Protein 3BFO (pdb70)

B-factor: mean 20.1, std 7.02, range [10.29, 91.29]

Structure (mmCIF, N/CA/C/O backbone):
data_3BFO
#
_entry.id   3BFO
#
_cell.length_a   39.944
_cell.length_b   43.640
_cell.length_c   49.595
_cell.angle_alpha   66.50
_cell.angle_beta   90.00
_cell.angle_gamma   90.02
#
_symmetry.space_group_name_H-M   'P 1'
#
loop_
_entity.id
_entity.type
_entity.pdbx_description
1 polymer 'Mucosa-associated lymphoid tissue lymphoma translocation protein 1 (Isoform 2)'
2 water water
#
loop_
_atom_site.group_PDB
_atom_site.id
_atom_site.type_symbol
_atom_site.label_atom_id
_atom_site.label_alt_id
_atom_site.label_comp_id
_atom_site.label_asym_id
_atom_site.label_entity_id
_atom_site.label_seq_id
_atom_site.pdbx_PDB_ins_code
_atom_site.Cartn_x
_atom_site.Cartn_y
_atom_site.Cartn_z
_atom_site.occupancy
_atom_site.B_iso_or_equiv
_atom_site.auth_seq_id
_atom_site.auth_comp_id
_atom_site.auth_asym_id
_atom_site.auth_atom_id
_atom_site.pdbx_PDB_model_num
ATOM 1 N N . SER A 1 2 ? 21.878 31.226 18.319 1.00 27.16 225 SER A N 1
ATOM 2 C CA . SER A 1 2 ? 20.813 30.661 19.188 1.00 25.75 225 SER A CA 1
ATOM 3 C C . SER A 1 2 ? 20.256 31.766 20.084 1.00 22.61 225 SER A C 1
ATOM 4 O O . SER A 1 2 ? 20.985 32.665 20.561 1.00 21.33 225 SER A O 1
ATOM 7 N N A LYS A 1 3 ? 18.940 31.688 20.305 0.50 21.35 226 LYS A N 1
ATOM 8 N N B LYS A 1 3 ? 18.951 31.751 20.276 0.50 21.48 226 LYS A N 1
ATOM 9 C CA A LYS A 1 3 ? 18.144 32.658 21.050 0.50 20.55 226 LYS A CA 1
ATOM 10 C CA B LYS A 1 3 ? 18.329 32.888 20.875 0.50 20.93 226 LYS A CA 1
ATOM 11 C C A LYS A 1 3 ? 18.813 32.927 22.394 0.50 19.40 226 LYS A C 1
ATOM 12 C C B LYS A 1 3 ? 18.715 32.981 22.344 0.50 19.57 226 LYS A C 1
ATOM 13 O O A LYS A 1 3 ? 19.138 31.979 23.136 0.50 19.04 226 LYS A O 1
ATOM 14 O O B LYS A 1 3 ? 18.749 31.998 23.102 0.50 19.50 226 LYS A O 1
ATOM 25 N N . LEU A 1 4 ? 19.001 34.205 22.724 1.00 19.01 227 LEU A N 1
ATOM 26 C CA . LEU A 1 4 ? 19.467 34.554 24.066 1.00 17.10 227 LEU A CA 1
ATOM 27 C C . LEU A 1 4 ? 18.301 34.341 24.983 1.00 16.47 227 LEU A C 1
ATOM 28 O O . LEU A 1 4 ? 17.170 34.832 24.755 1.00 18.90 227 LEU A O 1
ATOM 33 N N . GLN A 1 5 ? 18.535 33.606 26.062 1.00 16.56 228 GLN A N 1
ATOM 34 C CA . GLN A 1 5 ? 17.456 33.337 27.002 1.00 17.69 228 GLN A CA 1
ATOM 35 C C . GLN A 1 5 ? 18.009 33.188 28.434 1.00 17.08 228 GLN A C 1
ATOM 36 O O . GLN A 1 5 ? 18.912 32.392 28.670 1.00 17.58 228 GLN A O 1
ATOM 42 N N . ILE A 1 6 ? 17.450 33.933 29.353 1.00 16.93 229 ILE A N 1
ATOM 43 C CA . ILE A 1 6 ? 17.802 33.783 30.775 1.00 16.29 229 ILE A CA 1
ATOM 44 C C . ILE A 1 6 ? 17.140 32.482 31.269 1.00 16.60 229 ILE A C 1
ATOM 45 O O . ILE A 1 6 ? 15.879 32.287 31.158 1.00 20.82 229 ILE A O 1
ATOM 50 N N A CYS A 1 7 ? 17.977 31.640 31.881 0.50 17.03 230 CYS A N 1
ATOM 51 N N B CYS A 1 7 ? 18.009 31.619 31.840 0.50 17.95 230 CYS A N 1
ATOM 52 C CA A CYS A 1 7 ? 17.510 30.355 32.403 0.50 18.36 230 CYS A CA 1
ATOM 53 C CA B CYS A 1 7 ? 17.617 30.285 32.366 0.50 19.64 230 CYS A CA 1
ATOM 54 C C A CYS A 1 7 ? 17.554 30.336 33.913 0.50 19.08 230 CYS A C 1
ATOM 55 C C B CYS A 1 7 ? 17.800 30.122 33.876 0.50 19.38 230 CYS A C 1
ATOM 56 O O A CYS A 1 7 ? 16.738 29.644 34.513 0.50 17.11 230 CYS A O 1
ATOM 57 O O B CYS A 1 7 ? 17.295 29.148 34.432 0.50 15.87 230 CYS A O 1
ATOM 62 N N . VAL A 1 8 ? 18.512 31.039 34.537 1.00 18.14 231 VAL A N 1
ATOM 63 C CA . VAL A 1 8 ? 18.606 31.108 36.012 1.00 17.85 231 VAL A CA 1
ATOM 64 C C . VAL A 1 8 ? 18.349 32.566 36.333 1.00 16.79 231 VAL A C 1
ATOM 65 O O . VAL A 1 8 ? 19.064 33.471 35.869 1.00 16.30 231 VAL A O 1
ATOM 69 N N . GLU A 1 9 ? 17.260 32.791 37.076 1.00 17.73 232 GLU A N 1
ATOM 70 C CA . GLU A 1 9 ? 16.807 34.078 37.539 1.00 19.03 232 GLU A CA 1
ATOM 71 C C . GLU A 1 9 ? 17.358 34.346 38.955 1.00 18.59 232 GLU A C 1
ATOM 72 O O . GLU A 1 9 ? 17.427 33.412 39.756 1.00 21.45 232 GLU A O 1
ATOM 78 N N . PRO A 1 10 ? 17.701 35.617 39.304 1.00 18.26 233 PRO A N 1
ATOM 79 C CA . PRO A 1 10 ? 18.111 35.926 40.661 1.00 18.80 233 PRO A CA 1
ATOM 80 C C . PRO A 1 10 ? 16.914 35.744 41.604 1.00 19.25 233 PRO A C 1
ATOM 81 O O . PRO A 1 10 ? 15.766 35.715 41.165 1.00 19.98 233 PRO A O 1
ATOM 85 N N . THR A 1 11 ? 17.246 35.649 42.894 1.00 20.33 234 THR A N 1
ATOM 86 C CA . THR A 1 11 ? 16.314 35.446 44.004 1.00 21.50 234 THR A CA 1
ATOM 87 C C . THR A 1 11 ? 16.395 36.605 45.021 1.00 19.10 234 THR A C 1
ATOM 88 O O . THR A 1 11 ? 17.481 37.065 45.367 1.00 21.28 234 THR A O 1
ATOM 92 N N . SER A 1 12 ? 15.214 37.066 45.480 1.00 20.83 235 SER A N 1
ATOM 93 C CA . SER A 1 12 ? 15.178 38.026 46.586 1.00 19.21 235 SER A CA 1
ATOM 94 C C . SER A 1 12 ? 15.681 37.339 47.857 1.00 19.19 235 SER A C 1
ATOM 95 O O . SER A 1 12 ? 15.636 36.102 47.983 1.00 21.12 235 SER A O 1
ATOM 98 N N . GLN A 1 13 ? 16.210 38.154 48.758 1.00 18.24 236 GLN A N 1
ATOM 99 C CA . GLN A 1 13 ? 16.812 37.648 49.998 1.00 18.25 236 GLN A CA 1
ATOM 100 C C . GLN A 1 13 ? 16.472 38.631 51.094 1.00 19.01 236 GLN A C 1
ATOM 101 O O . GLN A 1 13 ? 16.400 39.849 50.889 1.00 19.11 236 GLN A O 1
ATOM 107 N N . LYS A 1 14 ? 16.343 38.066 52.290 1.00 18.17 237 LYS A N 1
ATOM 108 C CA . LYS A 1 14 ? 16.246 38.829 53.527 1.00 19.24 237 LYS A CA 1
ATOM 109 C C . LYS A 1 14 ? 17.450 38.488 54.364 1.00 17.06 237 LYS A C 1
ATOM 110 O O . LYS A 1 14 ? 17.629 37.351 54.801 1.00 18.35 237 LYS A O 1
ATOM 114 N N . LEU A 1 15 ? 18.340 39.465 54.524 1.00 16.63 238 LEU A N 1
ATOM 115 C CA . LEU A 1 15 ? 19.665 39.235 55.100 1.00 15.59 238 LEU A CA 1
ATOM 116 C C . LEU A 1 15 ? 19.849 40.058 56.353 1.00 17.73 238 LEU A C 1
ATOM 117 O O . LEU A 1 15 ? 19.191 41.066 56.542 1.00 21.06 238 LEU A O 1
ATOM 122 N N A MET A 1 16 ? 20.790 39.634 57.189 0.50 17.21 239 MET A N 1
ATOM 123 N N B MET A 1 16 ? 20.738 39.652 57.238 0.50 18.78 239 MET A N 1
ATOM 124 C CA A MET A 1 16 ? 21.199 40.442 58.336 0.50 18.94 239 MET A CA 1
ATOM 125 C CA B MET A 1 16 ? 21.070 40.604 58.291 0.50 21.24 239 MET A CA 1
ATOM 126 C C A MET A 1 16 ? 22.539 41.122 58.044 0.50 17.50 239 MET A C 1
ATOM 127 C C B MET A 1 16 ? 22.503 41.107 58.102 0.50 18.94 239 MET A C 1
ATOM 128 O O A MET A 1 16 ? 23.322 40.625 57.217 0.50 15.45 239 MET A O 1
ATOM 129 O O B MET A 1 16 ? 23.300 40.491 57.377 0.50 16.95 239 MET A O 1
ATOM 138 N N . PRO A 1 17 ? 22.851 42.242 58.723 1.00 18.93 240 PRO A N 1
ATOM 139 C CA . PRO A 1 17 ? 24.183 42.794 58.522 1.00 18.25 240 PRO A CA 1
ATOM 140 C C . PRO A 1 17 ? 25.223 41.681 58.823 1.00 17.43 240 PRO A C 1
ATOM 141 O O . PRO A 1 17 ? 25.075 40.938 59.783 1.00 19.46 240 PRO A O 1
ATOM 145 N N . GLY A 1 18 ? 26.275 41.607 58.026 1.00 17.64 241 GLY A N 1
ATOM 146 C CA . GLY A 1 18 ? 27.297 40.616 58.234 1.00 17.33 241 GLY A CA 1
ATOM 147 C C . GLY A 1 18 ? 27.108 39.374 57.389 1.00 16.60 241 GLY A C 1
ATOM 148 O O . GLY A 1 18 ? 28.051 38.618 57.226 1.00 19.01 241 GLY A O 1
ATOM 149 N N A SER A 1 19 ? 25.887 39.157 56.867 0.50 14.49 242 SER A N 1
ATOM 150 N N B SER A 1 19 ? 25.909 39.154 56.857 0.50 14.35 242 SER A N 1
ATOM 151 C CA A SER A 1 19 ? 25.533 37.997 55.995 0.50 14.14 242 SER A CA 1
ATOM 152 C CA B SER A 1 19 ? 25.665 37.953 56.046 0.50 13.72 242 SER A CA 1
ATOM 153 C C A SER A 1 19 ? 26.170 38.195 54.630 0.50 13.91 242 SER A C 1
ATOM 154 C C B SER A 1 19 ? 26.028 38.242 54.575 0.50 13.64 242 SER A C 1
ATOM 155 O O A SER A 1 19 ? 26.806 39.219 54.376 0.50 13.45 242 SER A O 1
ATOM 156 O O B SER A 1 19 ? 26.385 39.372 54.199 0.50 14.37 242 SER A O 1
ATOM 161 N N . THR A 1 20 ? 26.041 37.199 53.761 1.00 14.15 243 THR A N 1
ATOM 162 C CA . THR A 1 20 ? 26.545 37.290 52.420 1.00 14.18 243 THR A CA 1
ATOM 163 C C . THR A 1 20 ? 25.403 37.525 51.442 1.00 13.64 243 THR A C 1
ATOM 164 O O . THR A 1 20 ? 24.352 36.872 51.513 1.00 13.83 243 THR A O 1
ATOM 168 N N 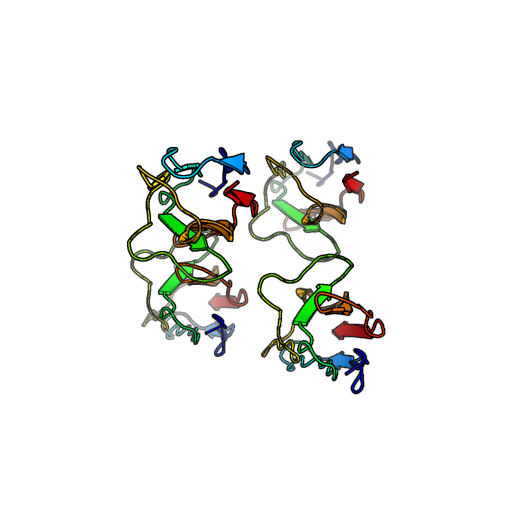. LEU A 1 21 ? 25.605 38.452 50.511 1.00 13.19 244 LEU A N 1
ATOM 169 C CA . LEU A 1 21 ? 24.706 38.621 49.394 1.00 14.17 244 LEU A CA 1
ATOM 170 C C . LEU A 1 21 ? 25.222 37.854 48.207 1.00 13.71 244 LEU A C 1
ATOM 171 O O . LEU A 1 21 ? 26.340 38.071 47.801 1.00 13.99 244 LEU A O 1
ATOM 176 N N A VAL A 1 22 ? 24.386 36.976 47.655 0.50 15.39 245 VAL A N 1
ATOM 177 N N B VAL A 1 22 ? 24.445 36.931 47.667 0.50 15.47 245 VAL A N 1
ATOM 178 C CA A VAL A 1 22 ? 24.735 36.239 46.427 0.50 15.68 245 VAL A CA 1
ATOM 179 C CA B VAL A 1 22 ? 24.783 36.421 46.332 0.50 16.01 245 VAL A CA 1
ATOM 180 C C A VAL A 1 22 ? 23.581 36.334 45.439 0.50 15.04 245 VAL A C 1
ATOM 181 C C B VAL A 1 22 ? 23.518 36.542 45.498 0.50 15.15 245 VAL A C 1
ATOM 182 O O A VAL A 1 22 ? 22.520 35.827 45.727 0.50 14.12 245 VAL A O 1
ATOM 183 O O B VAL A 1 22 ? 22.365 36.284 45.930 0.50 14.60 245 VAL A O 1
ATOM 190 N N . LEU A 1 23 ? 23.779 37.002 44.290 1.00 13.86 246 LEU A N 1
ATOM 191 C CA . LEU A 1 23 ? 22.794 37.088 43.224 1.00 14.11 246 LEU A CA 1
ATOM 192 C C . LEU A 1 23 ? 23.372 36.401 42.007 1.00 14.01 246 LEU A C 1
ATOM 193 O O . LEU A 1 23 ? 24.554 36.507 41.719 1.00 14.79 246 LEU A O 1
ATOM 198 N N . GLN A 1 24 ? 22.526 35.670 41.286 1.00 13.71 247 GLN A N 1
ATOM 199 C CA . GLN A 1 24 ? 22.981 34.944 40.125 1.00 13.28 247 GLN A CA 1
ATOM 200 C C . GLN A 1 24 ? 21.988 35.119 38.979 1.00 13.05 247 GLN A C 1
ATOM 201 O O . GLN A 1 24 ? 20.767 35.057 39.199 1.00 14.53 247 GLN A O 1
ATOM 207 N N . CYS A 1 25 ? 22.521 35.247 37.778 1.00 12.83 248 CYS A N 1
ATOM 208 C CA . CYS A 1 25 ? 21.696 35.257 36.557 1.00 12.79 248 CYS A CA 1
ATOM 209 C C . CYS A 1 25 ? 22.504 34.508 35.530 1.00 13.00 248 CYS A C 1
ATOM 210 O O . CYS A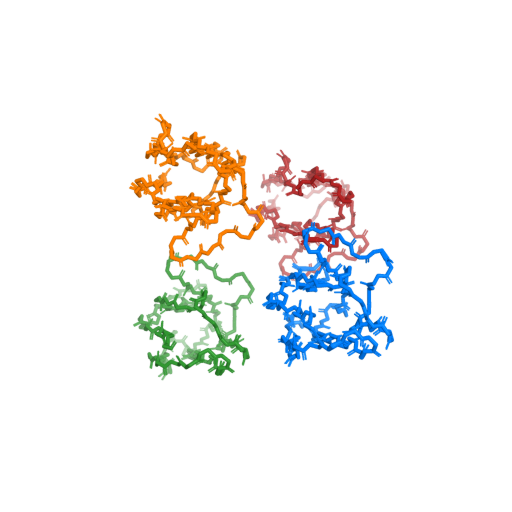 1 25 ? 23.663 34.810 35.326 1.00 14.02 248 CYS A O 1
ATOM 213 N N . VAL A 1 26 ? 21.896 33.494 34.887 1.00 14.20 249 VAL A N 1
ATOM 214 C CA . VAL A 1 26 ? 22.593 32.699 33.880 1.00 14.94 249 VAL A CA 1
ATOM 215 C C . VAL A 1 26 ? 21.746 32.634 32.644 1.00 14.86 249 VAL A C 1
ATOM 216 O O . VAL A 1 26 ? 20.549 32.344 32.742 1.00 15.95 249 VAL A O 1
ATOM 220 N N . ALA A 1 27 ? 22.331 32.916 31.501 1.00 15.15 250 ALA A N 1
ATOM 221 C CA . ALA A 1 27 ? 21.647 32.858 30.235 1.00 15.62 250 ALA A CA 1
ATOM 222 C C . A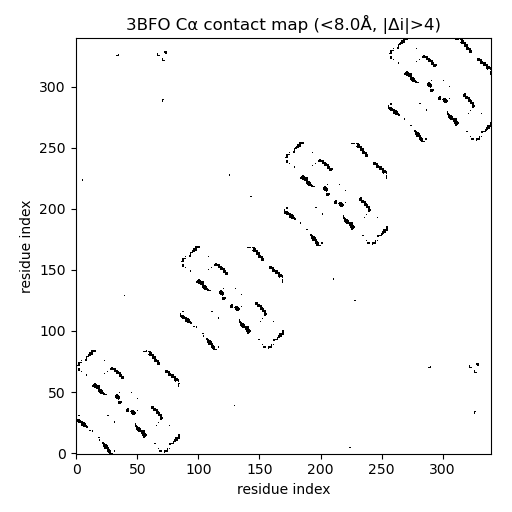LA A 1 27 ? 22.391 31.929 29.300 1.00 15.30 250 ALA A C 1
ATOM 223 O O . ALA A 1 27 ? 23.583 31.685 29.463 1.00 16.70 250 ALA A O 1
ATOM 225 N N . VAL A 1 28 ? 21.672 31.442 28.293 1.00 17.26 251 VAL A N 1
ATOM 226 C CA . VAL A 1 28 ? 22.242 30.747 27.157 1.00 18.40 251 VAL A CA 1
ATOM 227 C C . VAL A 1 28 ? 22.026 31.617 25.906 1.00 17.23 251 VAL A C 1
ATOM 228 O O . VAL A 1 28 ? 21.265 32.571 25.914 1.00 17.19 251 VAL A O 1
ATOM 232 N N . GLY A 1 29 ? 22.747 31.300 24.851 1.00 19.33 252 GLY A N 1
ATOM 233 C CA . GLY A 1 29 ? 22.581 31.995 23.590 1.00 18.58 252 GLY A CA 1
ATOM 234 C C . GLY A 1 29 ? 23.870 31.998 22.823 1.00 17.09 252 GLY A C 1
ATOM 235 O O . GLY A 1 29 ? 24.949 31.782 23.381 1.00 17.39 252 GLY A O 1
ATOM 236 N N . SER A 1 30 ? 23.754 32.289 21.535 1.00 16.50 253 SER A N 1
ATOM 237 C CA . SER A 1 30 ? 24.952 32.512 20.737 1.00 17.36 253 SER A CA 1
ATOM 238 C C . SER A 1 30 ? 24.633 33.655 19.803 1.00 16.72 253 SER A C 1
ATOM 239 O O . SER A 1 30 ? 23.632 33.540 19.049 1.00 18.79 253 SER A O 1
ATOM 242 N N . PRO A 1 31 ? 25.484 34.697 19.759 1.00 16.79 254 PRO A N 1
ATOM 243 C CA . PRO A 1 31 ? 26.729 34.822 20.527 1.00 16.34 254 PRO A CA 1
ATOM 244 C C . PRO A 1 31 ? 26.531 34.755 22.036 1.00 14.18 254 PRO A C 1
ATOM 245 O O . PRO A 1 31 ? 25.445 35.034 22.585 1.00 13.78 254 PRO A O 1
ATOM 249 N N . ILE A 1 32 ? 27.612 34.412 22.697 1.00 14.94 255 ILE A N 1
ATOM 250 C CA . ILE A 1 32 ? 27.594 34.168 24.134 1.00 14.84 255 ILE A CA 1
ATOM 251 C C . ILE A 1 32 ? 27.088 35.410 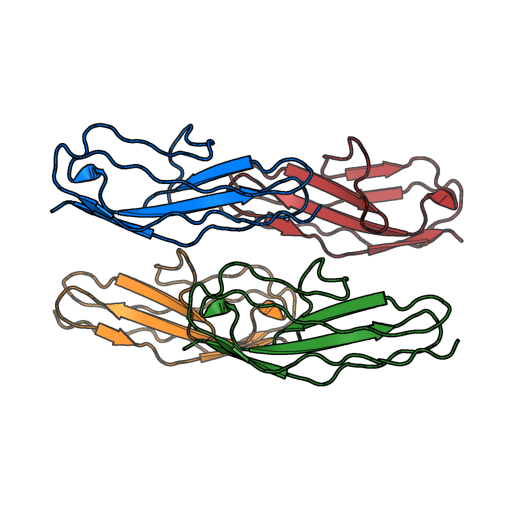24.876 1.00 13.63 255 ILE A C 1
ATOM 252 O O . ILE A 1 32 ? 27.550 36.506 24.634 1.00 15.87 255 ILE A O 1
ATOM 257 N N . PRO A 1 33 ? 26.111 35.263 25.772 1.00 13.60 256 PRO A N 1
ATOM 258 C CA . PRO A 1 33 ? 25.601 36.434 26.512 1.00 13.54 256 PRO A CA 1
ATOM 259 C C . PRO A 1 33 ? 26.636 37.105 27.376 1.00 12.22 256 PRO A C 1
ATOM 260 O O . PRO A 1 33 ? 27.490 36.448 27.989 1.00 14.66 256 PRO A O 1
ATOM 264 N N . HIS A 1 34 ? 26.494 38.422 27.471 1.00 12.09 257 HIS A N 1
ATOM 265 C CA . HIS A 1 34 ? 27.163 39.277 28.427 1.00 12.80 257 HIS A CA 1
ATOM 266 C C . HIS A 1 34 ? 26.150 39.741 29.472 1.00 11.37 257 HIS A C 1
ATOM 267 O O . HIS A 1 34 ? 24.941 39.698 29.263 1.00 12.31 257 HIS A O 1
ATOM 274 N N . TYR A 1 35 ? 26.727 40.197 30.588 1.00 12.27 258 TYR A N 1
ATOM 275 C CA . TYR A 1 35 ? 25.921 40.519 31.785 1.00 11.45 258 TYR A CA 1
ATOM 276 C C . TYR A 1 35 ? 26.356 41.888 32.311 1.00 12.61 258 TYR A C 1
ATOM 277 O O . TYR A 1 35 ? 27.539 42.243 32.266 1.00 13.21 258 TYR A O 1
ATOM 286 N N . GLN A 1 36 ? 25.402 42.593 32.906 1.00 11.83 259 GLN A N 1
ATOM 287 C CA . GLN A 1 36 ? 25.741 43.804 33.661 1.00 11.67 259 GLN A CA 1
ATOM 288 C C . GLN A 1 36 ? 24.685 43.961 34.766 1.00 12.23 259 GLN A C 1
ATOM 289 O O . GLN A 1 36 ? 23.505 44.024 34.475 1.00 12.12 259 GLN A O 1
ATOM 295 N N . TRP A 1 37 ? 25.150 43.999 36.021 1.00 11.26 260 TRP A N 1
ATOM 296 C CA . TRP A 1 37 ? 24.245 44.145 37.139 1.00 12.14 260 TRP A CA 1
ATOM 297 C C . TRP A 1 37 ? 23.948 45.603 37.443 1.00 13.57 260 TRP A C 1
ATOM 298 O O . TRP A 1 37 ? 24.775 46.498 37.245 1.00 14.37 260 TRP A O 1
ATOM 309 N N . PHE A 1 38 ? 22.746 45.832 37.966 1.00 14.27 261 PHE A N 1
ATOM 310 C CA . PHE A 1 38 ? 22.264 47.150 38.339 1.00 15.16 261 PHE A CA 1
ATOM 311 C C . PHE A 1 38 ? 21.693 47.084 39.730 1.00 15.83 261 PHE A C 1
ATOM 312 O O . PHE A 1 38 ? 21.137 46.077 40.140 1.00 15.98 261 PHE A O 1
ATOM 320 N N A LYS A 1 39 ? 21.884 48.158 40.477 0.50 18.17 262 LYS A N 1
ATOM 321 N N B LYS A 1 39 ? 21.833 48.204 40.445 0.50 17.10 262 LYS A N 1
ATOM 322 C CA A LYS A 1 39 ? 21.148 48.336 41.720 0.50 19.57 262 LYS A CA 1
ATOM 323 C CA B LYS A 1 39 ? 21.319 48.399 41.816 0.50 17.91 262 LYS A CA 1
ATOM 324 C C A LYS A 1 39 ? 20.585 49.751 41.691 0.50 20.61 262 LYS A C 1
ATOM 325 C C B LYS A 1 39 ? 20.660 49.796 41.836 0.50 19.42 262 LYS A C 1
ATOM 326 O O A LYS A 1 39 ? 21.251 50.698 41.299 0.50 21.15 262 LYS A O 1
ATOM 327 O O B LYS A 1 39 ? 21.348 50.788 41.589 0.50 18.69 262 LYS A O 1
ATOM 338 N N . ASN A 1 40 ? 19.359 49.881 42.164 1.00 22.44 263 ASN A N 1
ATOM 339 C CA . ASN A 1 40 ? 18.691 51.221 42.288 1.00 23.36 263 ASN A CA 1
ATOM 340 C C . ASN A 1 40 ? 18.997 52.089 41.064 1.00 24.47 263 ASN A C 1
ATOM 341 O O . ASN A 1 40 ? 19.423 53.278 41.188 1.00 25.32 263 ASN A O 1
ATOM 346 N N . GLU A 1 41 ? 18.802 51.472 39.902 1.00 25.42 264 GLU A N 1
ATOM 347 C CA . GLU A 1 41 ? 18.825 52.117 38.569 1.00 25.55 264 GLU A CA 1
ATOM 348 C C . GLU A 1 41 ? 20.212 52.486 38.080 1.00 25.64 264 GLU A C 1
ATOM 349 O O . GLU A 1 41 ? 20.360 53.107 37.017 1.00 27.60 264 GLU A O 1
ATOM 355 N N . LEU A 1 42 ? 21.233 52.125 38.821 1.00 21.50 265 LEU A N 1
ATOM 356 C CA . LEU A 1 42 ? 22.604 52.469 38.478 1.00 21.29 265 LEU A CA 1
ATOM 357 C C . LEU A 1 42 ? 23.431 51.196 38.215 1.00 19.90 265 LEU A C 1
ATOM 358 O O . LEU A 1 42 ? 23.297 50.206 38.944 1.00 18.66 265 LEU A O 1
ATOM 363 N N . PRO A 1 43 ? 24.345 51.229 37.224 1.00 19.77 266 PRO A N 1
ATOM 364 C CA . PRO A 1 43 ? 25.154 50.024 37.007 1.00 19.68 266 PRO A CA 1
ATOM 365 C C . PRO A 1 43 ? 26.094 49.814 38.162 1.00 19.26 266 PRO A C 1
ATOM 366 O O . PRO A 1 43 ? 26.649 50.805 38.676 1.00 21.12 266 PRO A O 1
ATOM 370 N N . LEU A 1 44 ? 26.293 48.596 38.585 1.00 17.61 267 LEU A N 1
ATOM 371 C CA . LEU A 1 44 ? 27.298 48.247 39.563 1.00 18.12 267 LEU A CA 1
ATOM 372 C C . LEU A 1 44 ? 28.590 48.067 38.796 1.00 19.69 267 LEU A C 1
ATOM 373 O O . LEU A 1 44 ? 28.715 47.091 38.013 1.00 18.93 267 LEU A O 1
ATOM 378 N N A THR A 1 45 ? 29.526 48.984 39.011 0.50 20.47 268 THR A N 1
ATOM 379 N N B THR A 1 45 ? 29.570 48.974 39.035 0.50 21.71 268 THR A N 1
ATOM 380 C CA A THR A 1 45 ? 30.724 48.963 38.230 0.50 21.69 268 THR A CA 1
ATOM 381 C CA B THR A 1 45 ? 30.861 49.016 38.294 0.50 24.31 268 THR A CA 1
ATOM 382 C C A THR A 1 45 ? 31.477 47.638 38.345 0.50 21.89 268 THR A C 1
ATOM 383 C C B THR A 1 45 ? 31.737 47.784 38.360 0.50 24.32 268 THR A C 1
ATOM 384 O O A THR A 1 45 ? 31.578 47.020 39.428 0.50 28.58 268 THR A O 1
ATOM 385 O O B THR A 1 45 ? 32.338 47.483 39.426 0.50 27.63 268 THR A O 1
ATOM 392 N N . HIS A 1 46 ? 31.886 47.140 37.185 1.00 23.21 269 HIS A N 1
ATOM 393 C CA . HIS A 1 46 ? 32.631 45.916 37.031 1.00 21.99 269 HIS A CA 1
ATOM 394 C C . HIS A 1 46 ? 31.836 44.689 37.521 1.00 20.14 269 HIS A C 1
ATOM 395 O O . HIS A 1 46 ? 32.472 43.701 37.860 1.00 31.32 269 HIS A O 1
ATOM 397 N N . GLU A 1 47 ? 30.545 44.773 37.532 1.00 20.70 270 GLU A N 1
ATOM 398 C CA . GLU A 1 47 ? 29.859 43.580 37.871 1.00 16.36 270 GLU A CA 1
ATOM 399 C C . GLU A 1 47 ? 29.193 43.079 36.608 1.00 12.75 270 GLU A C 1
ATOM 400 O O . GLU A 1 47 ? 28.056 43.378 36.316 1.00 14.74 270 GLU A O 1
ATOM 406 N N . THR A 1 48 ? 30.002 42.296 35.891 1.00 14.31 271 THR A N 1
ATOM 407 C CA . THR A 1 48 ? 29.654 41.816 34.549 1.00 15.04 271 THR A CA 1
ATOM 408 C C . THR A 1 48 ? 29.696 40.305 34.501 1.00 13.72 271 THR A C 1
ATOM 409 O O . THR A 1 48 ? 29.860 39.713 33.441 1.00 15.72 271 THR A O 1
ATOM 413 N N A LYS A 1 49 ? 29.546 39.676 35.655 0.70 14.44 272 LYS A N 1
ATOM 414 N N B LYS A 1 49 ? 29.580 39.658 35.650 0.30 15.13 272 LYS A N 1
ATOM 415 C CA A LYS A 1 49 ? 29.576 38.226 35.784 0.70 14.78 272 LYS A CA 1
ATOM 416 C CA B LYS A 1 49 ? 29.596 38.201 35.689 0.30 15.71 272 LYS A CA 1
ATOM 417 C C A LYS A 1 49 ? 28.198 37.683 36.140 0.70 13.57 272 LYS A C 1
ATOM 418 C C B LYS A 1 49 ? 28.248 37.665 36.162 0.30 14.56 272 LYS A C 1
ATOM 419 O O A LYS A 1 49 ? 27.337 38.437 36.563 0.70 13.02 272 LYS A O 1
ATOM 420 O O B LYS A 1 49 ? 27.449 38.407 36.730 0.30 14.97 272 LYS A O 1
ATOM 431 N N . LYS A 1 50 ? 28.012 36.377 35.899 1.00 14.34 273 LYS A N 1
ATOM 432 C CA . LYS A 1 50 ? 26.760 35.726 36.235 1.00 14.43 273 LYS A CA 1
ATOM 433 C C . LYS A 1 50 ? 26.458 35.836 37.739 1.00 13.53 273 LYS A C 1
ATOM 434 O O . LYS A 1 50 ? 25.288 35.896 38.124 1.00 15.16 273 LYS A O 1
ATOM 440 N N . LEU A 1 51 ? 27.510 35.862 38.577 1.00 14.73 274 LEU A N 1
ATOM 441 C CA . LEU A 1 51 ? 27.360 36.039 40.003 1.00 14.98 274 LEU A CA 1
ATOM 442 C C . LEU A 1 51 ? 27.697 37.453 40.431 1.00 14.88 274 LEU A C 1
ATOM 443 O O . LEU A 1 51 ? 28.690 38.029 39.960 1.00 15.86 274 LEU A O 1
ATOM 448 N N . TYR A 1 52 ? 26.907 37.991 41.338 1.00 15.00 275 TYR A N 1
ATOM 449 C CA . TYR A 1 52 ? 27.246 39.240 42.043 1.00 15.46 275 TYR A CA 1
ATOM 450 C C . TYR A 1 52 ? 27.260 38.857 43.515 1.00 15.71 275 TYR A C 1
ATOM 451 O O . TYR A 1 52 ? 26.261 38.349 44.035 1.00 15.20 275 TYR A O 1
ATOM 460 N N A MET A 1 53 ? 28.383 39.179 44.161 0.25 16.18 276 MET A N 1
ATOM 461 N N B MET A 1 53 ? 28.382 39.148 44.167 0.25 15.45 276 MET A N 1
ATOM 462 N N C MET A 1 53 ? 28.391 39.056 44.210 0.50 16.59 276 MET A N 1
ATOM 463 C CA A MET A 1 53 ? 28.713 38.706 45.497 0.25 17.79 276 MET A CA 1
ATOM 464 C CA B MET A 1 53 ? 28.608 38.707 45.526 0.25 15.84 276 MET A CA 1
ATOM 465 C CA C MET A 1 53 ? 28.469 38.603 45.616 0.50 18.83 276 MET A CA 1
ATOM 466 C C A MET A 1 53 ? 29.128 39.886 46.386 0.25 16.39 276 MET A C 1
ATOM 467 C C B MET A 1 53 ? 29.083 39.886 46.372 0.25 15.60 276 MET A C 1
ATOM 468 C C C MET A 1 53 ? 29.197 39.609 46.463 0.50 17.12 276 MET A C 1
ATOM 469 O O A MET A 1 53 ? 29.919 40.754 45.972 0.25 17.34 276 MET A O 1
ATOM 470 O O B MET A 1 53 ? 29.871 40.736 45.921 0.25 16.48 276 MET A O 1
ATOM 471 O O C MET A 1 53 ? 30.284 40.032 46.100 0.50 18.39 276 MET A O 1
ATOM 484 N N . VAL A 1 54 ? 28.573 39.925 47.596 1.00 15.78 277 VAL A N 1
ATOM 485 C CA . VAL A 1 54 ? 29.079 40.863 48.595 1.00 15.03 277 VAL A CA 1
ATOM 486 C C . VAL A 1 54 ? 29.244 40.064 49.888 1.00 15.88 277 VAL A C 1
ATOM 487 O O . VAL A 1 54 ? 28.275 39.565 50.443 1.00 16.11 277 VAL A O 1
ATOM 491 N N . PRO A 1 55 ? 30.475 39.941 50.389 1.00 17.93 278 PRO A N 1
ATOM 492 C CA . PRO A 1 55 ? 30.686 39.009 51.479 1.00 20.94 278 PRO A CA 1
ATOM 493 C C . PRO A 1 55 ? 30.081 39.285 52.778 1.00 21.73 278 PRO A C 1
ATOM 494 O O . PRO A 1 55 ? 29.593 38.376 53.438 1.00 22.79 278 PRO A O 1
ATOM 498 N N . TYR A 1 56 ? 30.091 40.541 53.187 1.00 20.18 279 TYR A N 1
ATOM 499 C CA . TYR A 1 56 ? 29.605 40.949 54.502 1.00 22.19 279 TYR A CA 1
ATOM 500 C C . TYR A 1 56 ? 28.742 42.159 54.178 1.00 21.43 279 TYR A C 1
ATOM 501 O O . TYR A 1 56 ? 29.265 43.255 53.857 1.00 23.13 279 TYR A O 1
ATOM 510 N N . VAL A 1 57 ? 27.446 42.011 54.214 1.00 17.90 280 VAL A N 1
ATOM 511 C CA . VAL A 1 57 ? 26.547 43.096 53.845 1.00 19.12 280 VAL A CA 1
ATOM 512 C C . VAL A 1 57 ? 26.265 44.046 54.978 1.00 19.63 280 VAL A C 1
ATOM 513 O O . VAL A 1 57 ? 26.420 43.743 56.172 1.00 19.14 280 VAL A O 1
ATOM 517 N N . ASP A 1 58 ? 25.871 45.249 54.575 1.00 21.01 281 ASP A N 1
ATOM 518 C CA . ASP A 1 58 ? 25.337 46.210 55.540 1.00 22.96 281 ASP A CA 1
ATOM 519 C C . ASP A 1 58 ? 24.203 46.940 54.872 1.00 21.57 281 ASP A C 1
ATOM 520 O O . ASP A 1 58 ? 23.802 46.597 53.747 1.00 20.86 281 ASP A O 1
ATOM 525 N N . LEU A 1 59 ? 23.668 47.964 55.537 1.00 21.73 282 LEU A N 1
ATOM 526 C CA . LEU A 1 59 ? 22.432 48.585 55.038 1.00 21.21 282 LEU A CA 1
ATOM 527 C C . LEU A 1 59 ? 22.619 49.179 53.651 1.00 21.14 282 LEU A C 1
ATOM 528 O O . LEU A 1 59 ? 21.660 49.287 52.888 1.00 21.86 282 LEU A O 1
ATOM 533 N N . GLU A 1 60 ? 23.849 49.573 53.330 1.00 20.69 283 GLU A N 1
ATOM 534 C CA . GLU A 1 60 ? 24.110 50.157 52.016 1.00 22.31 283 GLU A CA 1
ATOM 535 C C . GLU A 1 60 ? 23.819 49.186 50.875 1.00 21.36 283 GLU A C 1
ATOM 536 O O . GLU A 1 60 ? 23.613 49.600 49.736 1.00 22.82 283 GLU A O 1
ATOM 542 N N . HIS A 1 61 ? 23.790 47.884 51.165 1.00 18.73 284 HIS A N 1
ATOM 543 C CA . HIS A 1 61 ? 23.529 46.904 50.096 1.00 18.03 284 HIS A CA 1
ATOM 544 C C . HIS A 1 61 ? 22.047 46.614 49.893 1.00 19.02 284 HIS A C 1
ATOM 545 O O . HIS A 1 61 ? 21.690 45.860 48.978 1.00 19.72 284 HIS A O 1
ATOM 552 N N . GLN A 1 62 ? 21.161 47.214 50.698 1.00 19.51 285 GLN A N 1
ATOM 553 C CA . GLN A 1 62 ? 19.736 47.044 50.492 1.00 20.33 285 GLN A CA 1
ATOM 554 C C . GLN A 1 62 ? 19.366 47.709 49.173 1.00 21.20 285 GLN A C 1
ATOM 555 O O . GLN A 1 62 ? 19.939 48.743 48.802 1.00 24.18 285 GLN A O 1
ATOM 561 N N . GLY A 1 63 ? 18.445 47.112 48.442 1.00 19.72 286 GLY A N 1
ATOM 562 C CA . GLY A 1 63 ? 17.972 47.775 47.229 1.00 20.75 286 GLY A CA 1
ATOM 563 C C . GLY A 1 63 ? 17.342 46.789 46.289 1.00 20.61 286 GLY A C 1
ATOM 564 O O . GLY A 1 63 ? 17.126 45.600 46.616 1.00 21.42 286 GLY A O 1
ATOM 565 N N . THR A 1 64 ? 17.057 47.314 45.089 1.00 19.98 287 THR A N 1
ATOM 566 C CA . THR A 1 64 ? 16.386 46.553 44.074 1.00 18.34 287 THR A CA 1
ATOM 567 C C . THR A 1 64 ? 17.444 46.287 43.005 1.00 17.77 287 THR A C 1
ATOM 568 O O . THR A 1 64 ? 18.057 47.254 42.547 1.00 22.92 287 THR A O 1
ATOM 572 N N . TYR A 1 65 ? 17.642 45.009 42.648 1.00 18.84 288 TYR A N 1
ATOM 573 C CA . TYR A 1 65 ? 18.727 44.613 41.701 1.00 18.00 288 TYR A CA 1
ATOM 574 C C . TYR A 1 65 ? 18.150 43.909 40.514 1.00 18.24 288 TYR A C 1
ATOM 575 O O . TYR A 1 65 ? 17.114 43.267 40.581 1.00 18.64 288 TYR A O 1
ATOM 584 N N . TRP A 1 66 ? 18.877 43.985 39.407 1.00 17.28 289 TRP A N 1
ATOM 585 C CA . TRP A 1 66 ? 18.566 43.172 38.235 1.00 16.01 289 TRP A CA 1
ATOM 586 C C . TRP A 1 66 ? 19.818 43.135 37.361 1.00 13.63 289 TRP A C 1
ATOM 587 O O . TRP A 1 66 ? 20.767 43.872 37.588 1.00 14.43 289 TRP A O 1
ATOM 598 N N . CYS A 1 67 ? 19.779 42.223 36.402 1.00 13.14 290 CYS A N 1
ATOM 599 C CA . CYS A 1 67 ? 20.893 42.023 35.494 1.00 12.57 290 CYS A CA 1
ATOM 600 C C . CYS A 1 67 ? 20.409 42.203 34.078 1.00 12.11 290 CYS A C 1
ATOM 601 O O . CYS A 1 67 ? 19.409 41.604 33.696 1.00 13.68 290 CYS A O 1
ATOM 604 N N . HIS A 1 68 ? 21.136 43.006 33.307 1.00 12.14 291 HIS A N 1
ATOM 605 C CA . HIS A 1 68 ? 20.891 43.106 31.868 1.00 12.34 291 HIS A CA 1
ATOM 606 C C . HIS A 1 68 ? 21.755 42.088 31.167 1.00 11.76 291 HIS A C 1
ATOM 607 O O . HIS A 1 68 ? 22.966 42.026 31.396 1.00 13.21 291 HIS A O 1
ATOM 614 N N . VAL A 1 69 ? 21.119 41.262 30.337 1.00 11.63 292 VAL A N 1
ATOM 615 C CA . VAL A 1 69 ? 21.804 40.170 29.658 1.00 12.13 292 VAL A CA 1
ATOM 616 C C . VAL A 1 69 ? 21.689 40.414 28.168 1.00 11.93 292 VAL A C 1
ATOM 617 O O . VAL A 1 69 ? 20.621 40.723 27.666 1.00 13.72 292 VAL A O 1
ATOM 621 N N . TYR A 1 70 ? 22.816 40.333 27.439 1.00 11.69 293 TYR A N 1
ATOM 622 C CA . TYR A 1 70 ? 22.747 40.832 26.065 1.00 11.56 293 TYR A CA 1
ATOM 623 C C . TYR A 1 70 ? 23.821 40.241 25.181 1.00 11.78 293 TYR A C 1
ATOM 624 O O . TYR A 1 70 ? 24.912 39.824 25.655 1.00 12.44 293 TYR A O 1
ATOM 633 N N . ASN A 1 71 ? 23.538 40.253 23.896 1.00 12.46 294 ASN A N 1
ATOM 634 C CA . ASN A 1 71 ? 24.582 40.045 22.903 1.00 12.42 294 ASN A CA 1
ATOM 635 C C . ASN A 1 71 ? 24.327 41.021 21.767 1.00 12.42 294 ASN A C 1
ATOM 636 O O . ASN A 1 71 ? 23.634 42.010 21.955 1.00 13.56 294 ASN A O 1
ATOM 641 N N . ASP A 1 72 ? 24.972 40.815 20.604 1.00 12.38 295 ASP A N 1
ATOM 642 C CA . ASP A 1 72 ? 24.843 41.751 19.498 1.00 13.02 295 ASP A CA 1
ATOM 643 C C . ASP A 1 72 ? 23.582 41.595 18.676 1.00 13.62 295 ASP A C 1
ATOM 644 O O . ASP A 1 72 ? 23.455 42.245 17.647 1.00 14.48 295 ASP A O 1
ATOM 649 N N A ARG A 1 73 ? 22.619 40.784 19.136 0.50 13.37 296 ARG A N 1
ATOM 650 N N B ARG A 1 73 ? 22.660 40.764 19.166 0.50 14.13 296 ARG A N 1
ATOM 651 C CA A ARG A 1 73 ? 21.294 40.744 18.513 0.50 13.79 296 ARG A CA 1
ATOM 652 C CA B ARG A 1 73 ? 21.422 40.489 18.482 0.50 15.01 296 ARG A CA 1
ATOM 653 C C A ARG A 1 73 ? 20.143 41.016 19.471 0.50 14.62 296 ARG A C 1
ATOM 654 C C B ARG A 1 73 ? 20.173 40.727 19.347 0.50 15.67 296 ARG A C 1
ATOM 655 O O A ARG A 1 73 ? 19.149 41.668 19.137 0.50 13.98 296 ARG A O 1
ATOM 656 O O B ARG A 1 73 ? 19.151 41.162 18.821 0.50 16.56 296 ARG A O 1
ATOM 671 N N . ASP A 1 74 ? 20.256 40.454 20.663 1.00 14.52 297 ASP A N 1
ATOM 672 C CA . ASP A 1 74 ? 19.111 40.303 21.556 1.00 16.34 297 ASP A CA 1
ATOM 673 C C . ASP A 1 74 ? 19.525 40.773 22.950 1.00 14.88 297 ASP A C 1
ATOM 674 O O . ASP A 1 74 ? 20.689 40.717 23.334 1.00 14.69 297 ASP A O 1
ATOM 679 N N A SER A 1 75 ? 18.529 41.132 23.751 0.50 13.84 298 SER A N 1
ATOM 680 N N B SER A 1 75 ? 18.509 41.169 23.725 0.50 15.18 298 SER A N 1
ATOM 681 C CA A SER A 1 75 ? 18.797 41.373 25.168 0.50 13.21 298 SER A CA 1
ATOM 682 C CA B SER A 1 75 ? 18.678 41.507 25.146 0.50 15.73 298 SER A CA 1
ATOM 683 C C A SER A 1 75 ? 17.532 41.133 25.976 0.50 13.07 298 SER A C 1
ATOM 684 C C B SER A 1 75 ? 17.519 40.939 25.930 0.50 14.84 298 SER A C 1
ATOM 685 O O A SER A 1 75 ? 16.392 41.300 25.488 0.50 13.40 298 SER A O 1
ATOM 686 O O B SER A 1 75 ? 16.420 40.749 25.391 0.50 14.49 298 SER A O 1
ATOM 691 N N . GLN A 1 76 ? 17.771 40.728 27.219 1.00 14.52 299 GLN A N 1
ATOM 692 C CA . GLN A 1 76 ? 16.723 40.482 28.164 1.00 15.91 299 GLN A CA 1
ATOM 693 C C . GLN A 1 76 ? 17.207 41.064 29.490 1.00 13.89 299 GLN A C 1
ATOM 694 O O . GLN A 1 76 ? 18.354 40.981 29.844 1.00 18.07 299 GLN A O 1
ATOM 700 N N . ASP A 1 77 ? 16.208 41.535 30.286 1.00 16.52 300 ASP A N 1
ATOM 701 C CA . ASP A 1 77 ? 16.481 41.910 31.679 1.00 16.74 300 ASP A CA 1
ATOM 702 C C . ASP A 1 77 ? 15.984 40.782 32.576 1.00 15.74 300 ASP A C 1
ATOM 703 O O . ASP A 1 77 ? 14.876 40.229 32.381 1.00 19.19 300 ASP A O 1
ATOM 708 N N . SER A 1 78 ? 16.797 40.465 33.588 1.00 16.72 301 SER A N 1
ATOM 709 C CA . SER A 1 78 ? 16.332 39.542 34.595 1.00 17.71 301 SER A CA 1
ATOM 710 C C . SER A 1 78 ? 15.183 40.150 35.293 1.00 19.73 301 SER A C 1
ATOM 711 O O . SER A 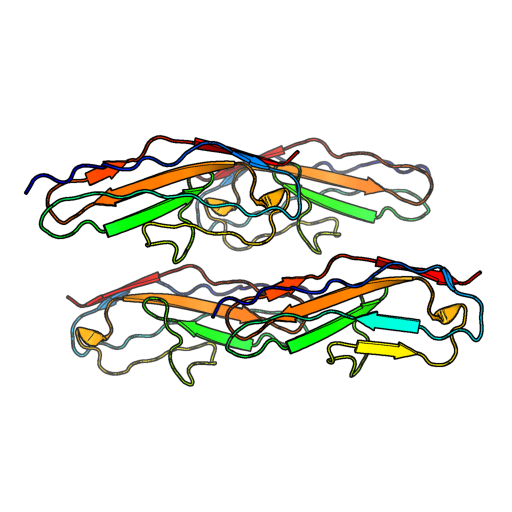1 78 ? 14.938 41.365 35.276 1.00 21.70 301 SER A O 1
ATOM 714 N N . LYS A 1 79 ? 14.505 39.287 36.027 1.00 17.48 302 LYS A N 1
ATOM 715 C CA . LYS A 1 79 ? 13.579 39.737 37.046 1.00 20.86 302 LYS A CA 1
ATOM 716 C C . LYS A 1 79 ? 14.291 40.723 38.017 1.00 19.63 302 LYS A C 1
ATOM 717 O O . LYS A 1 79 ? 15.507 40.593 38.290 1.00 20.82 302 LYS A O 1
ATOM 723 N N . LYS A 1 80 ? 13.488 41.674 38.547 1.00 21.31 303 LYS A N 1
ATOM 724 C CA . LYS A 1 80 ? 13.954 42.574 39.573 1.00 22.11 303 LYS A CA 1
ATOM 725 C C . LYS A 1 80 ? 13.704 41.863 40.910 1.00 19.51 303 LYS A C 1
ATOM 726 O O . LYS A 1 80 ? 12.622 41.336 41.195 1.00 26.34 303 LYS A O 1
ATOM 731 N N . VAL A 1 81 ? 14.754 41.920 41.730 1.00 20.38 304 VAL A N 1
ATOM 732 C CA . VAL A 1 81 ? 14.741 41.281 43.035 1.00 20.11 304 VAL A CA 1
ATOM 733 C C . VAL A 1 81 ? 15.138 42.295 44.067 1.00 22.70 304 VAL A C 1
ATOM 734 O O . VAL A 1 81 ? 15.791 43.282 43.822 1.00 20.17 304 VAL A O 1
ATOM 738 N N . GLU A 1 82 ? 14.562 42.109 45.271 1.00 18.44 305 GLU A N 1
ATOM 739 C CA . GLU A 1 82 ? 14.784 43.031 46.419 1.00 22.31 305 GLU A CA 1
ATOM 740 C C . GLU A 1 82 ? 15.657 42.318 47.463 1.00 20.54 305 GLU A C 1
ATOM 741 O O . GLU A 1 82 ? 15.422 41.163 47.839 1.00 20.92 305 GLU A O 1
ATOM 747 N N . ILE A 1 83 ? 16.705 43.020 47.863 1.00 20.03 306 ILE A N 1
ATOM 748 C CA . ILE A 1 83 ? 17.540 42.570 48.955 1.00 20.05 306 ILE A CA 1
ATOM 749 C C . ILE A 1 83 ? 17.186 43.471 50.119 1.00 19.99 306 ILE A C 1
ATOM 750 O O . ILE A 1 83 ? 17.330 44.711 50.063 1.00 20.93 306 ILE A O 1
ATOM 755 N N . ILE A 1 84 ? 16.693 42.827 51.174 1.00 19.22 307 ILE A N 1
ATOM 756 C CA . ILE A 1 84 ? 16.292 43.504 52.403 1.00 20.92 307 ILE A CA 1
ATOM 757 C C . ILE A 1 84 ? 17.298 43.194 53.479 1.00 21.11 307 ILE A C 1
ATOM 758 O O . ILE A 1 84 ? 17.691 42.046 53.653 1.00 20.59 307 ILE A O 1
ATOM 763 N N . ILE A 1 85 ? 17.754 44.222 54.163 1.00 22.56 308 ILE A N 1
ATOM 764 C CA . ILE A 1 85 ? 18.770 44.052 55.180 1.00 25.83 308 ILE A CA 1
ATOM 765 C C . ILE A 1 85 ? 18.219 44.539 56.510 1.00 27.52 308 ILE A C 1
ATOM 766 O O . ILE A 1 85 ? 18.020 45.745 56.713 1.00 29.29 308 ILE A O 1
ATOM 771 N N . ASP A 1 86 ? 17.934 43.561 57.373 1.00 29.25 309 ASP A N 1
ATOM 772 C CA . ASP A 1 86 ? 17.176 43.734 58.608 1.00 31.24 309 ASP A CA 1
ATOM 773 C C . ASP A 1 86 ? 18.049 43.550 59.845 1.00 31.73 309 ASP A C 1
ATOM 774 O O . ASP A 1 86 ? 18.756 42.546 59.963 1.00 32.47 309 ASP A O 1
ATOM 776 N N . SER B 1 2 ? 1.885 68.105 54.894 1.00 28.04 225 SER B N 1
ATOM 777 C CA . SER B 1 2 ? 0.910 68.625 53.879 1.00 27.47 225 SER B CA 1
ATOM 778 C C . SER B 1 2 ? 0.312 67.500 53.022 1.00 24.21 225 SER B C 1
ATOM 779 O O . SER B 1 2 ? 1.009 66.591 52.560 1.00 22.43 225 SER B O 1
ATOM 782 N N . LYS B 1 3 ? -1.003 67.547 52.846 1.00 22.76 226 LYS B N 1
ATOM 783 C CA . LYS B 1 3 ? -1.740 66.495 52.170 1.00 22.19 226 LYS B CA 1
ATOM 784 C C . LYS B 1 3 ? -1.193 66.298 50.765 1.00 19.52 226 LYS B C 1
ATOM 785 O O . LYS B 1 3 ? -1.029 67.255 49.990 1.00 20.84 226 LYS B O 1
ATOM 791 N N . LEU B 1 4 ? -0.986 65.053 50.398 1.00 18.49 227 LEU B N 1
ATOM 792 C CA . LEU B 1 4 ? -0.542 64.699 49.042 1.00 17.06 227 LEU B CA 1
ATOM 793 C C . LEU B 1 4 ? -1.701 64.900 48.112 1.00 16.84 227 LEU B C 1
ATOM 794 O O . LEU B 1 4 ? -2.826 64.418 48.361 1.00 18.58 227 LEU B O 1
ATOM 799 N N . GLN B 1 5 ? -1.483 65.669 47.059 1.00 16.90 228 GLN B N 1
ATOM 800 C CA . GLN B 1 5 ? -2.584 65.928 46.127 1.00 17.45 228 GLN B CA 1
ATOM 801 C C . GLN B 1 5 ? -1.996 66.056 44.689 1.00 16.66 228 GLN B C 1
ATOM 802 O O . GLN B 1 5 ? -1.064 66.815 44.475 1.00 17.78 228 GLN B O 1
ATOM 808 N N . ILE B 1 6 ? -2.564 65.316 43.767 1.00 17.35 229 ILE B N 1
ATOM 809 C CA . ILE B 1 6 ? -2.202 65.468 42.350 1.00 17.00 229 ILE B CA 1
ATOM 810 C C . ILE B 1 6 ? -2.783 66.778 41.842 1.00 17.91 229 ILE B C 1
ATOM 811 O O . ILE B 1 6 ? -4.005 66.983 41.978 1.00 19.31 229 ILE B O 1
ATOM 816 N N A CYS B 1 7 ? -1.957 67.631 41.245 0.70 17.63 230 CYS B N 1
ATOM 817 N N B CYS B 1 7 ? -1.938 67.673 41.322 0.30 18.36 230 CYS B N 1
ATOM 818 C CA A CYS B 1 7 ? -2.375 68.937 40.722 0.70 19.34 230 CYS B CA 1
ATOM 819 C CA B CYS B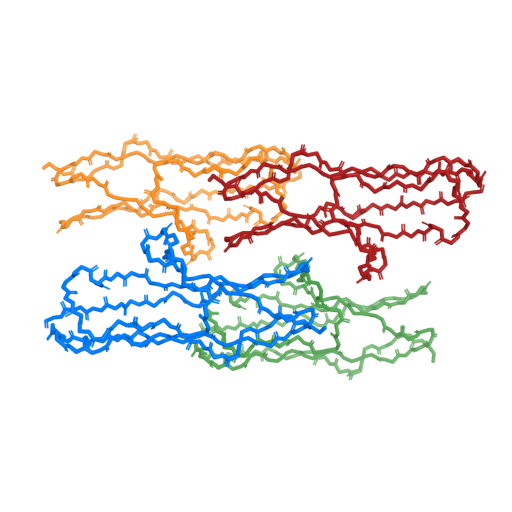 1 7 ? -2.404 68.934 40.717 0.30 19.30 230 CYS B CA 1
ATOM 820 C C A CYS B 1 7 ? -2.242 69.102 39.226 0.70 18.77 230 CYS B C 1
ATOM 821 C C B CYS B 1 7 ? -2.460 68.882 39.185 0.30 19.04 230 CYS B C 1
ATOM 822 O O A CYS B 1 7 ? -2.819 70.035 38.681 0.70 17.61 230 CYS B O 1
ATOM 823 O O B CYS B 1 7 ? -3.398 69.418 38.569 0.30 17.87 230 CYS B O 1
ATOM 828 N N . VAL B 1 8 ? -1.462 68.245 38.567 1.00 18.18 231 VAL B N 1
ATOM 829 C CA . VAL B 1 8 ? -1.400 68.160 37.110 1.00 17.76 231 VAL B CA 1
ATOM 830 C C . VAL B 1 8 ? -1.668 66.700 36.813 1.00 16.59 231 VAL B C 1
ATOM 831 O O . VAL B 1 8 ? -0.935 65.796 37.271 1.00 15.95 231 VAL B O 1
ATOM 835 N N . GLU B 1 9 ? -2.729 66.456 36.052 1.00 18.13 232 GLU B N 1
ATOM 836 C CA . GLU B 1 9 ? -3.145 65.147 35.583 1.00 18.40 232 GLU B CA 1
ATOM 837 C C . GLU B 1 9 ? -2.630 64.891 34.167 1.00 17.32 232 GLU B C 1
ATOM 838 O O . GLU B 1 9 ? -2.585 65.823 33.362 1.00 21.06 232 GLU B O 1
ATOM 844 N N . PRO B 1 10 ? -2.305 63.628 33.828 1.00 18.52 233 PRO B N 1
ATOM 845 C CA . PRO B 1 10 ? -1.859 63.309 32.473 1.00 18.77 233 PRO B CA 1
ATOM 846 C C . PRO B 1 10 ? -3.027 63.481 31.510 1.00 19.87 233 PRO B C 1
ATOM 847 O O . PRO B 1 10 ? -4.205 63.525 31.941 1.00 20.89 233 PRO B O 1
ATOM 851 N N . THR B 1 11 ? -2.678 63.582 30.231 1.00 20.88 234 THR B N 1
ATOM 852 C CA . THR B 1 11 ? -3.679 63.772 29.158 1.00 21.20 234 THR B CA 1
ATOM 853 C C . THR B 1 11 ? -3.585 62.643 28.132 1.00 20.78 234 THR B C 1
ATOM 854 O O . THR B 1 11 ? -2.501 62.216 27.757 1.00 19.84 234 THR B O 1
ATOM 858 N N . SER B 1 12 ? -4.738 62.173 27.663 1.00 21.07 235 SER B N 1
ATOM 859 C CA . SER B 1 12 ? -4.830 61.261 26.509 1.00 19.72 235 SER B CA 1
ATOM 860 C C . SER B 1 12 ? -4.303 61.924 25.251 1.00 19.72 235 SER B C 1
ATOM 861 O O . SER B 1 12 ? -4.339 63.160 25.130 1.00 21.12 235 SER B O 1
ATOM 864 N N . GLN B 1 13 ? -3.738 61.096 24.372 1.00 18.33 236 GLN B N 1
ATOM 865 C CA . GLN B 1 13 ? -3.140 61.594 23.132 1.00 17.67 236 GLN B CA 1
ATOM 866 C C . GLN B 1 13 ? -3.491 60.619 22.015 1.00 19.65 236 GLN B C 1
ATOM 867 O O . GLN B 1 13 ? -3.566 59.391 22.210 1.00 19.04 236 GLN B O 1
ATOM 873 N N . LYS B 1 14 ? -3.643 61.186 20.820 1.00 19.31 237 LYS B N 1
ATOM 874 C CA . LYS B 1 14 ? -3.733 60.431 19.574 1.00 19.32 237 LYS B CA 1
ATOM 875 C C . LYS B 1 14 ? -2.523 60.775 18.762 1.00 17.43 237 LYS B C 1
ATOM 876 O O . LYS B 1 14 ? -2.369 61.895 18.296 1.00 18.42 237 LYS B O 1
ATOM 882 N N . LEU B 1 15 ? -1.644 59.800 18.619 1.00 17.23 238 LEU B N 1
ATOM 883 C CA . LEU B 1 15 ? -0.327 60.013 18.032 1.00 15.70 238 LEU B CA 1
ATOM 884 C C . LEU B 1 15 ? -0.138 59.180 16.780 1.00 17.86 238 LEU B C 1
ATOM 885 O O . LEU B 1 15 ? -0.785 58.167 16.575 1.00 21.06 238 LEU B O 1
ATOM 890 N N A MET B 1 16 ? 0.778 59.629 15.932 0.50 17.45 239 MET B N 1
ATOM 891 N N B MET B 1 16 ? 0.748 59.612 15.904 0.50 18.64 239 MET B N 1
ATOM 892 C CA A MET B 1 16 ? 1.178 58.846 14.766 0.50 19.71 239 MET B CA 1
ATOM 893 C CA B MET B 1 16 ? 1.108 58.704 14.825 0.50 21.81 239 MET B CA 1
ATOM 894 C C A MET B 1 16 ? 2.535 58.178 15.052 0.50 18.25 239 MET B C 1
ATOM 895 C C B MET B 1 16 ? 2.513 58.164 15.041 0.50 19.38 239 MET B C 1
ATOM 896 O O A MET B 1 16 ? 3.310 58.674 15.864 0.50 17.82 239 MET B O 1
ATOM 897 O O B MET B 1 16 ? 3.296 58.729 15.798 0.50 19.15 239 MET B O 1
ATOM 906 N N . PRO B 1 17 ? 2.850 57.046 14.398 1.00 19.47 240 PRO B N 1
ATOM 907 C CA . PRO B 1 17 ? 4.173 56.474 14.592 1.00 19.16 240 PRO B CA 1
ATOM 908 C C . PRO B 1 17 ? 5.230 57.577 14.310 1.00 18.48 240 PRO B C 1
ATOM 909 O O . PRO B 1 17 ? 5.105 58.321 13.345 1.00 18.78 240 PRO B O 1
ATOM 913 N N . GLY B 1 18 ? 6.281 57.644 15.118 1.00 17.21 241 GLY B N 1
ATOM 914 C CA . GLY B 1 18 ? 7.339 58.615 14.921 1.00 18.07 241 GLY B CA 1
ATOM 915 C C . GLY B 1 18 ? 7.129 59.877 15.731 1.00 17.08 241 GLY B C 1
ATOM 916 O O . GLY B 1 18 ? 8.083 60.638 15.892 1.00 19.09 241 GLY B O 1
ATOM 917 N N A SER B 1 19 ? 5.926 60.096 16.269 0.50 14.51 242 SER B N 1
ATOM 918 N N B SER B 1 19 ? 5.900 60.093 16.250 0.50 14.81 242 SER B N 1
ATOM 919 C CA A SER B 1 19 ? 5.680 61.300 17.077 0.50 13.55 242 SER B CA 1
ATOM 920 C CA B SER B 1 19 ? 5.533 61.251 17.120 0.50 14.11 242 SER B CA 1
ATOM 921 C C A SER B 1 19 ? 6.066 61.026 18.540 0.50 14.58 242 SER B C 1
ATOM 922 C C B SER B 1 19 ? 6.192 61.069 18.484 0.50 15.08 242 SER B C 1
ATOM 923 O O A SER B 1 19 ? 6.438 59.891 18.905 0.50 12.78 242 SER B O 1
ATOM 924 O O B SER B 1 19 ? 6.794 60.024 18.752 0.50 13.70 242 SER B O 1
ATOM 929 N N . THR B 1 20 ? 6.053 62.060 19.353 1.00 14.49 243 THR B N 1
ATOM 930 C CA . THR B 1 20 ? 6.562 61.953 20.689 1.00 13.95 243 THR B CA 1
ATOM 931 C C . THR B 1 20 ? 5.408 61.718 21.662 1.00 13.89 243 THR B C 1
ATOM 932 O O . THR B 1 20 ? 4.378 62.384 21.618 1.00 13.78 243 THR B O 1
ATOM 936 N N . LEU B 1 21 ? 5.625 60.815 22.624 1.00 13.28 244 LEU B N 1
ATOM 937 C CA . LEU B 1 21 ? 4.705 60.635 23.740 1.00 14.09 244 LEU B CA 1
ATOM 938 C C . LEU B 1 21 ? 5.254 61.397 24.922 1.00 13.66 244 LEU B C 1
ATOM 939 O O . LEU B 1 21 ? 6.365 61.180 25.332 1.00 13.82 244 LEU B O 1
ATOM 944 N N A VAL B 1 22 ? 4.423 62.302 25.455 0.50 15.15 245 VAL B N 1
ATOM 945 N N B VAL B 1 22 ? 4.481 62.332 25.452 0.50 15.46 245 VAL B N 1
ATOM 946 C CA A VAL B 1 22 ? 4.743 63.016 26.711 0.50 15.13 245 VAL B CA 1
ATOM 947 C CA B VAL B 1 22 ? 4.824 62.875 26.777 0.50 16.05 245 VAL B CA 1
ATOM 948 C C A VAL B 1 22 ? 3.597 62.901 27.684 0.50 15.15 245 VAL B C 1
ATOM 949 C C B VAL B 1 22 ? 3.570 62.739 27.627 0.50 15.88 245 VAL B C 1
ATOM 950 O O A VAL B 1 22 ? 2.545 63.391 27.392 0.50 14.24 245 VAL B O 1
ATOM 951 O O B VAL B 1 22 ? 2.442 62.971 27.179 0.50 15.76 245 VAL B O 1
ATOM 958 N N . LEU B 1 23 ? 3.805 62.243 28.828 1.00 14.39 246 LEU B N 1
ATOM 959 C CA . LEU B 1 23 ? 2.808 62.154 29.892 1.00 13.94 246 LEU B CA 1
ATOM 960 C C . LEU B 1 23 ? 3.383 62.855 31.112 1.00 13.74 246 LEU B C 1
ATOM 961 O O . LEU B 1 23 ? 4.572 62.735 31.397 1.00 14.28 246 LEU B O 1
ATOM 966 N N . GLN B 1 24 ? 2.535 63.589 31.834 1.00 13.75 247 GLN B N 1
ATOM 967 C CA . GLN B 1 24 ? 3.002 64.315 32.987 1.00 13.24 247 GLN B CA 1
ATOM 968 C C . GLN B 1 24 ? 2.004 64.160 34.145 1.00 13.08 247 GLN B C 1
ATOM 969 O O . GLN B 1 24 ? 0.804 64.173 33.919 1.00 14.68 247 GLN B O 1
ATOM 975 N N . CYS B 1 25 ? 2.546 64.010 35.347 1.00 12.98 248 CYS B N 1
ATOM 976 C CA . CYS B 1 25 ? 1.721 64.006 36.573 1.00 13.38 248 CYS B CA 1
ATOM 977 C C . CYS B 1 25 ? 2.521 64.742 37.608 1.00 13.86 248 CYS B C 1
ATOM 978 O O . CYS B 1 25 ? 3.700 64.450 37.812 1.00 14.24 248 CYS B O 1
ATOM 981 N N . VAL B 1 26 ? 1.904 65.758 38.221 1.00 14.71 249 VAL B N 1
ATOM 982 C CA . VAL B 1 26 ? 2.601 66.559 39.239 1.00 15.34 249 VAL B CA 1
ATOM 983 C C . VAL B 1 26 ? 1.745 66.603 40.480 1.00 14.85 249 VAL B C 1
ATOM 984 O O . VAL B 1 26 ? 0.538 66.887 40.387 1.00 16.37 249 VAL B O 1
ATOM 988 N N . ALA B 1 27 ? 2.345 66.331 41.633 1.00 14.90 250 ALA B N 1
ATOM 989 C CA . ALA B 1 27 ? 1.661 66.387 42.894 1.00 15.88 250 ALA B CA 1
ATOM 990 C C . ALA B 1 27 ? 2.428 67.318 43.849 1.00 15.55 250 ALA B C 1
ATOM 991 O O . ALA B 1 27 ? 3.606 67.590 43.669 1.00 16.99 250 ALA B O 1
ATOM 993 N N . VAL B 1 28 ? 1.684 67.779 44.843 1.00 17.62 251 VAL B N 1
ATOM 994 C CA . VAL B 1 28 ? 2.216 68.504 45.975 1.00 19.29 251 VAL B CA 1
ATOM 995 C C . VAL B 1 28 ? 2.028 67.633 47.219 1.00 17.60 251 VAL B C 1
ATOM 996 O O . VAL B 1 28 ? 1.248 66.695 47.199 1.00 17.77 251 VAL B O 1
ATOM 1000 N N . GLY B 1 29 ? 2.741 67.964 48.279 1.00 19.11 252 GLY B N 1
ATOM 1001 C CA . GLY B 1 29 ? 2.582 67.271 49.545 1.00 18.46 252 GLY B CA 1
ATOM 1002 C C . GLY B 1 29 ? 3.879 67.273 50.301 1.00 17.78 252 GLY B C 1
ATOM 1003 O O . GLY B 1 29 ? 4.967 67.465 49.739 1.00 17.61 252 GLY B O 1
ATOM 1004 N N . SER B 1 30 ? 3.784 66.957 51.577 1.00 16.80 253 SER B N 1
ATOM 1005 C CA . SER B 1 30 ? 4.969 66.754 52.384 1.00 17.82 253 SER B CA 1
ATOM 1006 C C . SER B 1 30 ? 4.647 65.602 53.307 1.00 16.95 253 SER B C 1
ATOM 1007 O O . SER B 1 30 ? 3.678 65.722 54.065 1.00 19.28 253 SER B O 1
ATOM 1010 N N . PRO B 1 31 ? 5.479 64.546 53.346 1.00 16.40 254 PRO B N 1
ATOM 1011 C CA . PRO B 1 31 ? 6.740 64.424 52.598 1.00 15.43 254 PRO B CA 1
ATOM 1012 C C . PRO B 1 31 ? 6.521 64.493 51.089 1.00 13.69 254 PRO B C 1
ATOM 1013 O O . PRO B 1 31 ? 5.444 64.230 50.552 1.00 13.98 254 PRO B O 1
ATOM 1017 N N . ILE B 1 32 ? 7.622 64.837 50.435 1.00 14.47 255 ILE B N 1
ATOM 1018 C CA . ILE B 1 32 ? 7.619 65.081 48.985 1.00 15.24 255 ILE B CA 1
ATOM 1019 C C . ILE B 1 32 ? 7.117 63.842 48.251 1.00 13.79 255 ILE B C 1
ATOM 1020 O O . ILE B 1 32 ? 7.618 62.750 48.488 1.00 15.54 255 ILE B O 1
ATOM 1025 N N . PRO B 1 33 ? 6.140 63.993 47.341 1.00 13.40 256 PRO B N 1
ATOM 1026 C CA . PRO B 1 33 ? 5.617 62.805 46.615 1.00 13.82 256 PRO B CA 1
ATOM 1027 C C . PRO B 1 33 ? 6.654 62.138 45.752 1.00 12.66 256 PRO B C 1
ATOM 1028 O O . PRO B 1 33 ? 7.527 62.786 45.146 1.00 14.31 256 PRO B O 1
ATOM 1032 N N . HIS B 1 34 ? 6.524 60.824 45.649 1.00 12.07 257 HIS B N 1
ATOM 1033 C CA . HIS B 1 34 ? 7.216 59.989 44.700 1.00 12.44 257 HIS B CA 1
ATOM 1034 C C . HIS B 1 34 ? 6.218 59.529 43.644 1.00 11.25 257 HIS B C 1
ATOM 1035 O O . HIS B 1 34 ? 5.012 59.545 43.855 1.00 12.22 257 HIS B O 1
ATOM 1042 N N . TYR B 1 35 ? 6.750 59.043 42.524 1.00 11.99 258 TYR B N 1
ATOM 1043 C CA . TYR B 1 35 ? 5.940 58.732 41.324 1.00 11.46 258 TYR B CA 1
ATOM 1044 C C . TYR B 1 35 ? 6.352 57.366 40.814 1.00 12.97 258 TYR B C 1
ATOM 1045 O O . TYR B 1 35 ? 7.549 57.002 40.847 1.00 13.11 258 TYR B O 1
ATOM 1054 N N . GLN B 1 36 ? 5.417 56.644 40.194 1.00 11.94 259 GLN B N 1
ATOM 1055 C CA . GLN B 1 36 ? 5.781 55.442 39.449 1.00 11.86 259 GLN B CA 1
ATOM 1056 C C . GLN B 1 36 ? 4.720 55.320 38.348 1.00 12.28 259 GLN B C 1
ATOM 1057 O O . GLN B 1 36 ? 3.535 55.233 38.637 1.00 12.22 259 GLN B O 1
ATOM 1063 N N . TRP B 1 37 ? 5.169 55.269 37.092 1.00 11.58 260 TRP B N 1
ATOM 1064 C CA . TRP B 1 37 ? 4.258 55.119 35.973 1.00 12.92 260 TRP B CA 1
ATOM 1065 C C . TRP B 1 37 ? 3.957 53.658 35.660 1.00 13.50 260 TRP B C 1
ATOM 1066 O O . TRP B 1 37 ? 4.800 52.758 35.867 1.00 14.80 260 TRP B O 1
ATOM 1077 N N . PHE B 1 38 ? 2.748 53.442 35.146 1.00 14.31 261 PHE B N 1
ATOM 1078 C CA . PHE B 1 38 ? 2.270 52.102 34.788 1.00 15.77 261 PHE B CA 1
ATOM 1079 C C . PHE B 1 38 ? 1.701 52.172 33.401 1.00 16.07 261 PHE B C 1
ATOM 1080 O O . PHE B 1 38 ? 1.113 53.171 32.990 1.00 15.96 261 PHE B O 1
ATOM 1088 N N . LYS B 1 39 ? 1.896 51.073 32.682 1.00 17.27 262 LYS B N 1
ATOM 1089 C CA . LYS B 1 39 ? 1.262 50.887 31.358 1.00 19.50 262 LYS B CA 1
ATOM 1090 C C . LYS B 1 39 ? 0.636 49.483 31.377 1.00 21.83 262 LYS B C 1
ATOM 1091 O O . LYS B 1 39 ? 1.311 48.505 31.678 1.00 20.73 262 LYS B O 1
ATOM 1097 N N . ASN B 1 40 ? -0.625 49.365 30.960 1.00 22.24 263 ASN B N 1
ATOM 1098 C CA . ASN B 1 40 ? -1.268 48.011 30.827 1.00 23.53 263 ASN B CA 1
ATOM 1099 C C . ASN B 1 40 ? -0.988 47.166 32.065 1.00 25.26 263 ASN B C 1
ATOM 1100 O O . ASN B 1 40 ? -0.555 45.993 31.962 1.00 26.32 263 ASN B O 1
ATOM 1105 N N . GLU B 1 41 ? -1.203 47.789 33.219 1.00 25.36 264 GLU B N 1
ATOM 1106 C CA . GLU B 1 41 ? -1.172 47.123 34.551 1.00 25.44 264 GLU B CA 1
ATOM 1107 C C . GLU B 1 41 ? 0.212 46.752 35.055 1.00 25.24 264 GLU B C 1
ATOM 1108 O O . GLU B 1 41 ? 0.344 46.170 36.148 1.00 27.30 264 GLU B O 1
ATOM 1114 N N . LEU B 1 42 ? 1.237 47.135 34.320 1.00 21.08 265 LEU B N 1
ATOM 1115 C CA . LEU B 1 42 ? 2.612 46.808 34.649 1.00 21.77 265 LEU B CA 1
ATOM 1116 C C . LEU B 1 42 ? 3.444 48.078 34.918 1.00 20.29 265 LEU B C 1
ATOM 1117 O O . LEU B 1 42 ? 3.327 49.046 34.181 1.00 18.77 265 LEU B O 1
ATOM 1122 N N . PRO B 1 43 ? 4.368 48.035 35.906 1.00 20.28 266 PRO B N 1
ATOM 1123 C CA . PRO B 1 43 ? 5.193 49.229 36.129 1.00 19.87 266 PRO B CA 1
ATOM 1124 C C . PRO B 1 43 ? 6.172 49.427 34.981 1.00 19.63 266 PRO B C 1
ATOM 1125 O O . PRO B 1 43 ? 6.746 48.442 34.473 1.00 21.11 266 PRO B O 1
ATOM 1129 N N . LEU B 1 44 ? 6.332 50.663 34.552 1.00 17.73 267 LEU B N 1
ATOM 1130 C CA . LEU B 1 44 ? 7.338 51.014 33.573 1.00 17.90 267 LEU B CA 1
ATOM 1131 C C . LEU B 1 44 ? 8.618 51.195 34.325 1.00 19.80 267 LEU B C 1
ATOM 1132 O O . LEU B 1 44 ? 8.765 52.157 35.104 1.00 19.24 267 LEU B O 1
ATOM 1137 N N . THR B 1 45 ? 9.540 50.263 34.093 1.00 21.87 268 THR B N 1
ATOM 1138 C CA . THR B 1 45 ? 10.728 50.239 34.879 1.00 23.61 268 THR B CA 1
ATOM 1139 C C . THR B 1 45 ? 11.479 51.562 34.817 1.00 22.55 268 THR B C 1
ATOM 1140 O O . THR B 1 45 ? 11.701 52.135 33.747 1.00 25.61 268 THR B O 1
ATOM 1144 N N . HIS B 1 46 ? 11.873 52.047 35.973 1.00 22.64 269 HIS B N 1
ATOM 1145 C CA . HIS B 1 46 ? 12.703 53.227 36.106 1.00 23.42 269 HIS B CA 1
ATOM 1146 C C . HIS B 1 46 ? 11.985 54.469 35.644 1.00 21.54 269 HIS B C 1
ATOM 1147 O O . HIS B 1 46 ? 12.637 55.457 35.399 1.00 25.92 269 HIS B O 1
ATOM 1149 N N . GLU B 1 47 ? 10.649 54.439 35.582 1.00 17.14 270 GLU B N 1
ATOM 1150 C CA . GLU B 1 47 ? 9.912 55.651 35.238 1.00 14.62 270 GLU B CA 1
ATOM 1151 C C . GLU B 1 47 ? 9.275 56.184 36.488 1.00 13.96 270 GLU B C 1
ATOM 1152 O O . GLU B 1 47 ? 8.125 55.898 36.800 1.00 14.63 270 GLU B O 1
ATOM 1158 N N . THR B 1 48 ? 10.077 56.971 37.222 1.00 14.64 271 THR B N 1
ATOM 1159 C CA . THR B 1 48 ? 9.714 57.457 38.567 1.00 14.77 271 THR B CA 1
ATOM 1160 C C . THR B 1 48 ? 9.734 58.948 38.619 1.00 14.55 271 THR B C 1
ATOM 1161 O O . THR B 1 48 ? 9.900 59.546 39.683 1.00 16.03 271 THR B O 1
ATOM 1165 N N A LYS B 1 49 ? 9.559 59.583 37.475 0.50 15.34 272 LYS B N 1
ATOM 1166 N N B LYS B 1 49 ? 9.614 59.577 37.452 0.50 14.54 272 LYS B N 1
ATOM 1167 C CA A LYS B 1 49 ? 9.568 61.028 37.438 0.50 16.37 272 LYS B CA 1
ATOM 1168 C CA B LYS B 1 49 ? 9.611 61.040 37.318 0.50 14.65 272 LYS B CA 1
ATOM 1169 C C A LYS B 1 49 ? 8.253 61.595 36.936 0.50 14.26 272 LYS B C 1
ATOM 1170 C C B LYS B 1 49 ? 8.233 61.577 37.027 0.50 13.45 272 LYS B C 1
ATOM 1171 O O A LYS B 1 49 ? 7.409 60.863 36.362 0.50 12.90 272 LYS B O 1
ATOM 1172 O O B LYS B 1 49 ? 7.342 60.809 36.661 0.50 11.63 272 LYS B O 1
ATOM 1183 N N . LYS B 1 50 ? 8.041 62.888 37.200 1.00 14.74 273 LYS B N 1
ATOM 1184 C CA . LYS B 1 50 ? 6.797 63.532 36.870 1.00 15.14 273 LYS B CA 1
ATOM 1185 C C . LYS B 1 50 ? 6.472 63.407 35.380 1.00 14.03 273 LYS B C 1
ATOM 1186 O O . LYS B 1 50 ? 5.302 63.365 35.003 1.00 15.22 273 LYS B O 1
ATOM 1192 N N . LEU B 1 51 ? 7.518 63.376 34.543 1.00 14.49 274 LEU B N 1
ATOM 1193 C CA . LEU B 1 51 ? 7.349 63.221 33.107 1.00 15.09 274 LEU B CA 1
ATOM 1194 C C . LEU B 1 51 ? 7.725 61.812 32.681 1.00 14.65 274 LEU B C 1
ATOM 1195 O O . LEU B 1 51 ? 8.710 61.235 33.178 1.00 15.67 274 LEU B O 1
ATOM 1200 N N . TYR B 1 52 ? 6.921 61.249 31.776 1.00 14.77 275 TYR B N 1
ATOM 1201 C CA . TYR B 1 52 ? 7.273 60.006 31.102 1.00 15.22 275 TYR B CA 1
ATOM 1202 C C . TYR B 1 52 ? 7.289 60.389 29.622 1.00 15.95 275 TYR B C 1
ATOM 1203 O O . TYR B 1 52 ? 6.306 60.903 29.099 1.00 15.10 275 TYR B O 1
ATOM 1212 N N A MET B 1 53 ? 8.394 60.033 28.972 0.35 17.78 276 MET B N 1
ATOM 1213 N N B MET B 1 53 ? 8.419 60.261 28.926 0.35 17.68 276 MET B N 1
ATOM 1214 N N C MET B 1 53 ? 8.406 60.110 28.959 0.30 16.89 276 MET B N 1
ATOM 1215 C CA A MET B 1 53 ? 8.693 60.502 27.642 0.35 18.84 276 MET B CA 1
ATOM 1216 C CA B MET B 1 53 ? 8.447 60.684 27.508 0.35 17.96 276 MET B CA 1
ATOM 1217 C CA C MET B 1 53 ? 8.614 60.585 27.607 0.30 16.15 276 MET B CA 1
ATOM 1218 C C A MET B 1 53 ? 9.118 59.332 26.758 0.35 16.46 276 MET B C 1
ATOM 1219 C C B MET B 1 53 ? 9.213 59.690 26.662 0.35 15.93 276 MET B C 1
ATOM 1220 C C C MET B 1 53 ? 9.150 59.444 26.745 0.30 15.32 276 MET B C 1
ATOM 1221 O O A MET B 1 53 ? 9.894 58.443 27.171 0.35 20.19 276 MET B O 1
ATOM 1222 O O B MET B 1 53 ? 10.327 59.312 27.020 0.35 17.73 276 MET B O 1
ATOM 1223 O O C MET B 1 53 ? 10.050 58.699 27.168 0.30 19.06 276 MET B O 1
ATOM 1236 N N . VAL B 1 54 ? 8.587 59.326 25.543 1.00 15.92 277 VAL B N 1
ATOM 1237 C CA . VAL B 1 54 ? 9.101 58.397 24.537 1.00 15.80 277 VAL B CA 1
ATOM 1238 C C . VAL B 1 54 ? 9.249 59.178 23.239 1.00 16.57 277 VAL B C 1
ATOM 1239 O O . VAL B 1 54 ? 8.295 59.677 22.699 1.00 16.36 277 VAL B O 1
ATOM 1243 N N . PRO B 1 55 ? 10.482 59.315 22.733 1.00 17.29 278 PRO B N 1
ATOM 1244 C CA . PRO B 1 55 ? 10.745 60.221 21.631 1.00 19.81 278 PRO B CA 1
ATOM 1245 C C . PRO B 1 55 ? 10.119 59.957 20.347 1.00 21.06 278 PRO B C 1
ATOM 1246 O O . PRO B 1 55 ? 9.673 60.892 19.686 1.00 21.98 278 PRO B O 1
ATOM 1250 N N . TYR B 1 56 ? 10.103 58.692 19.938 1.00 19.32 279 TYR B N 1
ATOM 1251 C CA . TYR B 1 56 ? 9.602 58.300 18.632 1.00 21.60 279 TYR B CA 1
ATOM 1252 C C . TYR B 1 56 ? 8.747 57.088 18.943 1.00 20.53 279 TYR B C 1
ATOM 1253 O O . TYR B 1 56 ? 9.284 55.985 19.266 1.00 23.08 279 TYR B O 1
ATOM 1262 N N . VAL B 1 57 ? 7.451 57.250 18.900 1.00 18.09 280 VAL B N 1
ATOM 1263 C CA . VAL B 1 57 ? 6.553 56.161 19.277 1.00 19.49 280 VAL B CA 1
ATOM 1264 C C . VAL B 1 57 ? 6.255 55.212 18.143 1.00 20.13 280 VAL B C 1
ATOM 1265 O O . VAL B 1 57 ? 6.423 55.515 16.946 1.00 19.41 280 VAL B O 1
ATOM 1269 N N . ASP B 1 58 ? 5.839 54.023 18.546 1.00 21.36 281 ASP B N 1
ATOM 1270 C CA . ASP B 1 58 ? 5.342 53.047 17.591 1.00 22.67 281 ASP B CA 1
ATOM 1271 C C . ASP B 1 58 ? 4.210 52.326 18.253 1.00 22.15 281 ASP B C 1
ATOM 1272 O O . ASP B 1 58 ? 3.777 52.663 19.354 1.00 20.67 281 ASP B O 1
ATOM 1277 N N . LEU B 1 59 ? 3.700 51.313 17.587 1.00 21.89 282 LEU B N 1
ATOM 1278 C CA . LEU B 1 59 ? 2.475 50.688 18.068 1.00 21.91 282 LEU B CA 1
ATOM 1279 C C . LEU B 1 59 ? 2.653 50.081 19.455 1.00 20.92 282 LEU B C 1
ATOM 1280 O O . LEU B 1 59 ? 1.692 49.998 20.207 1.00 23.03 282 LEU B O 1
ATOM 1285 N N . GLU B 1 60 ? 3.877 49.671 19.785 1.00 21.23 283 GLU B N 1
ATOM 1286 C CA . GLU B 1 60 ? 4.116 49.070 21.112 1.00 23.47 283 GLU B CA 1
ATOM 1287 C C . GLU B 1 60 ? 3.830 50.065 22.246 1.00 21.54 283 GLU B C 1
ATOM 1288 O O . GLU B 1 60 ? 3.634 49.636 23.396 1.00 23.10 283 GLU B O 1
ATOM 1294 N N . HIS B 1 61 ? 3.817 51.371 21.940 1.00 19.45 284 HIS B N 1
ATOM 1295 C CA . HIS B 1 61 ? 3.530 52.353 22.992 1.00 18.51 284 HIS B CA 1
ATOM 1296 C C . HIS B 1 61 ? 2.056 52.635 23.234 1.00 19.62 284 HIS B C 1
ATOM 1297 O O . HIS B 1 61 ? 1.702 53.361 24.152 1.00 19.73 284 HIS B O 1
ATOM 1304 N N . GLN B 1 62 ? 1.175 52.066 22.427 1.00 20.04 285 GLN B N 1
ATOM 1305 C CA . GLN B 1 62 ? -0.244 52.228 22.632 1.00 20.29 285 GLN B CA 1
ATOM 1306 C C . GLN B 1 62 ? -0.632 51.564 23.950 1.00 20.89 285 GLN B C 1
ATOM 1307 O O . GLN B 1 62 ? -0.097 50.508 24.314 1.00 23.67 285 GLN B O 1
ATOM 1313 N N . GLY B 1 63 ? -1.556 52.156 24.681 1.00 19.70 286 GLY B N 1
ATOM 1314 C CA . GLY B 1 63 ? -2.034 51.508 25.883 1.00 19.87 286 GLY B CA 1
ATOM 1315 C C . GLY B 1 63 ? -2.617 52.492 26.830 1.00 19.27 286 GLY B C 1
ATOM 1316 O O . GLY B 1 63 ? -2.862 53.665 26.504 1.00 21.20 286 GLY B O 1
ATOM 1317 N N . THR B 1 64 ? -2.950 51.931 28.008 1.00 18.97 287 THR B N 1
ATOM 1318 C CA . THR B 1 64 ? -3.540 52.706 29.059 1.00 21.29 287 THR B CA 1
ATOM 1319 C C . THR B 1 64 ? -2.509 52.939 30.124 1.00 21.69 287 THR B C 1
ATOM 1320 O O . THR B 1 64 ? -1.880 52.001 30.611 1.00 22.65 287 THR B O 1
ATOM 1324 N N . TYR B 1 65 ? -2.325 54.225 30.474 1.00 17.19 288 TYR B N 1
ATOM 1325 C CA . TYR B 1 65 ? -1.241 54.644 31.424 1.00 16.78 288 TYR B CA 1
ATOM 1326 C C . TYR B 1 65 ? -1.816 55.338 32.611 1.00 17.23 288 TYR B C 1
ATOM 1327 O O . TYR B 1 65 ? -2.841 55.985 32.536 1.00 19.99 288 TYR B O 1
ATOM 1336 N N . TRP B 1 66 ? -1.098 55.243 33.724 1.00 17.62 289 TRP B N 1
ATOM 1337 C CA . TRP B 1 66 ? -1.435 56.068 34.887 1.00 16.53 289 TRP B CA 1
ATOM 1338 C C . TRP B 1 66 ? -0.184 56.127 35.751 1.00 13.73 289 TRP B C 1
ATOM 1339 O O . TRP B 1 66 ? 0.793 55.371 35.547 1.00 14.27 289 TRP B O 1
ATOM 1350 N N . CYS B 1 67 ? -0.234 57.040 36.719 1.00 13.18 290 CYS B N 1
ATOM 1351 C CA . CYS B 1 67 ? 0.921 57.232 37.605 1.00 12.66 290 CYS B CA 1
ATOM 1352 C C . CYS B 1 67 ? 0.422 57.052 39.041 1.00 12.39 290 CYS B C 1
ATOM 1353 O O . CYS B 1 67 ? -0.584 57.648 39.431 1.00 14.04 290 CYS B O 1
ATOM 1356 N N . HIS B 1 68 ? 1.148 56.273 39.833 1.00 12.74 291 HIS B N 1
ATOM 1357 C CA . HIS B 1 68 ? 0.910 56.147 41.266 1.00 12.67 291 HIS B CA 1
ATOM 1358 C C . HIS B 1 68 ? 1.781 57.158 41.979 1.00 12.26 291 HIS B C 1
ATOM 1359 O O . HIS B 1 68 ? 3.004 57.215 41.751 1.00 13.32 291 HIS B O 1
ATOM 1366 N N . VAL B 1 69 ? 1.151 58.008 42.773 1.00 11.87 292 VAL B N 1
ATOM 1367 C CA . VAL B 1 69 ? 1.808 59.076 43.463 1.00 11.37 292 VAL B CA 1
ATOM 1368 C C . VAL B 1 69 ? 1.704 58.820 44.956 1.00 10.91 292 VAL B C 1
ATOM 1369 O O . VAL B 1 69 ? 0.636 58.538 45.462 1.00 13.17 292 VAL B O 1
ATOM 1373 N N . TYR B 1 70 ? 2.836 58.930 45.684 1.00 11.16 293 TYR B N 1
ATOM 1374 C CA . TYR B 1 70 ? 2.761 58.406 47.062 1.00 11.62 293 TYR B CA 1
ATOM 1375 C C . TYR B 1 70 ? 3.836 59.012 47.930 1.00 11.64 293 TYR B C 1
ATOM 1376 O O . TYR B 1 70 ? 4.933 59.431 47.475 1.00 12.23 293 TYR B O 1
ATOM 1385 N N . ASN B 1 71 ? 3.549 59.012 49.227 1.00 12.68 294 ASN B N 1
ATOM 1386 C CA . ASN B 1 71 ? 4.619 59.220 50.233 1.00 12.36 294 ASN B CA 1
ATOM 1387 C C . ASN B 1 71 ? 4.367 58.223 51.357 1.00 11.86 294 ASN B C 1
ATOM 1388 O O . ASN B 1 71 ? 3.666 57.237 51.160 1.00 13.53 294 ASN B O 1
ATOM 1393 N N . ASP B 1 72 ? 4.997 58.426 52.524 1.00 12.73 295 ASP B N 1
ATOM 1394 C CA . ASP B 1 72 ? 4.883 57.477 53.617 1.00 13.18 295 ASP B CA 1
ATOM 1395 C C . ASP B 1 72 ? 3.600 57.639 54.439 1.00 13.59 295 ASP B C 1
ATOM 1396 O O . ASP B 1 72 ? 3.479 57.002 55.488 1.00 13.94 295 ASP B O 1
ATOM 1401 N N . ARG B 1 73 ? 2.681 58.502 53.991 1.00 13.31 296 ARG B N 1
ATOM 1402 C CA . ARG B 1 73 ? 1.362 58.639 54.621 1.00 14.48 296 ARG B CA 1
ATOM 1403 C C . ARG B 1 73 ? 0.200 58.358 53.696 1.00 15.85 296 ARG B C 1
ATOM 1404 O O . ARG B 1 73 ? -0.809 57.792 54.103 1.00 17.89 296 ARG B O 1
ATOM 1412 N N . ASP B 1 74 ? 0.281 58.788 52.453 1.00 14.33 297 ASP B N 1
ATOM 1413 C CA . ASP B 1 74 ? -0.877 58.941 51.563 1.00 17.19 297 ASP B CA 1
ATOM 1414 C C . ASP B 1 74 ? -0.462 58.464 50.181 1.00 14.47 297 ASP B C 1
ATOM 1415 O O . ASP B 1 74 ? 0.733 58.550 49.812 1.00 14.12 297 ASP B O 1
ATOM 1420 N N . SER B 1 75 ? -1.459 58.105 49.381 1.00 14.79 298 SER B N 1
ATOM 1421 C CA . SER B 1 75 ? -1.185 57.870 47.990 1.00 14.27 298 SER B CA 1
ATOM 1422 C C . SER B 1 75 ? -2.457 58.210 47.188 1.00 14.59 298 SER B C 1
ATOM 1423 O O . SER B 1 75 ? -3.570 58.234 47.716 1.00 17.31 298 SER B O 1
ATOM 1426 N N . GLN B 1 76 ? -2.199 58.516 45.905 1.00 14.34 299 GLN B N 1
ATOM 1427 C CA . GLN B 1 76 ? -3.267 58.749 44.954 1.00 15.55 299 GLN B CA 1
ATOM 1428 C C . GLN B 1 76 ? -2.807 58.190 43.622 1.00 15.98 299 GLN B C 1
ATOM 1429 O O . GLN B 1 76 ? -1.644 58.271 43.262 1.00 18.11 299 GLN B O 1
ATOM 1435 N N . ASP B 1 77 ? -3.762 57.681 42.846 1.00 16.22 300 ASP B N 1
ATOM 1436 C CA . ASP B 1 77 ? -3.488 57.313 41.437 1.00 16.62 300 ASP B CA 1
ATOM 1437 C C . ASP B 1 77 ? -3.951 58.457 40.558 1.00 16.52 300 ASP B C 1
ATOM 1438 O O . ASP B 1 77 ? -5.056 59.016 40.745 1.00 18.68 300 ASP B O 1
ATOM 1443 N N . SER B 1 78 ? -3.156 58.797 39.563 1.00 16.30 301 SER B N 1
ATOM 1444 C CA . SER B 1 78 ? -3.608 59.712 38.533 1.00 15.56 301 SER B CA 1
ATOM 1445 C C . SER B 1 78 ? -4.797 59.127 37.810 1.00 18.93 301 SER B C 1
ATOM 1446 O O . SER B 1 78 ? -5.098 57.919 37.862 1.00 22.79 301 SER B O 1
ATOM 1449 N N . LYS B 1 79 ? -5.499 59.981 37.085 1.00 19.28 302 LYS B N 1
ATOM 1450 C CA . LYS B 1 79 ? -6.399 59.488 36.096 1.00 20.73 302 L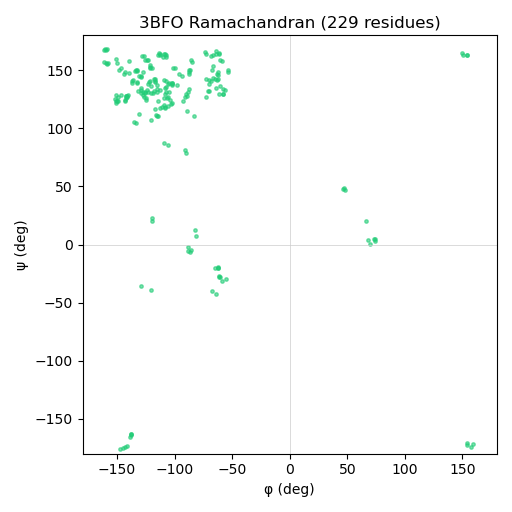YS B CA 1
ATOM 1451 C C . LYS B 1 79 ? -5.736 58.520 35.107 1.00 20.54 302 LYS B C 1
ATOM 1452 O O . LYS B 1 79 ? -4.528 58.660 34.833 1.00 19.65 302 LYS B O 1
ATOM 1458 N N A LYS B 1 80 ? -6.504 57.573 34.567 0.70 21.13 303 LYS B N 1
ATOM 1459 N N B LYS B 1 80 ? -6.490 57.526 34.634 0.30 19.83 303 LYS B N 1
ATOM 1460 C CA A LYS B 1 80 ? -5.986 56.648 33.570 0.70 22.51 303 LYS B CA 1
ATOM 1461 C CA B LYS B 1 80 ? -6.028 56.696 33.535 0.30 19.08 303 LYS B CA 1
ATOM 1462 C C A LYS B 1 80 ? -6.259 57.255 32.204 0.70 20.36 303 LYS B C 1
ATOM 1463 C C B LYS B 1 80 ? -6.181 57.498 32.259 0.30 19.15 303 LYS B C 1
ATOM 1464 O O A LYS B 1 80 ? -7.422 57.602 31.890 0.70 22.75 303 LYS B O 1
ATOM 1465 O O B LYS B 1 80 ? -7.137 58.261 32.078 0.30 19.96 303 LYS B O 1
ATOM 1476 N N . VAL B 1 81 ? -5.197 57.356 31.386 1.00 19.96 304 VAL B N 1
ATOM 1477 C CA . VAL B 1 81 ? -5.288 57.970 30.057 1.00 21.25 304 VAL B CA 1
ATOM 1478 C C . VAL B 1 81 ? -4.946 56.957 28.999 1.00 20.08 304 VAL B C 1
ATOM 1479 O O . VAL B 1 81 ? -4.276 55.976 29.237 1.00 21.53 304 VAL B O 1
ATOM 1483 N N . GLU B 1 82 ? -5.462 57.182 27.796 1.00 19.50 305 GLU B N 1
ATOM 1484 C CA . GLU B 1 82 ? -5.216 56.255 26.709 1.00 20.37 305 GLU B CA 1
ATOM 1485 C C . GLU B 1 82 ? -4.354 56.943 25.657 1.00 19.83 305 GLU B C 1
ATOM 1486 O O . GLU B 1 82 ? -4.527 58.105 25.305 1.00 20.76 305 GLU B O 1
ATOM 1492 N N . ILE B 1 83 ? -3.344 56.217 25.250 1.00 19.53 306 ILE B N 1
ATOM 1493 C CA . ILE B 1 83 ? -2.477 56.679 24.162 1.00 19.60 306 ILE B CA 1
ATOM 1494 C C . ILE B 1 83 ? -2.816 55.794 22.993 1.00 19.97 306 ILE B C 1
ATOM 1495 O O . ILE B 1 83 ? -2.628 54.568 23.050 1.00 20.77 306 ILE B O 1
ATOM 1500 N N . ILE B 1 84 ? -3.325 56.429 21.942 1.00 19.47 307 ILE B N 1
ATOM 1501 C CA . ILE B 1 84 ? -3.709 55.756 20.703 1.00 21.36 307 ILE B CA 1
ATOM 1502 C C . ILE B 1 84 ? -2.649 56.050 19.640 1.00 21.59 307 ILE B C 1
ATOM 1503 O O . ILE B 1 84 ? -2.265 57.196 19.472 1.00 21.47 307 ILE B O 1
ATOM 1508 N N . ILE B 1 85 ? -2.168 55.019 18.961 1.00 22.58 308 ILE B N 1
ATOM 1509 C CA . ILE B 1 85 ? -1.178 55.205 17.893 1.00 25.89 308 ILE B CA 1
ATOM 1510 C C . ILE B 1 85 ? -1.849 54.782 16.620 1.00 28.04 308 ILE B C 1
ATOM 1511 O O . ILE B 1 85 ? -2.109 53.582 16.446 1.00 29.86 308 ILE B O 1
ATOM 1516 N N . ASP B 1 86 ? -2.133 55.755 15.752 1.00 30.45 309 ASP B N 1
ATOM 1517 C CA . ASP B 1 86 ? -2.843 55.499 14.490 1.00 33.18 309 ASP B CA 1
ATOM 1518 C C . ASP B 1 86 ? -1.948 55.673 13.260 1.00 33.06 309 ASP B C 1
ATOM 1519 O O . ASP B 1 86 ? -1.164 56.631 13.175 1.00 33.62 309 ASP B O 1
ATOM 1524 N N . SER C 1 2 ? 1.150 19.357 -0.139 1.00 31.41 225 SER C N 1
ATOM 1525 C CA . SER C 1 2 ? 1.804 20.647 -0.523 1.00 30.91 225 SER C CA 1
ATOM 1526 C C . SER C 1 2 ? 1.065 21.943 -0.133 1.00 27.86 225 SER C C 1
ATOM 1527 O O . SER C 1 2 ? 1.709 22.977 0.125 1.00 26.02 225 SER C O 1
ATOM 1530 N N . LYS C 1 3 ? -0.269 21.930 -0.130 1.00 25.57 226 LYS C N 1
ATOM 1531 C CA . LYS C 1 3 ? -1.018 23.068 0.419 1.00 24.86 226 LYS C CA 1
ATOM 1532 C C . LYS C 1 3 ? -0.690 23.275 1.882 1.00 22.53 226 LYS C C 1
ATOM 1533 O O . LYS C 1 3 ? -0.639 22.362 2.699 1.00 23.58 226 LYS C O 1
ATOM 1539 N N . LEU C 1 4 ? -0.495 24.523 2.225 1.00 20.64 227 LEU C N 1
ATOM 1540 C CA . LEU C 1 4 ? -0.149 24.895 3.595 1.00 17.76 227 LEU C CA 1
ATOM 1541 C C . LEU C 1 4 ? -1.370 24.665 4.486 1.00 17.35 227 LEU C C 1
ATOM 1542 O O . LEU C 1 4 ? -2.474 25.071 4.147 1.00 18.97 227 LEU C O 1
ATOM 1547 N N . GLN C 1 5 ? -1.157 24.003 5.614 1.00 15.48 228 GLN C N 1
ATOM 1548 C CA . GLN C 1 5 ? -2.256 23.703 6.521 1.00 15.59 228 GLN C CA 1
ATOM 1549 C C . GLN C 1 5 ? -1.727 23.604 7.941 1.00 15.04 228 GLN C C 1
ATOM 1550 O O . GLN C 1 5 ? -0.801 22.826 8.206 1.00 14.94 228 GLN C O 1
ATOM 1556 N N . ILE C 1 6 ? -2.315 24.380 8.837 1.00 14.29 229 ILE C N 1
ATOM 1557 C CA . ILE C 1 6 ? -2.017 24.205 10.263 1.00 14.51 229 ILE C CA 1
ATOM 1558 C C . ILE C 1 6 ? -2.660 22.897 10.776 1.00 14.91 229 ILE C C 1
ATOM 1559 O O . ILE C 1 6 ? -3.883 22.665 10.627 1.00 18.86 229 ILE C O 1
ATOM 1564 N N A CYS C 1 7 ? -1.791 22.104 11.423 0.50 12.96 230 CYS C N 1
ATOM 1565 N N B CYS C 1 7 ? -1.815 22.076 11.386 0.50 14.68 230 CYS C N 1
ATOM 1566 C CA A CYS C 1 7 ? -2.083 20.768 11.956 0.50 14.71 230 CYS C CA 1
ATOM 1567 C CA B CYS C 1 7 ? -2.312 20.858 11.988 0.50 17.38 230 CYS C CA 1
ATOM 1568 C C A CYS C 1 7 ? -2.028 20.622 13.456 0.50 15.58 230 CYS C C 1
ATOM 1569 C C B CYS C 1 7 ? -2.310 20.899 13.497 0.50 17.63 230 CYS C C 1
ATOM 1570 O O A CYS C 1 7 ? -2.672 19.733 14.008 0.50 14.30 230 CYS C O 1
ATOM 1571 O O B CYS C 1 7 ? -3.247 20.347 14.095 0.50 16.59 230 CYS C O 1
ATOM 1576 N N . VAL C 1 8 ? -1.288 21.482 14.123 1.00 14.93 231 VAL C N 1
ATOM 1577 C CA . VAL C 1 8 ? -1.267 21.563 15.593 1.00 14.76 231 VAL C CA 1
ATOM 1578 C C . VAL C 1 8 ? -1.507 23.046 15.907 1.00 14.71 231 VAL C C 1
ATOM 1579 O O . VAL C 1 8 ? -0.790 23.925 15.440 1.00 13.37 231 VAL C O 1
ATOM 1583 N N . GLU C 1 9 ? -2.541 23.286 16.694 1.00 14.94 232 GLU C N 1
ATOM 1584 C CA . GLU C 1 9 ? -2.928 24.595 17.159 1.00 14.93 232 GLU C CA 1
ATOM 1585 C C . GLU C 1 9 ? -2.421 24.825 18.583 1.00 14.54 232 GLU C C 1
ATOM 1586 O O . GLU C 1 9 ? -2.307 23.901 19.363 1.00 15.84 232 GLU C O 1
ATOM 1592 N N . PRO C 1 10 ? -2.160 26.097 18.961 1.00 14.55 233 PRO C N 1
ATOM 1593 C CA . PRO C 1 10 ? -1.735 26.394 20.326 1.00 14.26 233 PRO C CA 1
ATOM 1594 C C . PRO C 1 10 ? -2.916 26.261 21.296 1.00 14.35 233 PRO C C 1
ATOM 1595 O O . PRO C 1 10 ? -4.078 26.170 20.873 1.00 15.10 233 PRO C O 1
ATOM 1599 N N . THR C 1 11 ? -2.606 26.220 22.596 1.00 15.00 234 THR C N 1
ATOM 1600 C CA . THR C 1 11 ? -3.562 26.067 23.673 1.00 15.93 234 THR C CA 1
ATOM 1601 C C . THR C 1 11 ? -3.515 27.166 24.678 1.00 13.87 234 THR C C 1
ATOM 1602 O O . THR C 1 11 ? -2.468 27.633 25.078 1.00 14.37 234 THR C O 1
ATOM 1606 N N . SER C 1 12 ? -4.700 27.616 25.110 1.00 14.43 235 SER C N 1
ATOM 1607 C CA . SER C 1 12 ? -4.798 28.589 26.204 1.00 14.10 235 SER C CA 1
ATOM 1608 C C . SER C 1 12 ? -4.342 27.924 27.491 1.00 15.81 235 SER C C 1
ATOM 1609 O O . SER C 1 12 ? -4.557 26.727 27.688 1.00 17.84 235 SER C O 1
ATOM 1612 N N . GLN C 1 13 ? -3.792 28.723 28.391 1.00 14.30 236 GLN C N 1
ATOM 1613 C CA . GLN C 1 13 ? -3.258 28.226 29.647 1.00 14.85 236 GLN C CA 1
ATOM 1614 C C . GLN C 1 13 ? -3.408 29.247 30.728 1.00 15.35 236 GLN C C 1
ATOM 1615 O O . GLN C 1 13 ? -3.339 30.455 30.473 1.00 17.40 236 GLN C O 1
ATOM 1621 N N . LYS C 1 14 ? -3.557 28.733 31.937 1.00 16.54 237 LYS C N 1
ATOM 1622 C CA . LYS C 1 14 ? -3.516 29.569 33.150 1.00 17.71 237 LYS C CA 1
ATOM 1623 C C . LYS C 1 14 ? -2.321 29.111 33.960 1.00 16.97 237 LYS C C 1
ATOM 1624 O O . LYS C 1 14 ? -2.236 27.943 34.368 1.00 18.83 237 LYS C O 1
ATOM 1630 N N . LEU C 1 15 ? -1.375 30.014 34.131 1.00 16.20 238 LEU C N 1
ATOM 1631 C CA . LEU C 1 15 ? -0.086 29.706 34.725 1.00 16.87 238 LEU C CA 1
ATOM 1632 C C . LEU C 1 15 ? 0.178 30.520 35.964 1.00 18.99 238 LEU C C 1
ATOM 1633 O O . LEU C 1 15 ? -0.387 31.578 36.141 1.00 19.93 238 LEU C O 1
ATOM 1638 N N A MET C 1 16 ? 1.012 29.984 36.847 0.50 21.59 239 MET C N 1
ATOM 1639 N N B MET C 1 16 ? 1.057 30.009 36.805 0.50 20.53 239 MET C N 1
ATOM 1640 C CA A MET C 1 16 ? 1.561 30.729 37.990 0.50 24.81 239 MET C CA 1
ATOM 1641 C CA B MET C 1 16 ? 1.530 30.728 37.978 0.50 22.09 239 MET C CA 1
ATOM 1642 C C A MET C 1 16 ? 2.809 31.492 37.597 0.50 23.24 239 MET C C 1
ATOM 1643 C C B MET C 1 16 ? 2.828 31.460 37.637 0.50 22.01 239 MET C C 1
ATOM 1644 O O A MET C 1 16 ? 3.594 31.015 36.787 0.50 21.44 239 MET C O 1
ATOM 1645 O O B MET C 1 16 ? 3.647 30.945 36.871 0.50 18.94 239 MET C O 1
ATOM 1654 N N . PRO C 1 17 ? 3.071 32.642 38.233 1.00 22.75 240 PRO C N 1
ATOM 1655 C CA . PRO C 1 17 ? 4.376 33.211 38.025 1.00 22.40 240 PRO C CA 1
ATOM 1656 C C . PRO C 1 17 ? 5.500 32.171 38.347 1.00 21.96 240 PRO C C 1
ATOM 1657 O O . PRO C 1 17 ? 5.399 31.395 39.299 1.00 22.85 240 PRO C O 1
ATOM 1661 N N . GLY C 1 18 ? 6.488 32.090 37.482 1.00 20.68 241 GLY C N 1
ATOM 1662 C CA . GLY C 1 18 ? 7.610 31.159 37.607 1.00 21.66 241 GLY C CA 1
ATOM 1663 C C . GLY C 1 18 ? 7.394 29.855 36.825 1.00 21.01 241 GLY C C 1
ATOM 1664 O O . GLY C 1 18 ? 8.327 29.076 36.634 1.00 22.82 241 GLY C O 1
ATOM 1665 N N A SER C 1 19 ? 6.155 29.616 36.386 0.50 19.18 242 SER C N 1
ATOM 1666 N N B SER C 1 19 ? 6.179 29.592 36.380 0.50 19.77 242 SER C N 1
ATOM 1667 C CA A SER C 1 19 ? 5.832 28.468 35.506 0.50 17.73 242 SER C CA 1
ATOM 1668 C CA B SER C 1 19 ? 5.986 28.387 35.574 0.50 18.66 242 SER C CA 1
ATOM 1669 C C A SER C 1 19 ? 6.483 28.646 34.144 0.50 16.75 242 SER C C 1
ATOM 1670 C C B SER C 1 19 ? 6.351 28.665 34.118 0.50 17.22 242 SER C C 1
ATOM 1671 O O A SER C 1 19 ? 7.020 29.720 33.828 0.50 17.11 242 SER C O 1
ATOM 1672 O O B SER C 1 19 ? 6.575 29.828 33.717 0.50 17.97 242 SER C O 1
ATOM 1677 N N . THR C 1 20 ? 6.466 27.601 33.331 1.00 17.09 243 THR C N 1
ATOM 1678 C CA . THR C 1 20 ? 6.954 27.694 31.970 1.00 16.43 243 THR C CA 1
ATOM 1679 C C . THR C 1 20 ? 5.789 27.910 31.006 1.00 15.27 243 THR C C 1
ATOM 1680 O O . THR C 1 20 ? 4.748 27.239 31.102 1.00 15.55 243 THR C O 1
ATOM 1684 N N . LEU C 1 21 ? 5.974 28.796 30.041 1.00 14.70 244 LEU C N 1
ATOM 1685 C CA . LEU C 1 21 ? 5.035 28.974 28.965 1.00 14.32 244 LEU C CA 1
ATOM 1686 C C . LEU C 1 21 ? 5.569 28.308 27.728 1.00 13.47 244 LEU C C 1
ATOM 1687 O O . LEU C 1 21 ? 6.648 28.644 27.291 1.00 14.16 244 LEU C O 1
ATOM 1692 N N . VAL C 1 22 ? 4.815 27.350 27.177 1.00 13.53 245 VAL C N 1
ATOM 1693 C CA . VAL C 1 22 ? 5.099 26.814 25.840 1.00 13.98 245 VAL C CA 1
ATOM 1694 C C . VAL C 1 22 ? 3.866 26.946 24.991 1.00 12.67 245 VAL C C 1
ATOM 1695 O O . VAL C 1 22 ? 2.819 26.475 25.389 1.00 13.90 245 VAL C O 1
ATOM 1699 N N . LEU C 1 23 ? 3.989 27.609 23.849 1.00 11.73 246 LEU C N 1
ATOM 1700 C CA . LEU C 1 23 ? 2.940 27.645 22.812 1.00 12.24 246 LEU C CA 1
ATOM 1701 C C . LEU C 1 23 ? 3.507 26.995 21.574 1.00 11.21 246 LEU C C 1
ATOM 1702 O O . LEU C 1 23 ? 4.676 27.154 21.238 1.00 12.83 246 LEU C O 1
ATOM 1707 N N . GLN C 1 24 ? 2.663 26.212 20.904 1.00 10.54 247 GLN C N 1
ATOM 1708 C CA . GLN C 1 24 ? 3.079 25.455 19.749 1.00 11.09 247 GLN C CA 1
ATOM 1709 C C . GLN C 1 24 ? 2.083 25.633 18.603 1.00 10.74 247 GLN C C 1
ATOM 1710 O O . GLN C 1 24 ? 0.870 25.600 18.791 1.00 12.22 247 GLN C O 1
ATOM 1716 N N . CYS C 1 25 ? 2.638 25.774 17.395 1.00 10.94 248 CYS C N 1
ATOM 1717 C CA . CYS C 1 25 ? 1.836 25.762 16.165 1.00 11.28 248 CYS C CA 1
ATOM 1718 C C . CYS C 1 25 ? 2.658 25.009 15.134 1.00 11.60 248 CYS C C 1
ATOM 1719 O O . CYS C 1 25 ? 3.820 25.342 14.941 1.00 12.39 248 CYS C O 1
ATOM 1722 N N . VAL C 1 26 ? 2.048 23.994 14.491 1.00 12.30 249 VAL C N 1
ATOM 1723 C CA . VAL C 1 26 ? 2.779 23.218 13.507 1.00 13.01 249 VAL C CA 1
ATOM 1724 C C . VAL C 1 26 ? 1.911 23.175 12.256 1.00 12.89 249 VAL C C 1
ATOM 1725 O O . VAL C 1 26 ? 0.736 22.837 12.318 1.00 14.27 249 VAL C O 1
ATOM 1729 N N . ALA C 1 27 ? 2.537 23.400 11.106 1.00 12.91 250 ALA C N 1
ATOM 1730 C CA . ALA C 1 27 ? 1.869 23.292 9.826 1.00 12.81 250 ALA C CA 1
ATOM 1731 C C . ALA C 1 27 ? 2.667 22.388 8.907 1.00 13.92 250 ALA C C 1
ATOM 1732 O O . ALA C 1 27 ? 3.878 22.186 9.081 1.00 16.16 250 ALA C O 1
ATOM 1734 N N . VAL C 1 28 ? 1.978 21.923 7.875 1.00 15.59 251 VAL C N 1
ATOM 1735 C CA . VAL C 1 28 ? 2.623 21.224 6.771 1.00 16.60 251 VAL C CA 1
ATOM 1736 C C . VAL C 1 28 ? 2.475 22.065 5.531 1.00 17.17 251 VAL C C 1
ATOM 1737 O O . VAL C 1 28 ? 1.653 22.960 5.500 1.00 17.59 251 VAL C O 1
ATOM 1741 N N . GLY C 1 29 ? 3.273 21.776 4.511 1.00 18.15 252 GLY C N 1
ATOM 1742 C CA . GLY C 1 29 ? 3.172 22.440 3.235 1.00 19.90 252 GLY C CA 1
ATOM 1743 C C . GLY C 1 29 ? 4.493 22.409 2.519 1.00 19.14 252 GLY C C 1
ATOM 1744 O O . GLY C 1 29 ? 5.534 22.242 3.136 1.00 18.92 252 GLY C O 1
ATOM 1745 N N . SER C 1 30 ? 4.440 22.670 1.220 1.00 19.48 253 SER C N 1
ATOM 1746 C CA . SER C 1 30 ? 5.637 22.871 0.423 1.00 19.77 253 SER C CA 1
ATOM 1747 C C . SER C 1 30 ? 5.304 23.957 -0.575 1.00 19.98 253 SER C C 1
ATOM 1748 O O . SER C 1 30 ? 4.341 23.792 -1.316 1.00 22.09 253 SER C O 1
ATOM 1751 N N . PRO C 1 31 ? 6.088 25.053 -0.606 1.00 19.07 254 PRO C N 1
ATOM 1752 C CA . PRO C 1 31 ? 7.252 25.289 0.229 1.00 17.41 254 PRO C CA 1
ATOM 1753 C C . PRO C 1 31 ? 6.947 25.243 1.731 1.00 16.19 254 PRO C C 1
ATOM 1754 O O . PRO C 1 31 ? 5.803 25.477 2.182 1.00 16.34 254 PRO C O 1
ATOM 1758 N N A ILE C 1 32 ? 7.972 24.927 2.501 0.50 14.82 255 ILE C N 1
ATOM 1759 N N B ILE C 1 32 ? 7.977 24.928 2.509 0.50 16.00 255 ILE C N 1
ATOM 1760 C CA A ILE C 1 32 ? 7.788 24.697 3.925 0.50 14.80 255 ILE C CA 1
ATOM 1761 C CA B ILE C 1 32 ? 7.804 24.675 3.941 0.50 17.13 255 ILE C CA 1
ATOM 1762 C C A ILE C 1 32 ? 7.213 25.949 4.603 0.50 14.44 255 ILE C C 1
ATOM 1763 C C B ILE C 1 32 ? 7.307 25.921 4.682 0.50 15.97 255 ILE C C 1
ATOM 1764 O O A ILE C 1 32 ? 7.488 27.062 4.200 0.50 13.90 255 ILE C O 1
ATOM 1765 O O B ILE C 1 32 ? 7.822 27.006 4.471 0.50 16.13 255 ILE C O 1
ATOM 1774 N N . PRO C 1 33 ? 6.294 25.754 5.549 1.00 14.55 256 PRO C N 1
ATOM 1775 C CA . PRO C 1 33 ? 5.768 26.923 6.256 1.00 14.37 256 PRO C CA 1
ATOM 1776 C C . PRO C 1 33 ? 6.805 27.649 7.106 1.00 13.97 256 PRO C C 1
ATOM 1777 O O . PRO C 1 33 ? 7.693 27.038 7.717 1.00 15.16 256 PRO C O 1
ATOM 1781 N N . HIS C 1 34 ? 6.620 28.964 7.190 1.00 13.05 257 HIS C N 1
ATOM 1782 C CA . HIS C 1 34 ? 7.289 29.838 8.123 1.00 12.61 257 HIS C CA 1
ATOM 1783 C C . HIS C 1 34 ? 6.271 30.330 9.145 1.00 11.74 257 HIS C C 1
ATOM 1784 O O . HIS C 1 34 ? 5.057 30.257 8.933 1.00 12.56 257 HIS C O 1
ATOM 1791 N N . TYR C 1 35 ? 6.827 30.816 10.260 1.00 12.38 258 TYR C N 1
ATOM 1792 C CA . TYR C 1 35 ? 5.999 31.141 11.420 1.00 11.63 258 TYR C CA 1
ATOM 1793 C C . TYR C 1 35 ? 6.375 32.534 11.962 1.00 12.04 258 TYR C C 1
ATOM 1794 O O . TYR C 1 35 ? 7.536 32.939 11.874 1.00 12.09 258 TYR C O 1
ATOM 1803 N N . GLN C 1 36 ? 5.393 33.230 12.566 1.00 11.34 259 GLN C N 1
ATOM 1804 C CA . GLN C 1 36 ? 5.721 34.435 13.330 1.00 11.24 259 GLN C CA 1
ATOM 1805 C C . GLN C 1 36 ? 4.651 34.527 14.427 1.00 11.05 259 GLN C C 1
ATOM 1806 O O . GLN C 1 36 ? 3.458 34.575 14.123 1.00 11.26 259 GLN C O 1
ATOM 1812 N N . TRP C 1 37 ? 5.086 34.572 15.685 1.00 11.16 260 TRP C N 1
ATOM 1813 C CA . TRP C 1 37 ? 4.180 34.698 16.790 1.00 10.72 260 TRP C CA 1
ATOM 1814 C C . TRP C 1 37 ? 3.859 36.145 17.114 1.00 11.29 260 TRP C C 1
ATOM 1815 O O . TRP C 1 37 ? 4.716 37.056 16.963 1.00 12.22 260 TRP C O 1
ATOM 1826 N N . PHE C 1 38 ? 2.643 36.362 17.595 1.00 11.11 261 PHE C N 1
ATOM 1827 C CA . PHE C 1 38 ? 2.126 37.650 17.953 1.00 12.83 261 PHE C CA 1
ATOM 1828 C C . PHE C 1 38 ? 1.545 37.563 19.345 1.00 13.70 261 PHE C C 1
ATOM 1829 O O . PHE C 1 38 ? 0.921 36.556 19.721 1.00 13.45 261 PHE C O 1
ATOM 1837 N N . LYS C 1 39 ? 1.701 38.660 20.086 1.00 13.99 262 LYS C N 1
ATOM 1838 C CA . LYS C 1 39 ? 1.002 38.838 21.367 1.00 14.81 262 LYS C CA 1
ATOM 1839 C C . LYS C 1 39 ? 0.290 40.163 21.331 1.00 17.46 262 LYS C C 1
ATOM 1840 O O . LYS C 1 39 ? 0.898 41.174 21.034 1.00 18.05 262 LYS C O 1
ATOM 1846 N N . ASN C 1 40 ? -1.004 40.140 21.646 1.00 17.83 263 ASN C N 1
ATOM 1847 C CA . ASN C 1 40 ? -1.807 41.400 21.641 1.00 19.00 263 ASN C CA 1
ATOM 1848 C C . ASN C 1 40 ? -1.545 42.191 20.366 1.00 20.04 263 ASN C C 1
ATOM 1849 O O . ASN C 1 40 ? -1.349 43.403 20.372 1.00 22.05 263 ASN C O 1
ATOM 1854 N N . GLU C 1 41 ? -1.631 41.443 19.269 1.00 20.43 264 GLU C N 1
ATOM 1855 C CA . GLU C 1 41 ? -1.553 41.945 17.893 1.00 21.79 264 GLU C CA 1
ATOM 1856 C C . GLU C 1 41 ? -0.172 42.445 17.453 1.00 21.01 264 GLU C C 1
ATOM 1857 O O . GLU C 1 41 ? -0.051 42.904 16.309 1.00 24.75 264 GLU C O 1
ATOM 1863 N N . LEU C 1 42 ? 0.859 42.389 18.321 1.00 18.31 265 LEU C N 1
ATOM 1864 C CA . LEU C 1 42 ? 2.218 42.791 17.974 1.00 18.63 265 LEU C CA 1
ATOM 1865 C C . LEU C 1 42 ? 3.176 41.606 17.826 1.00 16.79 265 LEU C C 1
ATOM 1866 O O . LEU C 1 42 ? 3.126 40.663 18.598 1.00 15.58 265 LEU C O 1
ATOM 1871 N N . PRO C 1 43 ? 4.057 41.673 16.833 1.00 16.21 266 PRO C N 1
ATOM 1872 C CA . PRO C 1 43 ? 4.966 40.523 16.610 1.00 15.83 266 PRO C CA 1
ATOM 1873 C C . PRO C 1 43 ? 6.002 40.418 17.730 1.00 15.38 266 PRO C C 1
ATOM 1874 O O . PRO C 1 43 ? 6.559 41.420 18.189 1.00 17.74 266 PRO C O 1
ATOM 1878 N N . LEU C 1 44 ? 6.310 39.198 18.134 1.00 14.28 267 LEU C N 1
ATOM 1879 C CA . LEU C 1 44 ? 7.336 38.914 19.110 1.00 14.46 267 LEU C CA 1
ATOM 1880 C C . LEU C 1 44 ? 8.671 38.733 18.320 1.00 13.04 267 LEU C C 1
ATOM 1881 O O . LEU C 1 44 ? 8.829 37.781 17.561 1.00 15.20 267 LEU C O 1
ATOM 1886 N N . THR C 1 45 ? 9.652 39.639 18.540 1.00 16.57 268 THR C N 1
ATOM 1887 C CA . THR C 1 45 ? 10.840 39.650 17.684 1.00 22.12 268 THR C CA 1
ATOM 1888 C C . THR C 1 45 ? 11.609 38.366 17.765 1.00 19.00 268 THR C C 1
ATOM 1889 O O . THR C 1 45 ? 11.874 37.854 18.883 1.00 18.84 268 THR C O 1
ATOM 1893 N N . HIS C 1 46 ? 11.916 37.799 16.574 1.00 20.27 269 HIS C N 1
ATOM 1894 C CA . HIS C 1 46 ? 12.660 36.528 16.421 1.00 17.79 269 HIS C CA 1
ATOM 1895 C C . HIS C 1 46 ? 11.877 35.288 16.762 1.00 17.17 269 HIS C C 1
ATOM 1896 O O . HIS C 1 46 ? 12.436 34.200 16.633 1.00 18.04 269 HIS C O 1
ATOM 1903 N N . GLU C 1 47 ? 10.621 35.432 17.093 1.00 16.26 270 GLU C N 1
ATOM 1904 C CA . GLU C 1 47 ? 9.849 34.249 17.407 1.00 13.80 270 GLU C CA 1
ATOM 1905 C C . GLU C 1 47 ? 9.170 33.701 16.166 1.00 11.81 270 GLU C C 1
ATOM 1906 O O . GLU C 1 47 ? 8.008 33.919 15.882 1.00 13.69 270 GLU C O 1
ATOM 1912 N N . THR C 1 48 ? 10.020 32.968 15.445 1.00 12.87 271 THR C N 1
ATOM 1913 C CA . THR C 1 48 ? 9.697 32.459 14.100 1.00 13.72 271 THR C CA 1
ATOM 1914 C C . THR C 1 48 ? 9.737 30.948 14.055 1.00 13.29 271 THR C C 1
ATOM 1915 O O . THR C 1 48 ? 9.890 30.357 12.992 1.00 14.03 271 THR C O 1
ATOM 1919 N N . LYS C 1 49 ? 9.629 30.327 15.226 1.00 13.59 272 LYS C N 1
ATOM 1920 C CA . LYS C 1 49 ? 9.665 28.867 15.318 1.00 12.95 272 LYS C CA 1
ATOM 1921 C C . LYS C 1 49 ? 8.284 28.305 15.674 1.00 12.68 272 LYS C C 1
ATOM 1922 O O . LYS C 1 49 ? 7.422 29.021 16.150 1.00 12.59 272 LYS C O 1
ATOM 1928 N N . LYS C 1 50 ? 8.125 26.989 15.461 1.00 13.46 273 LYS C N 1
ATOM 1929 C CA . LYS C 1 50 ? 6.905 26.285 15.816 1.00 12.85 273 LYS C CA 1
ATOM 1930 C C . LYS C 1 50 ? 6.599 26.421 17.325 1.00 12.20 273 LYS C C 1
ATOM 1931 O O . LYS C 1 50 ? 5.429 26.429 17.711 1.00 13.02 273 LYS C O 1
ATOM 1937 N N . LEU C 1 51 ? 7.637 26.527 18.162 1.00 12.93 274 LEU C N 1
ATOM 1938 C CA . LEU C 1 51 ? 7.468 26.727 19.608 1.00 13.22 274 LEU C CA 1
ATOM 1939 C C . LEU C 1 51 ? 7.799 28.147 19.988 1.00 13.07 274 LEU C C 1
ATOM 1940 O O . LEU C 1 51 ? 8.814 28.686 19.512 1.00 13.75 274 LEU C O 1
ATOM 1945 N N . TYR C 1 52 ? 6.996 28.720 20.855 1.00 12.77 275 TYR C N 1
ATOM 1946 C CA . TYR C 1 52 ? 7.310 29.941 21.559 1.00 12.49 275 TYR C CA 1
ATOM 1947 C C . TYR C 1 52 ? 7.415 29.554 23.035 1.00 13.88 275 TYR C C 1
ATOM 1948 O O . TYR C 1 52 ? 6.454 29.009 23.597 1.00 13.62 275 TYR C O 1
ATOM 1957 N N A MET C 1 53 ? 8.551 29.870 23.664 0.70 15.97 276 MET C N 1
ATOM 1958 N N B MET C 1 53 ? 8.563 29.789 23.674 0.30 14.75 276 MET C N 1
ATOM 1959 C CA A MET C 1 53 ? 8.816 29.379 25.027 0.70 18.87 276 MET C CA 1
ATOM 1960 C CA B MET C 1 53 ? 8.750 29.298 25.056 0.30 14.73 276 MET C CA 1
ATOM 1961 C C A MET C 1 53 ? 9.356 30.506 25.926 0.70 15.95 276 MET C C 1
ATOM 1962 C C B MET C 1 53 ? 9.474 30.282 25.977 0.30 14.60 276 MET C C 1
ATOM 1963 O O A MET C 1 53 ? 10.116 31.371 25.505 0.70 20.43 276 MET C O 1
ATOM 1964 O O B MET C 1 53 ? 10.561 30.777 25.633 0.30 18.56 276 MET C O 1
ATOM 1973 N N . VAL C 1 54 ? 8.839 30.500 27.135 1.00 16.60 277 VAL C N 1
ATOM 1974 C CA . VAL C 1 54 ? 9.259 31.447 28.146 1.00 16.97 277 VAL C CA 1
ATOM 1975 C C . VAL C 1 54 ? 9.476 30.558 29.392 1.00 17.63 277 VAL C C 1
ATOM 1976 O O . VAL C 1 54 ? 8.521 30.002 29.955 1.00 18.78 277 VAL C O 1
ATOM 1980 N N . PRO C 1 55 ? 10.728 30.403 29.860 1.00 19.50 278 PRO C N 1
ATOM 1981 C CA . PRO C 1 55 ? 10.984 29.501 30.978 1.00 20.77 278 PRO C CA 1
ATOM 1982 C C . PRO C 1 55 ? 10.426 29.896 32.306 1.00 20.16 278 PRO C C 1
ATOM 1983 O O . PRO C 1 55 ? 10.064 29.021 33.063 1.00 22.26 278 PRO C O 1
ATOM 1987 N N A TYR C 1 56 ? 10.397 31.189 32.616 0.70 19.91 279 TYR C N 1
ATOM 1988 N N B TYR C 1 56 ? 10.315 31.204 32.537 0.30 19.19 279 TYR C N 1
ATOM 1989 C CA A TYR C 1 56 ? 9.783 31.649 33.855 0.70 21.44 279 TYR C CA 1
ATOM 1990 C CA B TYR C 1 56 ? 9.940 31.763 33.822 0.30 18.95 279 TYR C CA 1
ATOM 1991 C C A TYR C 1 56 ? 8.848 32.768 33.465 0.70 20.90 279 TYR C C 1
ATOM 1992 C C B TYR C 1 56 ? 8.838 32.850 33.671 0.30 19.09 279 TYR C C 1
ATOM 1993 O O A TYR C 1 56 ? 9.297 33.860 33.037 0.70 21.10 279 TYR C O 1
ATOM 1994 O O B TYR C 1 56 ? 9.164 34.030 33.643 0.30 19.00 279 TYR C O 1
ATOM 2011 N N . VAL C 1 57 ? 7.549 32.487 33.561 1.00 19.63 280 VAL C N 1
ATOM 2012 C CA . VAL C 1 57 ? 6.540 33.532 33.270 1.00 21.37 280 VAL C CA 1
ATOM 2013 C C . VAL C 1 57 ? 6.241 34.469 34.395 1.00 23.56 280 VAL C C 1
ATOM 2014 O O . VAL C 1 57 ? 6.422 34.161 35.555 1.00 24.01 280 VAL C O 1
ATOM 2018 N N . ASP C 1 58 ? 5.756 35.639 34.008 1.00 24.75 281 ASP C N 1
ATOM 2019 C CA . ASP C 1 58 ? 5.295 36.601 34.958 1.00 26.39 281 ASP C CA 1
ATOM 2020 C C . ASP C 1 58 ? 4.172 37.343 34.304 1.00 25.53 281 ASP C C 1
ATOM 2021 O O . ASP C 1 58 ? 3.769 37.018 33.161 1.00 21.76 281 ASP C O 1
ATOM 2026 N N . LEU C 1 59 ? 3.663 38.346 35.014 1.00 25.39 282 LEU C N 1
ATOM 2027 C CA . LEU C 1 59 ? 2.527 39.080 34.525 1.00 25.56 282 LEU C CA 1
ATOM 2028 C C . LEU C 1 59 ? 2.730 39.672 33.142 1.00 23.05 282 LEU C C 1
ATOM 2029 O O . LEU C 1 59 ? 1.757 39.791 32.418 1.00 22.98 282 LEU C O 1
ATOM 2034 N N . GLU C 1 60 ? 3.972 40.019 32.778 1.00 22.33 283 GLU C N 1
ATOM 2035 C CA . GLU C 1 60 ? 4.217 40.618 31.471 1.00 23.44 283 GLU C CA 1
ATOM 2036 C C . GLU C 1 60 ? 3.840 39.675 30.343 1.00 20.99 283 GLU C C 1
ATOM 2037 O O . GLU C 1 60 ? 3.610 40.120 29.232 1.00 21.48 283 GLU C O 1
ATOM 2043 N N . HIS C 1 61 ? 3.757 38.366 30.632 1.00 18.81 284 HIS C N 1
ATOM 2044 C CA . HIS C 1 61 ? 3.460 37.386 29.574 1.00 17.80 284 HIS C CA 1
ATOM 2045 C C . HIS C 1 61 ? 1.979 37.155 29.380 1.00 17.15 284 HIS C C 1
ATOM 2046 O O . HIS C 1 61 ? 1.557 36.415 28.468 1.00 17.31 284 HIS C O 1
ATOM 2053 N N . GLN C 1 62 ? 1.153 37.751 30.227 1.00 17.48 285 GLN C N 1
ATOM 2054 C CA . GLN C 1 62 ? -0.275 37.601 30.046 1.00 17.50 285 GLN C CA 1
ATOM 2055 C C . GLN C 1 62 ? -0.721 38.216 28.728 1.00 17.90 285 GLN C C 1
ATOM 2056 O O . GLN C 1 62 ? -0.209 39.290 28.337 1.00 21.25 285 GLN C O 1
ATOM 2062 N N . GLY C 1 63 ? -1.652 37.592 28.041 1.00 16.06 286 GLY C N 1
ATOM 2063 C CA . GLY C 1 63 ? -2.193 38.197 26.839 1.00 16.60 286 GLY C CA 1
ATOM 2064 C C . GLY C 1 63 ? -2.731 37.169 25.874 1.00 15.99 286 GLY C C 1
ATOM 2065 O O . GLY C 1 63 ? -2.850 35.983 26.179 1.00 16.11 286 GLY C O 1
ATOM 2066 N N . THR C 1 64 ? -3.088 37.682 24.698 1.00 15.66 287 THR C N 1
ATOM 2067 C CA . THR C 1 64 ? -3.686 36.908 23.634 1.00 14.57 287 THR C CA 1
ATOM 2068 C C . THR C 1 64 ? -2.598 36.660 22.570 1.00 13.39 287 THR C C 1
ATOM 2069 O O . THR C 1 64 ? -2.011 37.623 22.085 1.00 17.88 287 THR C O 1
ATOM 2073 N N . TYR C 1 65 ? -2.341 35.383 22.225 1.00 14.81 288 TYR C N 1
ATOM 2074 C CA . TYR C 1 65 ? -1.297 35.005 21.306 1.00 14.41 288 TYR C CA 1
ATOM 2075 C C . TYR C 1 65 ? -1.873 34.286 20.099 1.00 13.36 288 TYR C C 1
ATOM 2076 O O . TYR C 1 65 ? -2.883 33.579 20.191 1.00 13.61 288 TYR C O 1
ATOM 2085 N N . TRP C 1 66 ? -1.170 34.411 18.986 1.00 13.30 289 TRP C N 1
ATOM 2086 C CA . TRP C 1 66 ? -1.464 33.583 17.823 1.00 11.83 289 TRP C CA 1
ATOM 2087 C C . TRP C 1 66 ? -0.240 33.602 16.952 1.00 11.58 289 TRP C C 1
ATOM 2088 O O . TRP C 1 66 ? 0.704 34.352 17.177 1.00 11.85 289 TRP C O 1
ATOM 2099 N N . CYS C 1 67 ? -0.238 32.710 15.982 1.00 11.70 290 CYS C N 1
ATOM 2100 C CA . CYS C 1 67 ? 0.897 32.519 15.089 1.00 11.38 290 CYS C CA 1
ATOM 2101 C C . CYS C 1 67 ? 0.421 32.644 13.637 1.00 10.94 290 CYS C C 1
ATOM 2102 O O . CYS C 1 67 ? -0.535 31.997 13.235 1.00 11.94 290 CYS C O 1
ATOM 2105 N N . HIS C 1 68 ? 1.130 33.458 12.852 1.00 11.01 291 HIS C N 1
ATOM 2106 C CA . HIS C 1 68 ? 0.883 33.545 11.452 1.00 11.30 291 HIS C CA 1
ATOM 2107 C C . HIS C 1 68 ? 1.766 32.525 10.755 1.00 11.00 291 HIS C C 1
ATOM 2108 O O . HIS C 1 68 ? 2.956 32.474 11.008 1.00 12.84 291 HIS C O 1
ATOM 2115 N N . VAL C 1 69 ? 1.175 31.708 9.891 1.00 11.16 292 VAL C N 1
ATOM 2116 C CA . VAL C 1 69 ? 1.895 30.621 9.243 1.00 11.71 292 VAL C CA 1
ATOM 2117 C C . VAL C 1 69 ? 1.819 30.860 7.738 1.00 11.61 292 VAL C C 1
ATOM 2118 O O . VAL C 1 69 ? 0.729 31.085 7.210 1.00 12.79 292 VAL C O 1
ATOM 2122 N N . TYR C 1 70 ? 2.963 30.792 7.047 1.00 11.36 293 TYR C N 1
ATOM 2123 C CA . TYR C 1 70 ? 2.934 31.278 5.673 1.00 11.69 293 TYR C CA 1
ATOM 2124 C C . TYR C 1 70 ? 4.054 30.731 4.838 1.00 11.98 293 TYR C C 1
ATOM 2125 O O . TYR C 1 70 ? 5.101 30.358 5.354 1.00 13.24 293 TYR C O 1
ATOM 2134 N N . ASN C 1 71 ? 3.829 30.724 3.535 1.00 13.22 294 ASN C N 1
ATOM 2135 C CA . ASN C 1 71 ? 4.914 30.539 2.585 1.00 13.38 294 ASN C CA 1
ATOM 2136 C C . ASN C 1 71 ? 4.682 31.528 1.446 1.00 13.75 294 ASN C C 1
ATOM 2137 O O . ASN C 1 71 ? 3.966 32.516 1.638 1.00 14.55 294 ASN C O 1
ATOM 2142 N N . ASP C 1 72 ? 5.332 31.329 0.297 1.00 14.31 295 ASP C N 1
ATOM 2143 C CA . ASP C 1 72 ? 5.185 32.250 -0.828 1.00 14.63 295 ASP C CA 1
ATOM 2144 C C . ASP C 1 72 ? 3.987 32.035 -1.675 1.00 14.40 295 ASP C C 1
ATOM 2145 O O . ASP C 1 72 ? 3.858 32.705 -2.708 1.00 16.22 295 ASP C O 1
ATOM 2150 N N . ARG C 1 73 ? 3.037 31.218 -1.199 1.00 15.78 296 ARG C N 1
ATOM 2151 C CA . ARG C 1 73 ? 1.809 30.971 -1.919 1.00 16.13 296 ARG C CA 1
ATOM 2152 C C . ARG C 1 73 ? 0.557 31.172 -1.073 1.00 16.61 296 ARG C C 1
ATOM 2153 O O . ARG C 1 73 ? -0.482 31.602 -1.565 1.00 18.43 296 ARG C O 1
ATOM 2161 N N . ASP C 1 74 ? 0.638 30.811 0.222 1.00 16.38 297 ASP C N 1
ATOM 2162 C CA . ASP C 1 74 ? -0.569 30.663 1.044 1.00 17.52 297 ASP C CA 1
ATOM 2163 C C . ASP C 1 74 ? -0.227 31.052 2.478 1.00 14.86 297 ASP C C 1
ATOM 2164 O O . ASP C 1 74 ? 0.922 31.066 2.854 1.00 15.17 297 ASP C O 1
ATOM 2169 N N A SER C 1 75 ? -1.250 31.355 3.262 0.50 13.67 298 SER C N 1
ATOM 2170 N N B SER C 1 75 ? -1.237 31.422 3.253 0.50 15.22 298 SER C N 1
ATOM 2171 C CA A SER C 1 75 ? -1.067 31.651 4.684 0.50 12.35 298 SER C CA 1
ATOM 2172 C CA B SER C 1 75 ? -1.055 31.616 4.694 0.50 15.15 298 SER C CA 1
ATOM 2173 C C A SER C 1 75 ? -2.346 31.384 5.492 0.50 12.64 298 SER C C 1
ATOM 2174 C C B SER C 1 75 ? -2.300 31.193 5.442 0.50 14.41 298 SER C C 1
ATOM 2175 O O A SER C 1 75 ? -3.482 31.479 4.995 0.50 13.26 298 SER C O 1
ATOM 2176 O O B SER C 1 75 ? -3.371 31.032 4.854 0.50 14.28 298 SER C O 1
ATOM 2181 N N . GLN C 1 76 ? -2.119 31.038 6.746 1.00 13.26 299 GLN C N 1
ATOM 2182 C CA . GLN C 1 76 ? -3.200 30.825 7.683 1.00 13.32 299 GLN C CA 1
ATOM 2183 C C . GLN C 1 76 ? -2.769 31.412 9.001 1.00 12.74 299 GLN C C 1
ATOM 2184 O O . GLN C 1 76 ? -1.619 31.429 9.339 1.00 14.42 299 GLN C O 1
ATOM 2190 N N . ASP C 1 77 ? -3.752 31.830 9.797 1.00 14.15 300 ASP C N 1
ATOM 2191 C CA . ASP C 1 77 ? -3.507 32.212 11.172 1.00 14.65 300 ASP C CA 1
ATOM 2192 C C . ASP C 1 77 ? -3.943 31.087 12.098 1.00 13.63 300 ASP C C 1
ATOM 2193 O O . ASP C 1 77 ? -4.999 30.460 11.913 1.00 15.33 300 ASP C O 1
ATOM 2198 N N . SER C 1 78 ? -3.128 30.848 13.112 1.00 13.78 301 SER C N 1
ATOM 2199 C CA . SER C 1 78 ? -3.530 29.933 14.132 1.00 14.17 301 SER C CA 1
ATOM 2200 C C . SER C 1 78 ? -4.718 30.468 14.843 1.00 15.11 301 SER C C 1
ATOM 2201 O O . SER C 1 78 ? -5.050 31.654 14.823 1.00 14.92 301 SER C O 1
ATOM 2204 N N . LYS C 1 79 ? -5.397 29.590 15.577 1.00 13.45 302 LYS C N 1
ATOM 2205 C CA . LYS C 1 79 ? -6.330 30.048 16.606 1.00 16.47 302 LYS C CA 1
ATOM 2206 C C . LYS C 1 79 ? -5.649 31.030 17.580 1.00 15.27 302 LYS C C 1
ATOM 2207 O O . LYS C 1 79 ? -4.475 30.939 17.857 1.00 14.50 302 LYS C O 1
ATOM 2213 N N . LYS C 1 80 ? -6.461 31.955 18.135 1.00 15.74 303 LYS C N 1
ATOM 2214 C CA . LYS C 1 80 ? -6.018 32.863 19.161 1.00 15.59 303 LYS C CA 1
ATOM 2215 C C . LYS C 1 80 ? -6.209 32.246 20.513 1.00 17.68 303 LYS C C 1
ATOM 2216 O O . LYS C 1 80 ? -7.288 31.768 20.809 1.00 23.14 303 LYS C O 1
ATOM 2222 N N . VAL C 1 81 ? -5.180 32.281 21.348 1.00 15.33 304 VAL C N 1
ATOM 2223 C CA . VAL C 1 81 ? -5.256 31.658 22.662 1.00 15.16 304 VAL C CA 1
ATOM 2224 C C . VAL C 1 81 ? -4.951 32.709 23.715 1.00 14.49 304 VAL C C 1
ATOM 2225 O O . VAL C 1 81 ? -4.265 33.689 23.489 1.00 15.83 304 VAL C O 1
ATOM 2229 N N . GLU C 1 82 ? -5.396 32.444 24.931 1.00 14.78 305 GLU C N 1
ATOM 2230 C CA . GLU C 1 82 ? -5.147 33.374 26.026 1.00 15.48 305 GLU C CA 1
ATOM 2231 C C . GLU C 1 82 ? -4.246 32.720 27.061 1.00 14.82 305 GLU C C 1
ATOM 2232 O O . GLU C 1 82 ? -4.467 31.559 27.467 1.00 15.44 305 GLU C O 1
ATOM 2238 N N . ILE C 1 83 ? -3.240 33.461 27.504 1.00 14.74 306 ILE C N 1
ATOM 2239 C CA . ILE C 1 83 ? -2.387 33.073 28.623 1.00 14.83 306 ILE C CA 1
ATOM 2240 C C . ILE C 1 83 ? -2.762 33.981 29.762 1.00 14.88 306 ILE C C 1
ATOM 2241 O O . ILE C 1 83 ? -2.652 35.230 29.686 1.00 16.69 306 ILE C O 1
ATOM 2246 N N . ILE C 1 84 ? -3.237 33.355 30.832 1.00 15.01 307 ILE C N 1
ATOM 2247 C CA . ILE C 1 84 ? -3.630 34.065 32.044 1.00 17.09 307 ILE C CA 1
ATOM 2248 C C . ILE C 1 84 ? -2.551 33.743 33.096 1.00 17.03 307 ILE C C 1
ATOM 2249 O O . ILE C 1 84 ? -2.146 32.597 33.235 1.00 17.41 307 ILE C O 1
ATOM 2254 N N . ILE C 1 85 ? -2.081 34.758 33.813 1.00 18.98 308 ILE C N 1
ATOM 2255 C CA . ILE C 1 85 ? -1.112 34.556 34.845 1.00 21.07 308 ILE C CA 1
ATOM 2256 C C . ILE C 1 85 ? -1.799 34.787 36.190 1.00 22.78 308 ILE C C 1
ATOM 2257 O O . ILE C 1 85 ? -2.342 35.856 36.406 1.00 24.30 308 ILE C O 1
ATOM 2262 N N . ASP C 1 86 ? -1.848 33.812 37.079 1.00 24.49 309 ASP C N 1
ATOM 2263 C CA . ASP C 1 86 ? -2.438 33.986 38.418 1.00 28.16 309 ASP C CA 1
ATOM 2264 C C . ASP C 1 86 ? -1.345 34.052 39.488 1.00 30.11 309 ASP C C 1
ATOM 2265 O O . ASP C 1 86 ? -0.721 35.111 39.703 1.00 34.20 309 ASP C O 1
ATOM 2267 N N . SER D 1 2 ? 22.636 57.978 29.663 1.00 29.44 225 SER D N 1
ATOM 2268 C CA . SER D 1 2 ? 21.511 58.540 28.883 1.00 29.15 225 SER D CA 1
ATOM 2269 C C . SER D 1 2 ? 20.913 57.451 27.977 1.00 26.40 225 SER D C 1
ATOM 2270 O O . SER D 1 2 ? 21.640 56.541 27.486 1.00 24.60 225 SER D O 1
ATOM 2273 N N . LYS D 1 3 ? 19.590 57.500 27.793 1.00 25.33 226 LYS D N 1
ATOM 2274 C CA . LYS D 1 3 ? 18.838 56.394 27.181 1.00 25.20 226 LYS D CA 1
ATOM 2275 C C . LYS D 1 3 ? 19.256 56.186 25.754 1.00 22.09 226 LYS D C 1
ATOM 2276 O O . LYS D 1 3 ? 19.350 57.108 24.954 1.00 23.65 226 LYS D O 1
ATOM 2282 N N . LEU D 1 4 ? 19.459 54.942 25.405 1.00 20.54 227 LEU D N 1
ATOM 2283 C CA . LEU D 1 4 ? 19.823 54.580 24.041 1.00 17.89 227 LEU D CA 1
ATOM 2284 C C . LEU D 1 4 ? 18.599 54.795 23.150 1.00 17.98 227 LEU D C 1
ATOM 2285 O O . LEU D 1 4 ? 17.477 54.424 23.475 1.00 19.77 227 LEU D O 1
ATOM 2290 N N . GLN D 1 5 ? 18.820 55.467 22.034 1.00 15.61 228 GLN D N 1
ATOM 2291 C CA . GLN D 1 5 ? 17.716 55.753 21.125 1.00 16.01 228 GLN D CA 1
ATOM 2292 C C . GLN D 1 5 ? 18.254 55.854 19.696 1.00 14.56 228 GLN D C 1
ATOM 2293 O O . GLN D 1 5 ? 19.165 56.644 19.434 1.00 15.60 228 GLN D O 1
ATOM 2299 N N . ILE D 1 6 ? 17.632 55.120 18.784 1.00 14.47 229 ILE D N 1
ATOM 2300 C CA . ILE D 1 6 ? 17.963 55.258 17.353 1.00 14.72 229 ILE D CA 1
ATOM 2301 C C . ILE D 1 6 ? 17.368 56.555 16.852 1.00 15.13 229 ILE D C 1
ATOM 2302 O O . ILE D 1 6 ? 16.159 56.781 17.011 1.00 16.82 229 ILE D O 1
ATOM 2307 N N A CYS D 1 7 ? 18.191 57.376 16.233 0.50 13.21 230 CYS D N 1
ATOM 2308 N N B CYS D 1 7 ? 18.187 57.387 16.248 0.50 14.60 230 CYS D N 1
ATOM 2309 C CA A CYS D 1 7 ? 17.824 58.689 15.694 0.50 15.21 230 CYS D CA 1
ATOM 2310 C CA B CYS D 1 7 ? 17.677 58.616 15.650 0.50 17.54 230 CYS D CA 1
ATOM 2311 C C A CYS D 1 7 ? 17.900 58.838 14.178 0.50 15.17 230 CYS D C 1
ATOM 2312 C C B CYS D 1 7 ? 17.649 58.591 14.137 0.50 17.16 230 CYS D C 1
ATOM 2313 O O A CYS D 1 7 ? 17.277 59.755 13.630 0.50 14.99 230 CYS D O 1
ATOM 2314 O O B CYS D 1 7 ? 16.712 59.169 13.548 0.50 18.12 230 CYS D O 1
ATOM 2319 N N . VAL D 1 8 ? 18.669 57.979 13.507 1.00 15.13 231 VAL D N 1
ATOM 2320 C CA . VAL D 1 8 ? 18.695 57.891 12.047 1.00 14.88 231 VAL D CA 1
ATOM 2321 C C . VAL D 1 8 ? 18.471 56.408 11.722 1.00 13.89 231 VAL D C 1
ATOM 2322 O O . VAL D 1 8 ? 19.177 55.521 12.204 1.00 12.87 231 VAL D O 1
ATOM 2326 N N . GLU D 1 9 ? 17.448 56.172 10.917 1.00 15.11 232 GLU D N 1
ATOM 2327 C CA . GLU D 1 9 ? 17.072 54.866 10.465 1.00 14.62 232 GLU D CA 1
ATOM 2328 C C . GLU D 1 9 ? 17.553 54.641 9.049 1.00 14.66 232 GLU D C 1
ATOM 2329 O O . GLU D 1 9 ? 17.635 55.572 8.253 1.00 16.00 232 GLU D O 1
ATOM 2335 N N . PRO D 1 10 ? 17.812 53.376 8.680 1.00 14.94 233 PRO D N 1
ATOM 2336 C CA . PRO D 1 10 ? 18.228 53.070 7.323 1.00 14.21 233 PRO D CA 1
ATOM 2337 C C . PRO D 1 10 ? 17.040 53.210 6.343 1.00 13.98 233 PRO D C 1
ATOM 2338 O O . PRO D 1 10 ? 15.867 53.304 6.773 1.00 15.31 233 PRO D O 1
ATOM 2342 N N . THR D 1 11 ? 17.388 53.280 5.049 1.00 15.08 234 THR D N 1
ATOM 2343 C CA . THR D 1 11 ? 16.393 53.417 3.981 1.00 15.81 234 THR D CA 1
ATOM 2344 C C . THR D 1 11 ? 16.444 52.301 2.982 1.00 13.97 234 THR D C 1
ATOM 2345 O O . THR D 1 11 ? 17.483 51.856 2.571 1.00 14.62 234 THR D O 1
ATOM 2349 N N . SER D 1 12 ? 15.257 51.856 2.538 1.00 14.30 235 SER D N 1
ATOM 2350 C CA . SER D 1 12 ? 15.135 50.907 1.430 1.00 13.91 235 SER D CA 1
ATOM 2351 C C . SER D 1 12 ? 15.591 51.548 0.128 1.00 15.48 235 SER D C 1
ATOM 2352 O O . SER D 1 12 ? 15.410 52.763 -0.053 1.00 17.14 235 SER D O 1
ATOM 2355 N N A GLN D 1 13 ? 16.171 50.745 -0.767 0.50 13.66 236 GLN D N 1
ATOM 2356 N N B GLN D 1 13 ? 16.194 50.748 -0.756 0.50 14.34 236 GLN D N 1
ATOM 2357 C CA A GLN D 1 13 ? 16.688 51.250 -2.016 0.50 14.40 236 GLN D CA 1
ATOM 2358 C CA B GLN D 1 13 ? 16.821 51.228 -1.972 0.50 15.77 236 GLN D CA 1
ATOM 2359 C C A GLN D 1 13 ? 16.620 50.214 -3.093 0.50 14.68 236 GLN D C 1
ATOM 2360 C C B GLN D 1 13 ? 16.505 50.225 -3.070 0.50 15.45 236 GLN D C 1
ATOM 2361 O O A GLN D 1 13 ? 16.817 49.000 -2.859 0.50 14.52 236 GLN D O 1
ATOM 2362 O O B GLN D 1 13 ? 16.349 49.028 -2.809 0.50 15.96 236 GLN D O 1
ATOM 2373 N N . LYS D 1 14 ? 16.399 50.729 -4.299 1.00 15.98 237 LYS D N 1
ATOM 2374 C CA . LYS D 1 14 ? 16.428 49.904 -5.513 1.00 17.13 237 LYS D CA 1
ATOM 2375 C C . LYS D 1 14 ? 17.633 50.367 -6.313 1.00 17.05 237 LYS D C 1
ATOM 2376 O O . LYS D 1 14 ? 17.728 51.533 -6.736 1.00 18.22 237 LYS D O 1
ATOM 2382 N N . LEU D 1 15 ? 18.555 49.462 -6.490 1.00 16.45 238 LEU D N 1
ATOM 2383 C CA . LEU D 1 15 ? 19.862 49.772 -7.072 1.00 16.73 238 LEU D CA 1
ATOM 2384 C C . LEU D 1 15 ? 20.138 48.957 -8.314 1.00 19.41 238 LEU D C 1
ATOM 2385 O O . LEU D 1 15 ? 19.565 47.900 -8.507 1.00 20.10 238 LEU D O 1
ATOM 2390 N N A MET D 1 16 ? 21.035 49.474 -9.157 0.50 21.08 239 MET D N 1
ATOM 2391 N N B MET D 1 16 ? 21.009 49.451 -9.174 0.50 21.20 239 MET D N 1
ATOM 2392 C CA A MET D 1 16 ? 21.535 48.759 -10.343 0.50 23.63 239 MET D CA 1
ATOM 2393 C CA B MET D 1 16 ? 21.427 48.661 -10.320 0.50 23.85 239 MET D CA 1
ATOM 2394 C C A MET D 1 16 ? 22.789 47.994 -9.972 0.50 22.41 239 MET D C 1
ATOM 2395 C C B MET D 1 16 ? 22.749 47.995 -9.997 0.50 22.50 239 MET D C 1
ATOM 2396 O O A MET D 1 16 ? 23.587 48.471 -9.159 0.50 21.34 239 MET D O 1
ATOM 2397 O O B MET D 1 16 ? 23.549 48.538 -9.232 0.50 21.75 239 MET D O 1
ATOM 2406 N N . PRO D 1 17 ? 23.029 46.834 -10.617 1.00 22.50 240 PRO D N 1
ATOM 2407 C CA . PRO D 1 17 ? 24.344 46.270 -10.394 1.00 22.39 240 PRO D CA 1
ATOM 2408 C C . PRO D 1 17 ? 25.457 47.317 -10.683 1.00 21.53 240 PRO D C 1
ATOM 2409 O O . PRO D 1 17 ? 25.374 48.109 -11.625 1.00 22.48 240 PRO D O 1
ATOM 2413 N N . GLY D 1 18 ? 26.449 47.368 -9.818 1.00 20.52 241 GLY D N 1
ATOM 2414 C CA . GLY D 1 18 ? 27.568 48.293 -9.953 1.00 21.14 241 GLY D CA 1
ATOM 2415 C C . GLY D 1 18 ? 27.356 49.612 -9.197 1.00 19.83 241 GLY D C 1
ATOM 2416 O O . GLY D 1 18 ? 28.275 50.398 -9.042 1.00 22.14 241 GLY D O 1
ATOM 2417 N N A SER D 1 19 ? 26.129 49.847 -8.730 0.50 17.72 242 SER D N 1
ATOM 2418 N N B SER D 1 19 ? 26.139 49.879 -8.745 0.50 18.38 242 SER D N 1
ATOM 2419 C CA A SER D 1 19 ? 25.816 51.014 -7.875 0.50 16.56 242 SER D CA 1
ATOM 2420 C CA B SER D 1 19 ? 25.921 51.097 -7.950 0.50 17.59 242 SER D CA 1
ATOM 2421 C C A SER D 1 19 ? 26.453 50.840 -6.507 0.50 17.46 242 SER D C 1
ATOM 2422 C C B SER D 1 19 ? 26.297 50.815 -6.493 0.50 18.29 242 SER D C 1
ATOM 2423 O O A SER D 1 19 ? 26.937 49.768 -6.151 0.50 15.05 242 SER D O 1
ATOM 2424 O O B SER D 1 19 ? 26.552 49.643 -6.119 0.50 16.29 242 SER D O 1
ATOM 2429 N N . THR D 1 20 ? 26.397 51.882 -5.697 1.00 16.33 243 THR D N 1
ATOM 2430 C CA . THR D 1 20 ? 26.905 51.798 -4.336 1.00 16.17 243 THR D CA 1
ATOM 2431 C C . THR D 1 20 ? 25.758 51.589 -3.374 1.00 14.56 243 THR D C 1
ATOM 2432 O O . THR D 1 20 ? 24.712 52.250 -3.467 1.00 15.27 243 THR D O 1
ATOM 2436 N N . LEU D 1 21 ? 25.952 50.675 -2.417 1.00 14.19 244 LEU D N 1
ATOM 2437 C CA . LEU D 1 21 ? 25.000 50.506 -1.330 1.00 13.98 244 LEU D CA 1
ATOM 2438 C C . LEU D 1 21 ? 25.533 51.168 -0.087 1.00 12.95 244 LEU D C 1
ATOM 2439 O O . LEU D 1 21 ? 26.607 50.837 0.347 1.00 14.43 244 LEU D O 1
ATOM 2444 N N . VAL D 1 22 ? 24.786 52.128 0.463 1.00 13.56 245 VAL D N 1
ATOM 2445 C CA . VAL D 1 22 ? 25.086 52.660 1.799 1.00 14.13 245 VAL D CA 1
ATOM 2446 C C . VAL D 1 22 ? 23.820 52.515 2.642 1.00 13.47 245 VAL D C 1
ATOM 2447 O O . VAL D 1 22 ? 22.754 52.999 2.249 1.00 14.41 245 VAL D O 1
ATOM 2451 N N . LEU D 1 23 ? 23.948 51.868 3.790 1.00 12.18 246 LEU D N 1
ATOM 2452 C CA . LEU D 1 23 ? 22.916 51.845 4.808 1.00 11.91 246 LEU D CA 1
ATOM 2453 C C . LEU D 1 23 ? 23.459 52.505 6.065 1.00 11.81 246 LEU D C 1
ATOM 2454 O O . LEU D 1 23 ? 24.609 52.322 6.394 1.00 12.27 246 LEU D O 1
ATOM 2459 N N . GLN D 1 24 ? 22.608 53.273 6.738 1.00 10.29 247 GLN D N 1
ATOM 2460 C CA . GLN D 1 24 ? 23.037 54.012 7.897 1.00 11.27 247 GLN D CA 1
ATOM 2461 C C . GLN D 1 24 ? 22.047 53.836 9.043 1.00 10.48 247 GLN D C 1
ATOM 2462 O O . GLN D 1 24 ? 20.845 53.877 8.845 1.00 12.02 247 GLN D O 1
ATOM 2468 N N . CYS D 1 25 ? 22.587 53.692 10.254 1.00 10.65 248 CYS D N 1
ATOM 2469 C CA . CYS D 1 25 ? 21.784 53.708 11.478 1.00 11.30 248 CYS D CA 1
ATOM 2470 C C . CYS D 1 25 ? 22.618 54.447 12.501 1.00 11.13 248 CYS D C 1
ATOM 2471 O O . CYS D 1 25 ? 23.797 54.122 12.692 1.00 12.43 248 CYS D O 1
ATOM 2474 N N . VAL D 1 26 ? 22.015 55.461 13.140 1.00 12.16 249 VAL D N 1
ATOM 2475 C CA . VAL D 1 26 ? 22.738 56.252 14.131 1.00 13.08 249 VAL D CA 1
ATOM 2476 C C . VAL D 1 26 ? 21.880 56.307 15.382 1.00 12.71 249 VAL D C 1
ATOM 2477 O O . VAL D 1 26 ? 20.694 56.616 15.316 1.00 13.96 249 VAL D O 1
ATOM 2481 N N . ALA D 1 27 ? 22.498 56.063 16.537 1.00 12.88 250 ALA D N 1
ATOM 2482 C CA . ALA D 1 27 ? 21.836 56.183 17.810 1.00 13.05 250 ALA D CA 1
ATOM 2483 C C . ALA D 1 27 ? 22.626 57.099 18.740 1.00 13.13 250 ALA D C 1
ATOM 2484 O O . ALA D 1 27 ? 23.825 57.288 18.551 1.00 15.73 250 ALA D O 1
ATOM 2486 N N . VAL D 1 28 ? 21.925 57.560 19.775 1.00 15.11 251 VAL D N 1
ATOM 2487 C CA . VAL D 1 28 ? 22.558 58.259 20.885 1.00 16.60 251 VAL D CA 1
ATOM 2488 C C . VAL D 1 28 ? 22.436 57.387 22.118 1.00 16.17 251 VAL D C 1
ATOM 2489 O O . VAL D 1 28 ? 21.595 56.502 22.141 1.00 17.18 251 VAL D O 1
ATOM 2493 N N . GLY D 1 29 ? 23.218 57.677 23.161 1.00 18.08 252 GLY D N 1
ATOM 2494 C CA . GLY D 1 29 ? 23.119 56.987 24.418 1.00 19.76 252 GLY D CA 1
ATOM 2495 C C . GLY D 1 29 ? 24.439 57.050 25.136 1.00 19.32 252 GLY D C 1
ATOM 2496 O O . GLY D 1 29 ? 25.481 57.239 24.508 1.00 18.75 252 GLY D O 1
ATOM 2497 N N . SER D 1 30 ? 24.406 56.777 26.433 1.00 20.10 253 SER D N 1
ATOM 2498 C CA . SER D 1 30 ? 25.617 56.588 27.220 1.00 20.42 253 SER D CA 1
ATOM 2499 C C . SER D 1 30 ? 25.281 55.504 28.206 1.00 20.35 253 SER D C 1
ATOM 2500 O O . SER D 1 30 ? 24.329 55.678 28.948 1.00 22.32 253 SER D O 1
ATOM 2503 N N . PRO D 1 31 ? 26.062 54.409 28.229 1.00 19.02 254 PRO D N 1
ATOM 2504 C CA . PRO D 1 31 ? 27.229 54.190 27.398 1.00 17.91 254 PRO D CA 1
ATOM 2505 C C . PRO D 1 31 ? 26.912 54.242 25.902 1.00 15.61 254 PRO D C 1
ATOM 2506 O O . PRO D 1 31 ? 25.766 53.998 25.471 1.00 15.90 254 PRO D O 1
ATOM 2510 N N A ILE D 1 32 ? 27.937 54.549 25.124 0.50 15.29 255 ILE D N 1
ATOM 2511 N N B ILE D 1 32 ? 27.941 54.565 25.127 0.50 16.10 255 ILE D N 1
ATOM 2512 C CA A ILE D 1 32 ? 27.768 54.813 23.710 0.50 14.79 255 ILE D CA 1
ATOM 2513 C CA B ILE D 1 32 ? 27.778 54.782 23.703 0.50 16.22 255 ILE D CA 1
ATOM 2514 C C A ILE D 1 32 ? 27.267 53.552 22.968 0.50 14.51 255 ILE D C 1
ATOM 2515 C C B ILE D 1 32 ? 27.183 53.521 23.041 0.50 15.04 255 ILE D C 1
ATOM 2516 O O A ILE D 1 32 ? 27.791 52.462 23.163 0.50 14.79 255 ILE D O 1
ATOM 2517 O O B ILE D 1 32 ? 27.474 52.395 23.437 0.50 15.28 255 ILE D O 1
ATOM 2526 N N . PRO D 1 33 ? 26.260 53.711 22.085 1.00 14.24 256 PRO D N 1
ATOM 2527 C CA . PRO D 1 33 ? 25.736 52.546 21.384 1.00 13.68 256 PRO D CA 1
ATOM 2528 C C . PRO D 1 33 ? 26.748 51.815 20.528 1.00 13.77 256 PRO D C 1
ATOM 2529 O O . PRO D 1 33 ? 27.633 52.429 19.917 1.00 14.84 256 PRO D O 1
ATOM 2533 N N . HIS D 1 34 ? 26.577 50.504 20.462 1.00 13.07 257 HIS D N 1
ATOM 2534 C CA . HIS D 1 34 ? 27.265 49.637 19.532 1.00 12.09 257 HIS D CA 1
ATOM 2535 C C . HIS D 1 34 ? 26.231 49.177 18.496 1.00 11.79 257 HIS D C 1
ATOM 2536 O O . HIS D 1 34 ? 25.017 49.213 18.715 1.00 11.78 257 HIS D O 1
ATOM 2543 N N . TYR D 1 35 ? 26.769 48.656 17.390 1.00 11.77 258 TYR D N 1
ATOM 2544 C CA . TYR D 1 35 ? 25.956 48.343 16.207 1.00 11.25 258 TYR D CA 1
ATOM 2545 C C . TYR D 1 35 ? 26.326 46.973 15.700 1.00 12.10 258 TYR D C 1
ATOM 2546 O O . TYR D 1 35 ? 27.488 46.553 15.752 1.00 12.21 258 TYR D O 1
ATOM 2555 N N . GLN D 1 36 ? 25.364 46.259 15.101 1.00 11.29 259 GLN D N 1
ATOM 2556 C CA . GLN D 1 36 ? 25.655 45.049 14.324 1.00 10.57 259 GLN D CA 1
ATOM 2557 C C . GLN D 1 36 ? 24.593 44.947 13.219 1.00 10.95 259 GLN D C 1
ATOM 2558 O O . GLN D 1 36 ? 23.412 44.899 13.518 1.00 11.27 259 GLN D O 1
ATOM 2564 N N . TRP D 1 37 ? 25.042 44.890 11.966 1.00 10.87 260 TRP D N 1
ATOM 2565 C CA . TRP D 1 37 ? 24.153 44.782 10.844 1.00 10.67 260 TRP D CA 1
ATOM 2566 C C . TRP D 1 37 ? 23.819 43.325 10.521 1.00 10.86 260 TRP D C 1
ATOM 2567 O O . TRP D 1 37 ? 24.657 42.399 10.671 1.00 12.36 260 TRP D O 1
ATOM 2578 N N . PHE D 1 38 ? 22.594 43.113 10.053 1.00 11.31 261 PHE D N 1
ATOM 2579 C CA . PHE D 1 38 ? 22.057 41.810 9.689 1.00 12.51 261 PHE D CA 1
ATOM 2580 C C . PHE D 1 38 ? 21.472 41.906 8.301 1.00 13.17 261 PHE D C 1
ATOM 2581 O O . PHE D 1 38 ? 20.904 42.920 7.918 1.00 13.47 261 PHE D O 1
ATOM 2589 N N . LYS D 1 39 ? 21.629 40.806 7.553 1.00 13.82 262 LYS D N 1
ATOM 2590 C CA . LYS D 1 39 ? 20.949 40.642 6.268 1.00 14.81 262 LYS D CA 1
ATOM 2591 C C . LYS D 1 39 ? 20.206 39.325 6.297 1.00 16.77 262 LYS D C 1
ATOM 2592 O O . LYS D 1 39 ? 20.808 38.307 6.628 1.00 17.49 262 LYS D O 1
ATOM 2598 N N . ASN D 1 40 ? 18.906 39.339 5.989 1.00 17.38 263 ASN D N 1
ATOM 2599 C CA . ASN D 1 40 ? 18.103 38.079 6.001 1.00 19.34 263 ASN D CA 1
ATOM 2600 C C . ASN D 1 40 ? 18.358 37.297 7.299 1.00 20.42 263 ASN D C 1
ATOM 2601 O O . ASN D 1 40 ? 18.554 36.068 7.311 1.00 21.56 263 ASN D O 1
ATOM 2606 N N . GLU D 1 41 ? 18.295 38.055 8.391 1.00 20.16 264 GLU D N 1
ATOM 2607 C CA . GLU D 1 41 ? 18.410 37.553 9.781 1.00 21.23 264 GLU D CA 1
ATOM 2608 C C . GLU D 1 41 ? 19.775 37.021 10.198 1.00 21.05 264 GLU D C 1
ATOM 2609 O O . GLU D 1 41 ? 19.924 36.592 11.346 1.00 24.01 264 GLU D O 1
ATOM 2615 N N . LEU D 1 42 ? 20.791 37.106 9.322 1.00 18.68 265 LEU D N 1
ATOM 2616 C CA . LEU D 1 42 ? 22.145 36.718 9.680 1.00 19.03 265 LEU D CA 1
ATOM 2617 C C . LEU D 1 42 ? 23.130 37.870 9.826 1.00 17.25 265 LEU D C 1
ATOM 2618 O O . LEU D 1 42 ? 23.075 38.809 9.062 1.00 15.58 265 LEU D O 1
ATOM 2623 N N . PRO D 1 43 ? 24.033 37.797 10.806 1.00 16.39 266 PRO D N 1
ATOM 2624 C CA . PRO D 1 43 ? 24.908 38.953 11.029 1.00 15.08 266 PRO D CA 1
ATOM 2625 C C . PRO D 1 43 ? 25.952 39.059 9.907 1.00 15.95 266 PRO D C 1
ATOM 2626 O O . PRO D 1 43 ? 26.509 38.058 9.448 1.00 17.51 266 PRO D O 1
ATOM 2630 N N . LEU D 1 44 ? 26.263 40.287 9.498 1.00 14.51 267 LEU D N 1
ATOM 2631 C CA . LEU D 1 44 ? 27.315 40.564 8.535 1.00 14.30 267 LEU D CA 1
ATOM 2632 C C . LEU D 1 44 ? 28.625 40.776 9.328 1.00 14.65 267 LEU D C 1
ATOM 2633 O O . LEU D 1 44 ? 28.775 41.721 10.091 1.00 14.89 267 LEU D O 1
ATOM 2638 N N A THR D 1 45 ? 29.573 39.892 9.068 0.50 17.90 268 THR D N 1
ATOM 2639 N N B THR D 1 45 ? 29.563 39.862 9.136 0.50 16.13 268 THR D N 1
ATOM 2640 C CA A THR D 1 45 ? 30.785 39.864 9.859 0.50 17.96 268 THR D CA 1
ATOM 2641 C CA B THR D 1 45 ? 30.729 39.849 10.007 0.50 14.34 268 THR D CA 1
ATOM 2642 C C A THR D 1 45 ? 31.501 41.222 9.850 0.50 15.56 268 THR D C 1
ATOM 2643 C C B THR D 1 45 ? 31.556 41.119 9.871 0.50 13.85 268 THR D C 1
ATOM 2644 O O A THR D 1 45 ? 31.631 41.876 8.798 0.50 17.52 268 THR D O 1
ATOM 2645 O O B THR D 1 45 ? 31.912 41.529 8.740 0.50 15.29 268 THR D O 1
ATOM 2652 N N . HIS D 1 46 ? 31.902 41.666 11.041 1.00 16.80 269 HIS D N 1
ATOM 2653 C CA . HIS D 1 46 ? 32.673 42.934 11.224 1.00 16.99 269 HIS D CA 1
ATOM 2654 C C . HIS D 1 46 ? 31.891 44.178 10.874 1.00 16.53 269 HIS D C 1
ATOM 2655 O O . HIS D 1 46 ? 32.445 45.269 11.028 1.00 17.60 269 HIS D O 1
ATOM 2662 N N . GLU D 1 47 ? 30.611 44.046 10.545 1.00 14.38 270 GLU D N 1
ATOM 2663 C CA . GLU D 1 47 ? 29.809 45.233 10.212 1.00 12.23 270 GLU D CA 1
ATOM 2664 C C . GLU D 1 47 ? 29.147 45.787 11.460 1.00 12.36 270 GLU D C 1
ATOM 2665 O O . GLU D 1 47 ? 27.975 45.557 11.753 1.00 13.30 270 GLU D O 1
ATOM 2671 N N . THR D 1 48 ? 29.990 46.498 12.191 1.00 13.01 271 THR D N 1
ATOM 2672 C CA . THR D 1 48 ? 29.658 47.000 13.524 1.00 13.44 271 THR D CA 1
ATOM 2673 C C . THR D 1 48 ? 29.720 48.516 13.582 1.00 13.45 271 THR D C 1
ATOM 2674 O O . THR D 1 48 ? 29.869 49.124 14.651 1.00 14.17 271 THR D O 1
ATOM 2678 N N . LYS D 1 49 ? 29.577 49.138 12.407 1.00 13.77 272 LYS D N 1
ATOM 2679 C CA . LYS D 1 49 ? 29.626 50.623 12.325 1.00 14.14 272 LYS D CA 1
ATOM 2680 C C . LYS D 1 49 ? 28.273 51.165 11.947 1.00 12.96 272 LYS D C 1
ATOM 2681 O O . LYS D 1 49 ? 27.373 50.448 11.509 1.00 12.48 272 LYS D O 1
ATOM 2687 N N A LYS D 1 50 ? 28.077 52.458 12.193 0.50 12.73 273 LYS D N 1
ATOM 2688 N N B LYS D 1 50 ? 28.138 52.472 12.136 0.50 13.04 273 LYS D N 1
ATOM 2689 C CA A LYS D 1 50 ? 26.829 53.138 11.800 0.50 12.82 273 LYS D CA 1
ATOM 2690 C CA B LYS D 1 50 ? 26.923 53.216 11.799 0.50 12.87 273 LYS D CA 1
ATOM 2691 C C A LYS D 1 50 ? 26.540 52.964 10.302 0.50 11.91 273 LYS D C 1
ATOM 2692 C C B LYS D 1 50 ? 26.581 53.121 10.309 0.50 12.06 273 LYS D C 1
ATOM 2693 O O A LYS D 1 50 ? 25.359 52.846 9.921 0.50 11.63 273 LYS D O 1
ATOM 2694 O O B LYS D 1 50 ? 25.425 53.245 9.926 0.50 11.44 273 LYS D O 1
ATOM 2705 N N . LEU D 1 51 ? 27.597 52.973 9.477 1.00 12.33 274 LEU D N 1
ATOM 2706 C CA . LEU D 1 51 ? 27.407 52.755 8.023 1.00 13.27 274 LEU D CA 1
ATOM 2707 C C . LEU D 1 51 ? 27.768 51.334 7.649 1.00 12.79 274 LEU D C 1
ATOM 2708 O O . LEU D 1 51 ? 28.758 50.799 8.124 1.00 13.60 274 LEU D O 1
ATOM 2713 N N . TYR D 1 52 ? 26.948 50.770 6.777 1.00 12.93 275 TYR D N 1
ATOM 2714 C CA . TYR D 1 52 ? 27.281 49.543 6.081 1.00 12.66 275 TYR D CA 1
ATOM 2715 C C . TYR D 1 52 ? 27.394 49.914 4.595 1.00 14.05 275 TYR D C 1
ATOM 2716 O O . TYR D 1 52 ? 26.435 50.479 4.044 1.00 14.04 275 TYR D O 1
ATOM 2725 N N . MET D 1 53 ? 28.542 49.637 3.970 1.00 16.57 276 MET D N 1
ATOM 2726 C CA . MET D 1 53 ? 28.698 50.137 2.625 1.00 19.19 276 MET D CA 1
ATOM 2727 C C . MET D 1 53 ? 29.325 49.066 1.729 1.00 15.65 276 MET D C 1
ATOM 2728 O O . MET D 1 53 ? 30.203 48.295 2.128 1.00 24.71 276 MET D O 1
ATOM 2733 N N . VAL D 1 54 ? 28.781 49.010 0.523 1.00 17.20 277 VAL D N 1
ATOM 2734 C CA . VAL D 1 54 ? 29.222 48.048 -0.482 1.00 17.54 277 VAL D CA 1
ATOM 2735 C C . VAL D 1 54 ? 29.440 48.908 -1.729 1.00 18.31 277 VAL D C 1
ATOM 2736 O O . VAL D 1 54 ? 28.497 49.458 -2.285 1.00 17.93 277 VAL D O 1
ATOM 2740 N N . PRO D 1 55 ? 30.702 49.081 -2.200 1.00 18.30 278 PRO D N 1
ATOM 2741 C CA . PRO D 1 55 ? 30.979 49.963 -3.330 1.00 20.30 278 PRO D CA 1
ATOM 2742 C C . PRO D 1 55 ? 30.382 49.582 -4.659 1.00 19.85 278 PRO D C 1
ATOM 2743 O O . PRO D 1 55 ? 30.011 50.466 -5.416 1.00 22.12 278 PRO D O 1
ATOM 2747 N N A TYR D 1 56 ? 30.348 48.286 -5.005 0.50 19.82 279 TYR D N 1
ATOM 2748 N N B TYR D 1 56 ? 30.309 48.281 -4.899 0.50 19.21 279 TYR D N 1
ATOM 2749 C CA A TYR D 1 56 ? 29.725 47.830 -6.271 0.50 20.11 279 TYR D CA 1
ATOM 2750 C CA B TYR D 1 56 ? 29.857 47.737 -6.146 0.50 19.31 279 TYR D CA 1
ATOM 2751 C C A TYR D 1 56 ? 28.769 46.677 -6.051 0.50 19.91 279 TYR D C 1
ATOM 2752 C C B TYR D 1 56 ? 28.816 46.689 -5.773 0.50 19.45 279 TYR D C 1
ATOM 2753 O O A TYR D 1 56 ? 29.162 45.516 -6.022 0.50 18.39 279 TYR D O 1
ATOM 2754 O O B TYR D 1 56 ? 29.224 45.603 -5.316 0.50 17.60 279 TYR D O 1
ATOM 2771 N N . VAL D 1 57 ? 27.502 46.992 -5.911 1.00 19.22 280 VAL D N 1
ATOM 2772 C CA . VAL D 1 57 ? 26.478 45.939 -5.650 1.00 21.16 280 VAL D CA 1
ATOM 2773 C C . VAL D 1 57 ? 26.156 45.000 -6.773 1.00 22.83 280 VAL D C 1
ATOM 2774 O O . VAL D 1 57 ? 26.292 45.307 -7.941 1.00 23.35 280 VAL D O 1
ATOM 2778 N N . ASP D 1 58 ? 25.723 43.816 -6.382 1.00 24.36 281 ASP D N 1
ATOM 2779 C CA . ASP D 1 58 ? 25.267 42.844 -7.307 1.00 26.14 281 ASP D CA 1
ATOM 2780 C C . ASP D 1 58 ? 24.147 42.135 -6.629 1.00 24.90 281 ASP D C 1
ATOM 2781 O O . ASP D 1 58 ? 23.737 42.478 -5.494 1.00 21.60 281 ASP D O 1
ATOM 2786 N N . LEU D 1 59 ? 23.666 41.118 -7.322 1.00 25.64 282 LEU D N 1
ATOM 2787 C CA . LEU D 1 59 ? 22.472 40.441 -6.907 1.00 24.16 282 LEU D CA 1
ATOM 2788 C C . LEU D 1 59 ? 22.680 39.840 -5.525 1.00 22.95 282 LEU D C 1
ATOM 2789 O O . LEU D 1 59 ? 21.728 39.722 -4.776 1.00 22.49 282 LEU D O 1
ATOM 2794 N N . GLU D 1 60 ? 23.922 39.489 -5.159 1.00 22.19 283 GLU D N 1
ATOM 2795 C CA . GLU D 1 60 ? 24.122 38.844 -3.859 1.00 25.24 283 GLU D CA 1
ATOM 2796 C C . GLU D 1 60 ? 23.768 39.791 -2.713 1.00 21.04 283 GLU D C 1
ATOM 2797 O O . GLU D 1 60 ? 23.505 39.349 -1.600 1.00 21.38 283 GLU D O 1
ATOM 2803 N N . HIS D 1 61 ? 23.742 41.110 -2.975 1.00 18.44 284 HIS D N 1
ATOM 2804 C CA . HIS D 1 61 ? 23.435 42.074 -1.905 1.00 16.26 284 HIS D CA 1
ATOM 2805 C C . HIS D 1 61 ? 21.956 42.308 -1.727 1.00 16.07 284 HIS D C 1
ATOM 2806 O O . HIS D 1 61 ? 21.549 43.055 -0.831 1.00 17.16 284 HIS D O 1
ATOM 2813 N N . GLN D 1 62 ? 21.130 41.743 -2.603 1.00 17.01 285 GLN D N 1
ATOM 2814 C CA . GLN D 1 62 ? 19.713 41.897 -2.406 1.00 16.99 285 GLN D CA 1
ATOM 2815 C C . GLN D 1 62 ? 19.247 41.262 -1.086 1.00 17.83 285 GLN D C 1
ATOM 2816 O O . GLN D 1 62 ? 19.730 40.176 -0.710 1.00 20.49 285 GLN D O 1
ATOM 2822 N N . GLY D 1 63 ? 18.309 41.875 -0.402 1.00 16.57 286 GLY D N 1
ATOM 2823 C CA . GLY D 1 63 ? 17.773 41.268 0.798 1.00 16.35 286 GLY D CA 1
ATOM 2824 C C . GLY D 1 63 ? 17.228 42.283 1.760 1.00 15.60 286 GLY D C 1
ATOM 2825 O O . GLY D 1 63 ? 17.098 43.465 1.453 1.00 16.04 286 GLY D O 1
ATOM 2826 N N . THR D 1 64 ? 16.906 41.781 2.943 1.00 15.15 287 THR D N 1
ATOM 2827 C CA . THR D 1 64 ? 16.309 42.583 4.007 1.00 16.56 287 THR D CA 1
ATOM 2828 C C . THR D 1 64 ? 17.369 42.808 5.052 1.00 15.17 287 THR D C 1
ATOM 2829 O O . THR D 1 64 ? 17.948 41.861 5.573 1.00 17.03 287 THR D O 1
ATOM 2833 N N . TYR D 1 65 ? 17.602 44.088 5.405 1.00 13.93 288 TYR D N 1
ATOM 2834 C CA . TYR D 1 65 ? 18.668 44.466 6.337 1.00 12.82 288 TYR D CA 1
ATOM 2835 C C . TYR D 1 65 ? 18.099 45.197 7.545 1.00 12.62 288 TYR D C 1
ATOM 2836 O O . TYR D 1 65 ? 17.065 45.908 7.465 1.00 14.06 288 TYR D O 1
ATOM 2845 N N . TRP D 1 66 ? 18.808 45.068 8.671 1.00 12.91 289 TRP D N 1
ATOM 2846 C CA . TRP D 1 66 ? 18.483 45.899 9.840 1.00 13.11 289 TRP D CA 1
ATOM 2847 C C . TRP D 1 66 ? 19.740 45.887 10.709 1.00 11.59 289 TRP D C 1
ATOM 2848 O O . TRP D 1 66 ? 20.672 45.111 10.452 1.00 12.18 289 TRP D 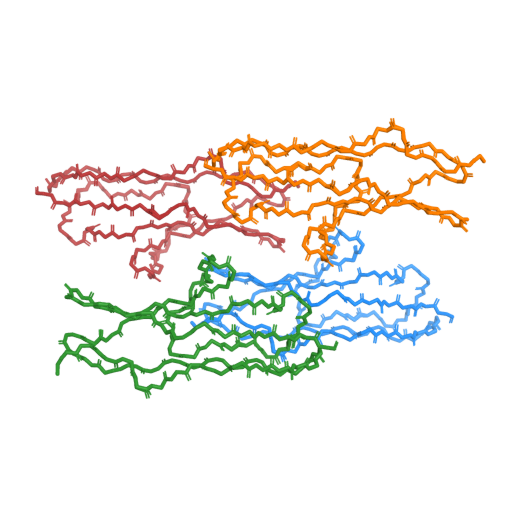O 1
ATOM 2859 N N . CYS D 1 67 ? 19.740 46.782 11.674 1.00 11.38 290 CYS D N 1
ATOM 2860 C CA . CYS D 1 67 ? 20.887 46.962 12.552 1.00 11.59 290 CYS D CA 1
ATOM 2861 C C . CYS D 1 67 ? 20.392 46.842 13.997 1.00 10.68 290 CYS D C 1
ATOM 2862 O O . CYS D 1 67 ? 19.400 47.458 14.398 1.00 11.95 290 CYS D O 1
ATOM 2865 N N . HIS D 1 68 ? 21.105 46.016 14.781 1.00 11.25 291 HIS D N 1
ATOM 2866 C CA . HIS D 1 68 ? 20.875 45.920 16.208 1.00 11.32 291 HIS D CA 1
ATOM 2867 C C . HIS D 1 68 ? 21.759 46.953 16.903 1.00 10.64 291 HIS D C 1
ATOM 2868 O O . HIS D 1 68 ? 22.948 46.991 16.636 1.00 12.33 291 HIS D O 1
ATOM 2875 N N . VAL D 1 69 ? 21.153 47.782 17.744 1.00 11.04 292 VAL D N 1
ATOM 2876 C CA . VAL D 1 69 ? 21.859 48.870 18.405 1.00 11.06 292 VAL D CA 1
ATOM 2877 C C . VAL D 1 69 ? 21.801 48.615 19.887 1.00 11.52 292 VAL D C 1
ATOM 2878 O O . VAL D 1 69 ? 20.711 48.379 20.415 1.00 12.30 292 VAL D O 1
ATOM 2882 N N . TYR D 1 70 ? 22.926 48.710 20.593 1.00 11.23 293 TYR D N 1
ATOM 2883 C CA . TYR D 1 70 ? 22.902 48.228 21.979 1.00 11.59 293 TYR D CA 1
ATOM 2884 C C . TYR D 1 70 ? 24.022 48.766 22.791 1.00 11.62 293 TYR D C 1
ATOM 2885 O O . TYR D 1 70 ? 25.071 49.100 22.292 1.00 13.22 293 TYR D O 1
ATOM 2894 N N . ASN D 1 71 ? 23.809 48.763 24.091 1.00 13.08 294 ASN D N 1
ATOM 2895 C CA . ASN D 1 71 ? 24.892 48.940 25.064 1.00 13.50 294 ASN D CA 1
ATOM 2896 C C . ASN D 1 71 ? 24.667 47.948 26.195 1.00 13.59 294 ASN D C 1
ATOM 2897 O O . ASN D 1 71 ? 23.948 46.962 26.020 1.00 14.59 294 ASN D O 1
ATOM 2902 N N . ASP D 1 72 ? 25.301 48.149 27.338 1.00 14.17 295 ASP D N 1
ATOM 2903 C CA . ASP D 1 72 ? 25.169 47.206 28.460 1.00 14.40 295 ASP D CA 1
ATOM 2904 C C . ASP D 1 72 ? 23.937 47.407 29.307 1.00 14.92 295 ASP D C 1
ATOM 2905 O O . ASP D 1 72 ? 23.815 46.755 30.346 1.00 16.34 295 ASP D O 1
ATOM 2910 N N A ARG D 1 73 ? 23.001 48.256 28.874 0.50 15.91 296 ARG D N 1
ATOM 2911 N N B ARG D 1 73 ? 23.041 48.273 28.829 0.50 15.26 296 ARG D N 1
ATOM 2912 C CA A ARG D 1 73 ? 21.724 48.403 29.579 0.50 16.00 296 ARG D CA 1
ATOM 2913 C CA B ARG D 1 73 ? 21.837 48.630 29.542 0.50 14.80 296 ARG D CA 1
ATOM 2914 C C A ARG D 1 73 ? 20.513 48.215 28.674 0.50 15.33 296 ARG D C 1
ATOM 2915 C C B ARG D 1 73 ? 20.551 48.440 28.750 0.50 14.47 296 ARG D C 1
ATOM 2916 O O A ARG D 1 73 ? 19.490 47.646 29.082 0.50 16.83 296 ARG D O 1
ATOM 2917 O O B ARG D 1 73 ? 19.500 48.124 29.341 0.50 16.21 296 ARG D O 1
ATOM 2932 N N . ASP D 1 74 ? 20.613 48.678 27.426 1.00 15.17 297 ASP D N 1
ATOM 2933 C CA . ASP D 1 74 ? 19.415 48.785 26.597 1.00 17.81 297 ASP D CA 1
ATOM 2934 C C . ASP D 1 74 ? 19.752 48.393 25.170 1.00 14.65 297 ASP D C 1
ATOM 2935 O O . ASP D 1 74 ? 20.901 48.418 24.777 1.00 14.93 297 ASP D O 1
ATOM 2940 N N . SER D 1 75 ? 18.726 48.077 24.379 1.00 15.28 298 SER D N 1
ATOM 2941 C CA . SER D 1 75 ? 18.923 47.847 22.962 1.00 14.23 298 SER D CA 1
ATOM 2942 C C . SER D 1 75 ? 17.660 48.201 22.190 1.00 13.48 298 SER D C 1
ATOM 2943 O O . SER D 1 75 ? 16.556 48.235 22.735 1.00 15.36 298 SER D O 1
ATOM 2946 N N . GLN D 1 76 ? 17.867 48.423 20.906 1.00 13.60 299 GLN D N 1
ATOM 2947 C CA . GLN D 1 76 ? 16.795 48.654 19.972 1.00 13.63 299 GLN D CA 1
ATOM 2948 C C . GLN D 1 76 ? 17.206 48.061 18.656 1.00 13.32 299 GLN D C 1
ATOM 2949 O O . GLN D 1 76 ? 18.364 48.069 18.298 1.00 14.32 299 GLN D O 1
ATOM 2955 N N . ASP D 1 77 ? 16.208 47.659 17.868 1.00 14.54 300 ASP D N 1
ATOM 2956 C CA . ASP D 1 77 ? 16.447 47.271 16.484 1.00 14.73 300 ASP D CA 1
ATOM 2957 C C . ASP D 1 77 ? 16.023 48.380 15.561 1.00 14.86 300 ASP D C 1
ATOM 2958 O O . ASP D 1 77 ? 14.987 48.992 15.735 1.00 14.86 300 ASP D O 1
ATOM 2963 N N . SER D 1 78 ? 16.856 48.644 14.555 1.00 13.30 301 SER D N 1
ATOM 2964 C CA . SER D 1 78 ? 16.424 49.557 13.510 1.00 13.62 301 SER D CA 1
ATOM 2965 C C . SER D 1 78 ? 15.218 49.035 12.801 1.00 14.68 301 SER D C 1
ATOM 2966 O O . SER D 1 78 ? 14.941 47.841 12.814 1.00 14.90 301 SER D O 1
ATOM 2969 N N . LYS D 1 79 ? 14.556 49.901 12.053 1.00 14.89 302 LYS D N 1
ATOM 2970 C CA . LYS D 1 79 ? 13.645 49.423 11.040 1.00 16.55 302 LYS D CA 1
ATOM 2971 C C . LYS D 1 79 ? 14.320 48.454 10.064 1.00 15.12 302 LYS D C 1
ATOM 2972 O O . LYS D 1 79 ? 15.500 48.570 9.800 1.00 14.06 302 LYS D O 1
ATOM 2978 N N A LYS D 1 80 ? 13.521 47.534 9.485 0.50 16.77 303 LYS D N 1
ATOM 2979 N N B LYS D 1 80 ? 13.519 47.533 9.529 0.50 16.63 303 LYS D N 1
ATOM 2980 C CA A LYS D 1 80 ? 13.966 46.487 8.531 0.50 15.93 303 LYS D CA 1
ATOM 2981 C CA B LYS D 1 80 ? 13.970 46.693 8.450 0.50 15.24 303 LYS D CA 1
ATOM 2982 C C A LYS D 1 80 ? 13.696 46.956 7.092 0.50 14.56 303 LYS D C 1
ATOM 2983 C C B LYS D 1 80 ? 13.800 47.434 7.164 0.50 15.54 303 LYS D C 1
ATOM 2984 O O A LYS D 1 80 ? 12.525 47.173 6.748 0.50 15.58 303 LYS D O 1
ATOM 2985 O O B LYS D 1 80 ? 12.860 48.256 6.971 0.50 15.15 303 LYS D O 1
ATOM 2996 N N . VAL D 1 81 ? 14.780 47.194 6.301 1.00 13.95 304 VAL D N 1
ATOM 2997 C CA . VAL D 1 81 ? 14.662 47.805 4.962 1.00 15.74 304 VAL D CA 1
ATOM 2998 C C . VAL D 1 81 ? 15.016 46.775 3.912 1.00 14.43 304 VAL D C 1
ATOM 2999 O O . VAL D 1 81 ? 15.662 45.789 4.156 1.00 15.65 304 VAL D O 1
ATOM 3003 N N . GLU D 1 82 ? 14.575 47.058 2.702 1.00 15.01 305 GLU D N 1
ATOM 3004 C CA . GLU D 1 82 ? 14.837 46.126 1.624 1.00 15.73 305 GLU D CA 1
ATOM 3005 C C . GLU D 1 82 ? 15.743 46.762 0.600 1.00 14.19 305 GLU D C 1
ATOM 3006 O O . GLU D 1 82 ? 15.496 47.907 0.159 1.00 15.24 305 GLU D O 1
ATOM 3012 N N . ILE D 1 83 ? 16.708 46.000 0.126 1.00 14.74 306 ILE D N 1
ATOM 3013 C CA . ILE D 1 83 ? 17.567 46.400 -0.997 1.00 14.02 306 ILE D CA 1
ATOM 3014 C C . ILE D 1 83 ? 17.196 45.501 -2.124 1.00 14.98 306 ILE D C 1
ATOM 3015 O O . ILE D 1 83 ? 17.310 44.262 -2.025 1.00 16.91 306 ILE D O 1
ATOM 3020 N N . ILE D 1 84 ? 16.712 46.129 -3.192 1.00 14.88 307 ILE D N 1
ATOM 3021 C CA . ILE D 1 84 ? 16.336 45.405 -4.425 1.00 16.44 307 ILE D CA 1
ATOM 3022 C C . ILE D 1 84 ? 17.414 45.739 -5.474 1.00 16.81 307 ILE D C 1
ATOM 3023 O O . ILE D 1 84 ? 17.804 46.888 -5.609 1.00 17.02 307 ILE D O 1
ATOM 3028 N N . ILE D 1 85 ? 17.867 44.725 -6.196 1.00 18.59 308 ILE D N 1
ATOM 3029 C CA . ILE D 1 85 ? 18.866 44.918 -7.218 1.00 20.57 308 ILE D CA 1
ATOM 3030 C C . ILE D 1 85 ? 18.162 44.624 -8.561 1.00 22.15 308 ILE D C 1
ATOM 3031 O O . ILE D 1 85 ? 17.637 43.523 -8.761 1.00 25.49 308 ILE D O 1
ATOM 3036 N N . ASP D 1 86 ? 18.069 45.621 -9.439 1.00 24.71 309 ASP D N 1
ATOM 3037 C CA . ASP D 1 86 ? 17.364 45.496 -10.723 1.00 28.40 309 ASP D CA 1
ATOM 3038 C C . ASP D 1 86 ? 18.355 45.308 -11.840 1.00 29.93 309 ASP D C 1
ATOM 3039 O O . ASP D 1 86 ? 19.058 46.253 -12.185 1.00 32.59 309 ASP D O 1
#

CATH classification: 2.60.40.10

Organism: Homo sapiens (NCBI:txid9606)

Secondary structure (DSSP, 8-state):
---EEEE----EEE-TTS-EEEE-EEE-SSPPEEEEEETTEE-TT--SSEEEESS--GGG-EEEEEEEE-SS-EEEPPPEEEEE-/---EEEE----EEE-TTSPEEEE-EEE-SSPPEEEEEETTEE-TT--SSEEEESS--GGG-EEEEEEEE-SS-EEEPPPEEEEE-/---EEEE----EEE-TTPPEEEE-EEE-SSPPEEEEEETTEE-TT--SSEEEESS--GGG-EEEEEEEE-SS-EEEPPPEEEEE-/---EEEE----EEE-TTPPEEEE-EEE-SSPPEEEEEETTEEPTT--SSEEEESS--GGG-EEEEEEEE-SS-EEEPP-EEEEE-

GO terms:
  GO:0005515 protein binding (F, IPI)
  GO:0032991 protein-containing complex (C, IDA)
  GO:0061133 endopeptidase activator activity (F, IMP)
  GO:0032731 positive regulation of interleukin-1 beta production (P, IMP)
  GO:0042981 regulation of apoptotic process (P, IDA)
  GO:0032449 CBM complex (C, IDA)
  GO:0004175 endopeptidase activity (F, IDA)
  GO:0030163 protein catabolic process (P, IDA)
  GO:0005829 cytosol (C, TAS)
  GO:0042802 identical protein binding (F, IPI)
  GO:0008233 peptidase activity (F, IDA)
  GO:0006508 proteolysis (P, IDA)
  GO:0043123 positive regulation of canonical NF-kappaB signal transduction (P, IMP)
  GO:0036094 small molecule binding (F, EXP)
  GO:0004842 ubiquitin-protein transferase activity (F, IDA)
  GO:0005634 nucleus (C, IDA)
  GO:0005737 cytoplasm (C, IDA)
  GO:0043123 positive regulation of canonical NF-kappaB signal transduction (P, HMP)
  GO:0050852 T cell receptor signaling pathway (P, IDA)
  GO:0051168 nuclear export (P, IDA)

Solvent-accessible surface area: 18877 Å² total; per-residue (Å²): 102,72,2,30,3,46,60,37,12,89,58,70,124,25,124,60,45,31,72,0,75,1,75,0,29,7,81,16,68,66,138,12,105,14,9,0,2,38,79,66,120,76,29,125,85,48,68,143,92,62,14,114,16,87,173,4,75,111,134,26,80,14,40,0,11,0,4,0,32,4,37,55,19,34,53,74,7,48,89,9,106,1,79,9,85,100,113,1,65,12,79,64,67,10,85,57,68,150,21,123,65,41,34,66,0,64,1,75,0,36,11,80,17,67,67,140,12,101,16,36,0,37,40,73,125,56,82,31,79,33,24,69,150,98,74,15,91,16,57,106,4,66,83,114,30,83,15,34,0,39,0,54,0,85,17,131,171,37,64,50,83,7,138,136,9,108,1,77,9,83,112,152,2,86,14,78,64,56,9,87,72,45,147,26,133,59,44,34,69,0,56,1,75,0,29,8,82,18,67,70,136,10,106,13,35,0,34,42,79,98,60,80,34,89,41,16,59,129,97,73,16,83,14,34,80,1,43,92,94,24,78,10,49,1,30,0,51,0,87,18,131,199,43,64,52,83,6,135,121,11,83,0,70,13,68,112,116,8,30,6,54,64,55,9,86,70,45,144,24,118,69,41,33,75,0,61,1,76,0,36,10,84,16,69,71,135,11,104,15,10,0,4,47,81,75,122,78,34,105,158,48,73,146,94,65,18,105,16,91,168,1,72,120,133,30,80,10,44,0,5,0,5,0,36,5,40,60,44,35,59,58,5,130,121,10,84,0,71,10,55

InterPro domains:
  IPR001309 Peptidase C14, p20 domain [PS50208] (341-419)
  IPR003598 Immunoglobulin subtype 2 [SM00408] (139-197)
  IPR003598 Immunoglobulin subtype 2 [SM00408] (239-297)
  IPR003599 Immunoglobulin domain subtype [SM00409] (133-209)
  IPR003599 Immunoglobulin domain subtype [SM00409] (233-309)
  IPR007110 Immunoglobulin-like domain [PS50835] (125-201)
  IPR007110 Immunoglobulin-like domain [PS50835] (212-305)
  IPR011029 Death-like domain superfamily [G3DSA:1.10.533.10] (29-126)
  IPR011029 Death-like domain superfamily [SSF47986] (28-138)
  IPR011600 Peptidase C14, caspase domain [PF00656] (343-556)
  IPR013783 Immunoglobulin-like fold [G3DSA:2.60.40.10] (127-218)
  IPR013783 Immunoglobulin-like fold [G3DSA:2.60.40.10] (219-309)
  IPR029030 Caspase-like domain superfamily [SSF52129] (334-563)
  IPR033540 MALT1, immunoglobulin-like domain superfamily [G3DSA:2.60.40.3360] (581-728)
  IPR036179 Immunoglobulin-like domain superfamily [SSF48726] (127-213)
  IPR036179 Immunoglobulin-like domain superfamily [SSF48726] (225-308)
  IPR037940 MALT1, death domain [cd08783] (42-126)
  IPR041077 MALT1 immunoglobulin-like domain [PF18703] (583-719)
  IPR052039 Caspase-related proteases and regulators [PTHR22576] (92-720)

Radius of gyration: 22.83 Å; Cα contacts (8 Å, |Δi|>4): 923; chains: 4; bounding box: 39×48×69 Å

Foldseek 3Di:
DDKDWDDFFEADEAEFQAKDKTFIDIDDPVGKWKWKDWPRHTDPPPTDRMDMDHGDDQVRWTKMWMWIDDPPDIDIGDIYTYHYD/DDKDWDDFFEADEAEFQAKDKTFIDIDDPVGKWKWKDWPRHTDPPPTDRIDMDRGDDQVPWTKMWMWIDDPPDIDIGDIYTYHYD/DDKDKDDFFEADEEEFQAKDKTFIAIQDPVGKWKWKDFPRHTDPPPTDRIDMDRGDDPVPWGKMKMWIDDPPDIDIGDIYTYHYD/DDKDKDDFFEAEEEEFQAKDKTFIDICDPVGKWKWKDFPRHTDPPPTDRIDMDRGDDQVPWGKMKMWIDDPPDIDIGDIYTYHYD

Sequence (340 aa):
SKKLQICCVEPTSQKLMMPGSSTLVVLQCVAVGSPIPHYQWFKKNELPLTTHETKKKLYMMMVPYVDLEHQGTYWCHVYNDRRDSSQDSKKVEIIIDSKLQICCVEPTSQKLMMPGSSTLVVLQCVAVGSPIPHYQWFKNELPLTHETKKKLYMMMVPYVDLEHQGTYWCHVYNDRDSQDSKKKVEIIIDSKLQICCVEPTSQKLMMPGSSTLVLQCVAVGSPIIPHYQWFKNELPLTHETKKLYMMVPYYVDLEHQGTYWCHVYNDRDSSQDSKKVEIIIDSKLQICCVEPTSQQKLMMPGSSTLVLQCVAVGSPIIPHYQWFKNELPLTTHETKKKLYMVPYYVDLEHQGTYWCHVYNDRRDSQDSKKKVEIIID

Nearest PDB structures (foldseek):
  3bfo-assembly4_D  TM=1.009E+00  e=4.978E-16  Homo sapiens
  3k0w-assembly1_A  TM=1.003E+00  e=4.154E-14  Homo sapiens
  4ybh-assembly1_A  TM=8.985E-01  e=2.409E-05  Homo sapiens
  5vl3-assembly1_Q  TM=8.202E-01  e=1.034E-04  Homo sapiens
  6lyn-assembly2_D  TM=7.590E-01  e=4.437E-04  Homo sapiens